Protein AF-A0A9P5BUN9-F1 (afdb_monomer_lite)

Foldseek 3Di:
DDDDDDDDDPPPDPQPVDDDPDPVVVVVVVVPDPPDDDDDDDDDDDDDDDDDDPDPDDDPVNVVVVVVVVVVCVVVDPVVVVVVVVVVVVLCPVVVVLVVLVVVLVNVVLLPDLDDPVPDPPVSSLVSLLSVLVSLLVQLLCCLQVVHDRDRDCVSRVSLVDDDADDQPDADDLSLLSVLSSLLSNLSNLLVVLLPDDLVVSVVSLVVSVVSLVVVLVRYHPNQEDPDQLVPDDDQQLSSQSNLVSVLSSLVSQLSSQLSNAFALLQGDQSNLLSLLVLLVSLLSCLVVVVSHDDNPDDSVCSCSRRNLSSLLSLLSCLVSVNCVPYDPNRDNVSSLVSLVSLLCCLVVCVRHDPPDSCNVLSNLLSVLSVLSSVLSVVVVVVVVVDDDDDPDPPPDDPDPDPVVVSPPRGSSGSHCRTSVNSVVSCPPPSSDDPVVVPPD

Secondary structure (DSSP, 8-state):
---------------TTS-PPPHHHHHHHTTS---------------------------HHHHHHHHHHHHHHHHHS-HHHHHHHHHHHHHTHHHHHHHHHHHHHHHTTTTT----TTTS-HHHHHHHHHHHHHHHHHHHHHHHHTT---SS-GGG-GGGG---PPPTTPPP-HHHHHHHHHHHHHHHHHHHHGGGS-HHHHHHHHHHHHHHHHHHHHHS-GGGS--S-GGG--S-HHHHHHHHHHHHHHHHHHHHHHHHH-S-TTS--HHHHHHHHHHHHHHHHHHHTGGG---SSS-HHHHIIIIIHHHHHHHHHHHHTTGGGGS-TTS-HHHHHHHHHHHHHHHHTSSS--TTSTTHHHHHHHHHHHHHHHHHHHHHHHHHHH--S--TT-TT--S----TTGGGG--TT-TTTTSHHHHHHHHTSTTTS-GGGSS--

Structure (mmCIF, N/CA/C/O backbone):
data_AF-A0A9P5BUN9-F1
#
_entry.id   AF-A0A9P5BUN9-F1
#
loop_
_atom_site.group_PDB
_atom_site.id
_atom_site.type_symbol
_atom_site.label_atom_id
_atom_site.label_alt_id
_atom_site.label_comp_id
_atom_site.label_asym_id
_atom_site.label_entity_id
_atom_site.label_seq_id
_atom_site.pdbx_PDB_ins_code
_atom_site.Cartn_x
_atom_site.Cartn_y
_atom_site.Cartn_z
_atom_site.occupancy
_atom_site.B_iso_or_equiv
_atom_site.auth_seq_id
_atom_site.auth_comp_id
_atom_site.auth_asym_id
_atom_site.auth_atom_id
_atom_site.pdbx_PDB_model_num
ATOM 1 N N . MET A 1 1 ? -12.105 -1.062 -44.603 1.00 37.56 1 MET A N 1
ATOM 2 C CA . MET A 1 1 ? -11.517 0.295 -44.667 1.00 37.56 1 MET A CA 1
ATOM 3 C C . MET A 1 1 ? -10.256 0.329 -43.821 1.00 37.56 1 MET A C 1
ATOM 5 O O . MET A 1 1 ? -10.328 0.276 -42.599 1.00 37.56 1 MET A O 1
ATOM 9 N N . SER A 1 2 ? -9.107 0.315 -44.488 1.00 27.12 2 SER A N 1
ATOM 10 C CA . SER A 1 2 ? -7.772 0.200 -43.899 1.00 27.12 2 SER A CA 1
ATOM 11 C C . SER A 1 2 ? -7.366 1.505 -43.207 1.00 27.12 2 SER A C 1
ATOM 13 O O . SER A 1 2 ? -7.287 2.546 -43.853 1.00 27.12 2 SER A O 1
ATOM 15 N N . ARG A 1 3 ? -7.115 1.469 -41.891 1.00 30.94 3 ARG A N 1
ATOM 16 C CA . ARG A 1 3 ? -6.562 2.614 -41.151 1.00 30.94 3 ARG A CA 1
ATOM 17 C C . ARG A 1 3 ? -5.047 2.659 -41.343 1.00 30.94 3 ARG A C 1
ATOM 19 O O . ARG A 1 3 ? -4.322 1.814 -40.825 1.00 30.94 3 ARG A O 1
ATOM 26 N N . VAL A 1 4 ? -4.591 3.662 -42.085 1.00 28.03 4 VAL A N 1
ATOM 27 C CA . VAL A 1 4 ? -3.182 4.046 -42.221 1.00 28.03 4 VAL A CA 1
ATOM 28 C C . VAL A 1 4 ? -2.637 4.416 -40.834 1.00 28.03 4 VAL A C 1
ATOM 30 O O . VAL A 1 4 ? -3.111 5.366 -40.214 1.00 28.03 4 VAL A O 1
ATOM 33 N N . ARG A 1 5 ? -1.659 3.656 -40.321 1.00 30.73 5 ARG A N 1
ATOM 34 C CA . ARG A 1 5 ? -0.874 4.048 -39.139 1.00 30.73 5 ARG A CA 1
ATOM 35 C C . ARG A 1 5 ? 0.148 5.094 -39.574 1.00 30.73 5 ARG A C 1
ATOM 37 O O . ARG A 1 5 ? 1.077 4.776 -40.309 1.00 30.73 5 ARG A O 1
ATOM 44 N N . LEU A 1 6 ? -0.016 6.327 -39.107 1.00 30.78 6 LEU A N 1
ATOM 45 C CA . LEU A 1 6 ? 1.049 7.327 -39.160 1.00 30.78 6 LEU A CA 1
ATOM 46 C C . LEU A 1 6 ? 2.154 6.937 -38.157 1.00 30.78 6 LEU A C 1
ATOM 48 O O . LEU A 1 6 ? 1.830 6.466 -37.063 1.00 30.78 6 LEU A O 1
ATOM 52 N N . PRO A 1 7 ? 3.444 7.110 -38.492 1.00 27.70 7 PRO A N 1
ATOM 53 C CA . PRO A 1 7 ? 4.537 6.774 -37.587 1.00 27.70 7 PRO A CA 1
ATOM 54 C C . PRO A 1 7 ? 4.535 7.715 -36.375 1.00 27.70 7 PRO A C 1
ATOM 56 O O . PRO A 1 7 ? 4.476 8.938 -36.514 1.00 27.70 7 PRO A O 1
ATOM 59 N N . ALA A 1 8 ? 4.613 7.137 -35.174 1.00 33.06 8 ALA A N 1
ATOM 60 C CA . ALA A 1 8 ? 4.760 7.881 -33.931 1.00 33.06 8 ALA A CA 1
ATOM 61 C C . ALA A 1 8 ? 6.097 8.641 -33.946 1.00 33.06 8 ALA A C 1
ATOM 63 O O . ALA A 1 8 ? 7.166 8.042 -33.839 1.00 33.06 8 ALA A O 1
ATOM 64 N N . LYS A 1 9 ? 6.051 9.972 -34.090 1.00 30.52 9 LYS A N 1
ATOM 65 C CA . LYS A 1 9 ? 7.207 10.831 -33.803 1.00 30.52 9 LYS A CA 1
ATOM 66 C C . LYS A 1 9 ? 7.569 10.641 -32.330 1.00 30.52 9 LYS A C 1
ATOM 68 O O . LYS A 1 9 ? 6.775 11.003 -31.463 1.00 30.52 9 LYS A O 1
ATOM 73 N N . SER A 1 10 ? 8.756 10.102 -32.050 1.00 28.81 10 SER A N 1
ATOM 74 C CA . SER A 1 10 ? 9.310 10.091 -30.699 1.00 28.81 10 SER A CA 1
ATOM 75 C C . SER A 1 10 ? 9.473 11.536 -30.232 1.00 28.81 10 SER A C 1
ATOM 77 O O . SER A 1 10 ? 10.312 12.292 -30.725 1.00 28.81 10 SER A O 1
ATOM 79 N N . ARG A 1 11 ? 8.626 11.965 -29.295 1.00 32.50 11 ARG A N 1
ATOM 80 C CA . ARG A 1 11 ? 8.898 13.170 -28.517 1.00 32.50 11 ARG A CA 1
ATOM 81 C C . ARG A 1 11 ? 10.014 12.793 -27.553 1.00 32.50 11 ARG A C 1
ATOM 83 O O . ARG A 1 11 ? 9.735 12.278 -26.480 1.00 32.50 11 ARG A O 1
ATOM 90 N N . ARG A 1 12 ? 11.267 12.974 -27.984 1.00 33.19 12 ARG A N 1
ATOM 91 C CA . ARG A 1 12 ? 12.428 12.874 -27.095 1.00 33.19 12 ARG A CA 1
ATOM 92 C C . ARG A 1 12 ? 12.200 13.857 -25.955 1.00 33.19 12 ARG A C 1
ATOM 94 O O . ARG A 1 12 ? 12.060 15.057 -26.205 1.00 33.19 12 ARG A O 1
ATOM 101 N N . TYR A 1 13 ? 12.125 13.341 -24.735 1.00 31.42 13 TYR A N 1
ATOM 102 C CA . TYR A 1 13 ? 12.223 14.158 -23.538 1.00 31.42 13 TYR A CA 1
ATOM 103 C C . TYR A 1 13 ? 13.529 14.967 -23.639 1.00 31.42 13 TYR A C 1
ATOM 105 O O . TYR A 1 13 ? 14.538 14.413 -24.097 1.00 31.42 13 TYR A O 1
ATOM 113 N N . PRO A 1 14 ? 13.556 16.273 -23.317 1.00 37.69 14 PRO A N 1
ATOM 114 C CA . PRO A 1 14 ? 14.799 17.022 -23.373 1.00 37.69 14 PRO A CA 1
ATOM 115 C C . PRO A 1 14 ? 15.748 16.425 -22.331 1.00 37.69 14 PRO A C 1
ATOM 117 O O . PRO A 1 14 ? 15.564 16.577 -21.126 1.00 37.69 14 PRO A O 1
ATOM 120 N N . ASN A 1 15 ? 16.739 15.682 -22.820 1.00 30.33 15 ASN A N 1
ATOM 121 C CA . ASN A 1 15 ? 17.866 15.209 -22.037 1.00 30.33 15 ASN A CA 1
ATOM 122 C C . ASN A 1 15 ? 18.506 16.434 -21.340 1.00 30.33 15 ASN A C 1
ATOM 124 O O . ASN A 1 15 ? 18.873 17.377 -22.048 1.00 30.33 15 ASN A O 1
ATOM 128 N N . PRO A 1 16 ? 18.669 16.449 -20.001 1.00 38.16 16 PRO A N 1
ATOM 129 C CA . PRO A 1 16 ? 19.233 17.578 -19.248 1.00 38.16 16 PRO A CA 1
ATOM 130 C C . PRO A 1 16 ? 20.692 17.920 -19.590 1.00 38.16 16 PRO A C 1
ATOM 132 O O . PRO A 1 16 ? 21.262 18.836 -19.007 1.00 38.16 16 PRO A O 1
ATOM 135 N N . GLY A 1 17 ? 21.315 17.203 -20.529 1.00 37.69 17 GLY A N 1
ATOM 136 C CA . GLY A 1 17 ? 22.673 17.465 -21.001 1.00 37.69 17 GLY A CA 1
ATOM 137 C C . GLY A 1 17 ? 22.867 18.767 -21.790 1.00 37.69 17 GLY A C 1
ATOM 138 O O . GLY A 1 17 ? 24.003 19.067 -22.142 1.00 37.69 17 GLY A O 1
ATOM 139 N N . TYR A 1 18 ? 21.815 19.549 -22.071 1.00 32.38 18 TYR A N 1
ATOM 140 C CA . TYR A 1 18 ? 21.959 20.898 -22.635 1.00 32.38 18 TYR A CA 1
ATOM 141 C C . TYR A 1 18 ? 21.694 21.956 -21.555 1.00 32.38 18 TYR A C 1
ATOM 143 O O . TYR A 1 18 ? 20.555 22.332 -21.281 1.00 32.38 18 TYR A O 1
ATOM 151 N N . LEU A 1 19 ? 22.781 22.405 -20.924 1.00 38.47 19 LEU A N 1
ATOM 152 C CA . LEU A 1 19 ? 22.822 23.480 -19.936 1.00 38.47 19 LEU A CA 1
ATOM 153 C C . LEU A 1 19 ? 22.425 24.819 -20.586 1.00 38.47 19 LEU A C 1
ATOM 155 O O . LEU A 1 19 ? 23.270 25.566 -21.072 1.00 38.47 19 LEU A O 1
ATOM 159 N N . GLY A 1 20 ? 21.131 25.138 -20.582 1.00 37.91 20 GLY A N 1
ATOM 160 C CA . GLY A 1 20 ? 20.696 26.533 -20.478 1.00 37.91 20 GLY A CA 1
ATOM 161 C C . GLY A 1 20 ? 20.989 27.049 -19.061 1.00 37.91 20 GLY A C 1
ATOM 162 O O . GLY A 1 20 ? 21.087 26.230 -18.141 1.00 37.91 20 GLY A O 1
ATOM 163 N N . PRO A 1 21 ? 21.164 28.367 -18.848 1.00 29.23 21 PRO A N 1
ATOM 164 C CA . PRO A 1 21 ? 21.516 28.893 -17.534 1.00 29.23 21 PRO A CA 1
ATOM 165 C C . PRO A 1 21 ? 20.458 28.467 -16.510 1.00 29.23 21 PRO A C 1
ATOM 167 O O . PRO A 1 21 ? 19.274 28.765 -16.642 1.00 29.23 21 PRO A O 1
ATOM 170 N N . SER A 1 22 ? 20.897 27.697 -15.518 1.00 37.94 22 SER A N 1
ATOM 171 C CA . SER A 1 22 ? 20.078 27.214 -14.407 1.00 37.94 22 SER A CA 1
ATOM 172 C C . SER A 1 22 ? 19.379 28.361 -13.666 1.00 37.94 22 SER A C 1
ATOM 174 O O . SER A 1 22 ? 19.910 29.465 -13.579 1.00 37.94 22 SER A O 1
ATOM 176 N N . SER A 1 23 ? 18.231 28.079 -13.050 1.00 43.06 23 SER A N 1
ATOM 177 C CA . SER A 1 23 ? 17.395 29.030 -12.298 1.00 43.06 23 SER A CA 1
ATOM 178 C C . SER A 1 23 ? 18.119 29.827 -11.199 1.00 43.06 23 SER A C 1
ATOM 180 O O . SER A 1 23 ? 17.678 30.927 -10.868 1.00 43.06 23 SER A O 1
ATOM 182 N N . HIS A 1 24 ? 19.250 29.341 -10.667 1.00 39.84 24 HIS A N 1
ATOM 183 C CA . HIS A 1 24 ? 20.068 30.118 -9.724 1.00 39.84 24 HIS A CA 1
ATOM 184 C C . HIS A 1 24 ? 20.659 31.376 -10.382 1.00 39.84 24 HIS A C 1
ATOM 186 O O . HIS A 1 24 ? 20.716 32.433 -9.763 1.00 39.84 24 HIS A O 1
ATOM 192 N N . THR A 1 25 ? 21.049 31.288 -11.655 1.00 42.47 25 THR A N 1
ATOM 193 C CA . THR A 1 25 ? 21.673 32.386 -12.400 1.00 42.47 25 THR A CA 1
ATOM 194 C C . THR A 1 25 ? 20.661 33.506 -12.654 1.00 42.47 25 THR A C 1
ATOM 196 O O . THR A 1 25 ? 20.991 34.677 -12.516 1.00 42.47 25 THR A O 1
ATOM 199 N N . THR A 1 26 ? 19.394 33.165 -12.919 1.00 42.62 26 THR A N 1
ATOM 200 C CA . THR A 1 26 ? 18.293 34.136 -13.053 1.00 42.62 26 THR A CA 1
ATOM 201 C C . THR A 1 26 ? 18.012 34.881 -11.746 1.00 42.62 26 THR A C 1
ATOM 203 O O . THR A 1 26 ? 17.793 36.087 -11.770 1.00 42.62 26 THR A O 1
ATOM 206 N N . PHE A 1 27 ? 18.062 34.193 -10.600 1.00 36.28 27 PHE A N 1
ATOM 207 C CA . PHE A 1 27 ? 17.792 34.803 -9.294 1.00 36.28 27 PHE A CA 1
ATOM 208 C C . PHE A 1 27 ? 18.874 35.819 -8.889 1.00 36.28 27 PHE A C 1
ATOM 210 O O . PHE A 1 27 ? 18.555 36.922 -8.452 1.00 36.28 27 PHE A O 1
ATOM 217 N N . PHE A 1 28 ? 20.156 35.492 -9.094 1.00 44.00 28 PHE A N 1
ATOM 218 C CA . PHE A 1 28 ? 21.259 36.406 -8.767 1.00 44.00 28 PHE A CA 1
ATOM 219 C C . PHE A 1 28 ? 21.462 37.521 -9.800 1.00 44.00 28 PHE A C 1
ATOM 221 O O . PHE A 1 28 ? 21.886 38.613 -9.426 1.00 44.00 28 PHE A O 1
ATOM 228 N N . ASN A 1 29 ? 21.074 37.311 -11.061 1.00 44.16 29 ASN A N 1
ATOM 229 C CA . ASN A 1 29 ? 21.065 38.381 -12.064 1.00 44.16 29 ASN A CA 1
ATOM 230 C C . ASN A 1 29 ? 20.041 39.485 -11.746 1.00 44.16 29 ASN A C 1
ATOM 232 O O . ASN A 1 29 ? 20.245 40.619 -12.156 1.00 44.16 29 ASN A O 1
ATOM 236 N N . HIS A 1 30 ? 18.980 39.192 -10.984 1.00 46.78 30 HIS A N 1
ATOM 237 C CA . HIS A 1 30 ? 18.043 40.212 -10.492 1.00 46.78 30 HIS A CA 1
ATOM 238 C C . HIS A 1 30 ? 18.526 40.952 -9.234 1.00 46.78 30 HIS A C 1
ATOM 240 O O . HIS A 1 30 ? 17.984 42.003 -8.904 1.00 46.78 30 HIS A O 1
ATOM 246 N N . LEU A 1 31 ? 19.540 40.428 -8.538 1.00 39.69 31 LEU A N 1
ATOM 247 C CA . LEU A 1 31 ? 20.182 41.089 -7.395 1.00 39.69 31 LEU A CA 1
ATOM 248 C C . LEU A 1 31 ? 21.317 42.027 -7.834 1.00 39.69 31 LEU A C 1
ATOM 250 O O . LEU A 1 31 ? 21.646 42.978 -7.127 1.00 39.69 31 LEU A O 1
ATOM 254 N N . ALA A 1 32 ? 21.899 41.785 -9.009 1.00 41.22 32 ALA A N 1
ATOM 255 C CA . ALA A 1 32 ? 22.906 42.646 -9.609 1.00 41.22 32 ALA A CA 1
ATOM 256 C C . ALA A 1 32 ? 22.251 43.790 -10.407 1.00 41.22 32 ALA A C 1
ATOM 258 O O . ALA A 1 32 ? 22.107 43.705 -11.618 1.00 41.22 32 ALA A O 1
ATOM 259 N N . GLY A 1 33 ? 21.889 44.863 -9.699 1.00 38.34 33 GLY A N 1
ATOM 260 C CA . GLY A 1 33 ? 21.819 46.227 -10.236 1.00 38.34 33 GLY A CA 1
ATOM 261 C C . GLY A 1 33 ? 20.682 46.541 -11.215 1.00 38.34 33 GLY A C 1
ATOM 262 O O . GLY A 1 33 ? 20.781 46.310 -12.416 1.00 38.34 33 GLY A O 1
ATOM 263 N N . ASN A 1 34 ? 19.654 47.225 -10.707 1.00 40.19 34 ASN A N 1
ATOM 264 C CA . ASN A 1 34 ? 18.853 48.153 -11.505 1.00 40.19 34 ASN A CA 1
ATOM 265 C C . ASN A 1 34 ? 19.733 49.346 -11.930 1.00 40.19 34 ASN A C 1
ATOM 267 O O . ASN A 1 34 ? 19.645 50.411 -11.328 1.00 40.19 34 ASN A O 1
ATOM 271 N N . ASP A 1 35 ? 20.544 49.192 -12.974 1.00 39.06 35 ASP A N 1
ATOM 272 C CA . ASP A 1 35 ? 21.062 50.340 -13.725 1.00 39.06 35 ASP A CA 1
ATOM 273 C C . ASP A 1 35 ? 20.141 50.580 -14.924 1.00 39.06 35 ASP A C 1
ATOM 275 O O . ASP A 1 35 ? 20.378 50.150 -16.053 1.00 39.06 35 ASP A O 1
ATOM 279 N N . GLN A 1 36 ? 19.024 51.260 -14.661 1.00 38.50 36 GLN A N 1
ATOM 280 C CA . GLN A 1 36 ? 18.272 51.923 -15.717 1.00 38.50 36 GLN A CA 1
ATOM 281 C C . GLN A 1 36 ? 18.995 53.219 -16.087 1.00 38.50 36 GLN A C 1
ATOM 283 O O . GLN A 1 36 ? 18.833 54.209 -15.388 1.00 38.50 36 GLN A O 1
ATOM 288 N N . HIS A 1 37 ? 19.696 53.257 -17.222 1.00 33.94 37 HIS A N 1
ATOM 289 C CA . HIS A 1 37 ? 19.832 54.494 -17.997 1.00 33.94 37 HIS A CA 1
ATOM 290 C C . HIS A 1 37 ? 19.925 54.221 -19.508 1.00 33.94 37 HIS A C 1
ATOM 292 O O . HIS A 1 37 ? 20.912 53.717 -20.025 1.00 33.94 37 HIS A O 1
ATOM 298 N N . GLN A 1 38 ? 18.824 54.578 -20.178 1.00 31.27 38 GLN A N 1
ATOM 299 C CA . GLN A 1 38 ? 18.697 55.172 -21.515 1.00 31.27 38 GLN A CA 1
ATOM 300 C C . GLN A 1 38 ? 19.586 54.648 -22.658 1.00 31.27 38 GLN A C 1
ATOM 302 O O . GLN A 1 38 ? 20.737 55.033 -22.833 1.00 31.27 38 GLN A O 1
ATOM 307 N N . VAL A 1 39 ? 18.942 53.906 -23.561 1.00 32.72 39 VAL A N 1
ATOM 308 C CA . VAL A 1 39 ? 19.381 53.734 -24.950 1.00 32.72 39 VAL A CA 1
ATOM 309 C C . VAL A 1 39 ? 19.107 55.031 -25.719 1.00 32.72 39 VAL A C 1
ATOM 311 O O . VAL A 1 39 ? 17.948 55.406 -25.884 1.00 32.72 39 VAL A O 1
ATOM 314 N N . SER A 1 40 ? 20.161 55.671 -26.228 1.00 29.72 40 SER A N 1
ATOM 315 C CA . SER A 1 40 ? 20.095 56.641 -27.329 1.00 29.72 40 SER A CA 1
ATOM 316 C C . SER A 1 40 ? 21.277 56.431 -28.284 1.00 29.72 40 SER A C 1
ATOM 318 O O . SER A 1 40 ? 22.410 56.235 -27.857 1.00 29.72 40 SER A O 1
ATOM 320 N N . ASN A 1 41 ? 20.962 56.449 -29.580 1.00 33.09 41 ASN A N 1
ATOM 321 C CA . ASN A 1 41 ? 21.811 56.195 -30.749 1.00 33.09 41 ASN A CA 1
ATOM 322 C C . ASN A 1 41 ? 23.080 57.065 -30.864 1.00 33.09 41 ASN A C 1
ATOM 324 O O . ASN A 1 41 ? 23.049 58.249 -30.545 1.00 33.09 41 ASN A O 1
ATOM 328 N N . GLY A 1 42 ? 24.123 56.532 -31.517 1.00 27.48 42 GLY A N 1
ATOM 329 C CA . GLY A 1 42 ? 25.222 57.327 -32.084 1.00 27.48 42 GLY A CA 1
ATOM 330 C C . GLY A 1 42 ? 26.330 56.481 -32.722 1.00 27.48 42 GLY A C 1
ATOM 331 O O . GLY A 1 42 ? 26.765 55.500 -32.139 1.00 27.48 42 GLY A O 1
ATOM 332 N N . LEU A 1 43 ? 26.752 56.838 -33.935 1.00 30.55 43 LEU A N 1
ATOM 333 C CA . LEU A 1 43 ? 27.686 56.112 -34.803 1.00 30.55 43 LEU A CA 1
ATOM 334 C C . LEU A 1 43 ? 29.183 56.334 -34.477 1.00 30.55 43 LEU A C 1
ATOM 336 O O . LEU A 1 43 ? 29.553 57.365 -33.934 1.00 30.55 43 LEU A O 1
ATOM 340 N N . GLN A 1 44 ? 30.003 55.424 -35.037 1.00 30.78 44 GLN A N 1
ATOM 341 C CA . GLN A 1 44 ? 31.400 55.567 -35.511 1.00 30.78 44 GLN A CA 1
ATOM 342 C C . GLN A 1 44 ? 32.590 55.501 -34.526 1.00 30.78 44 GLN A C 1
ATOM 344 O O . GLN A 1 44 ? 32.768 56.354 -33.670 1.00 30.78 44 GLN A O 1
ATOM 349 N N . GLY A 1 45 ? 33.527 54.588 -34.851 1.00 27.09 45 GLY A N 1
ATOM 350 C CA . GLY A 1 45 ? 34.959 54.918 -34.941 1.00 27.09 45 GLY A CA 1
ATOM 351 C C . GLY A 1 45 ? 35.941 54.163 -34.030 1.00 27.09 45 GLY A C 1
ATOM 352 O O . GLY A 1 45 ? 35.987 54.416 -32.840 1.00 27.09 45 GLY A O 1
ATOM 353 N N . GLY A 1 46 ? 36.816 53.344 -34.638 1.00 28.00 46 GLY A N 1
ATOM 354 C CA . GLY A 1 46 ? 38.259 53.319 -34.322 1.00 28.00 46 GLY A CA 1
ATOM 355 C C . GLY A 1 46 ? 38.792 52.487 -33.140 1.00 28.00 46 GLY A C 1
ATOM 356 O O . GLY A 1 46 ? 38.796 52.948 -32.013 1.00 28.00 46 GLY A O 1
ATOM 357 N N . THR A 1 47 ? 39.368 51.322 -33.473 1.00 29.38 47 THR A N 1
ATOM 358 C CA . THR A 1 47 ? 40.688 50.776 -33.043 1.00 29.38 47 THR A CA 1
ATOM 359 C C . THR A 1 47 ? 41.178 50.812 -31.575 1.00 29.38 47 THR A C 1
ATOM 361 O O . THR A 1 47 ? 41.352 51.885 -31.011 1.00 29.38 47 THR A O 1
ATOM 364 N N . THR A 1 48 ? 41.675 49.632 -31.129 1.00 33.38 48 THR A N 1
ATOM 365 C CA . THR A 1 48 ? 42.720 49.355 -30.088 1.00 33.38 48 THR A CA 1
ATOM 366 C C . THR A 1 48 ? 42.374 49.774 -28.648 1.00 33.38 48 THR A C 1
ATOM 368 O O . THR A 1 48 ? 41.870 50.854 -28.423 1.00 33.38 48 THR A O 1
ATOM 371 N N . GLU A 1 49 ? 42.542 48.995 -27.578 1.00 29.70 49 GLU A N 1
ATOM 372 C CA . GLU A 1 49 ? 43.590 48.053 -27.173 1.00 29.70 49 GLU A CA 1
ATOM 373 C C . GLU A 1 49 ? 43.051 47.163 -26.020 1.00 29.70 49 GLU A C 1
ATOM 375 O O . GLU A 1 49 ? 42.095 47.515 -25.329 1.00 29.70 49 GLU A O 1
ATOM 380 N N . ARG A 1 50 ? 43.666 45.995 -25.797 1.00 35.50 50 ARG A N 1
ATOM 381 C CA . ARG A 1 50 ? 43.432 45.118 -24.630 1.00 35.50 50 ARG A CA 1
ATOM 382 C C . ARG A 1 50 ? 44.391 45.477 -23.484 1.00 35.50 50 ARG A C 1
ATOM 384 O O . ARG A 1 50 ? 45.572 45.646 -23.760 1.00 35.50 50 ARG A O 1
ATOM 391 N N . SER A 1 51 ? 43.888 45.355 -22.240 1.00 34.62 51 SER A N 1
ATOM 392 C CA . SER A 1 51 ? 44.573 45.199 -20.922 1.00 34.62 51 SER A CA 1
ATOM 393 C C . SER A 1 51 ? 44.339 46.394 -19.972 1.00 34.62 51 SER A C 1
ATOM 395 O O . SER A 1 51 ? 44.649 47.511 -20.346 1.00 34.62 51 SER A O 1
ATOM 397 N N . GLY A 1 52 ? 43.822 46.281 -18.739 1.00 29.95 52 GLY A N 1
ATOM 398 C CA . GLY A 1 52 ? 43.557 45.122 -17.883 1.00 29.95 52 GLY A CA 1
ATOM 399 C C . GLY A 1 52 ? 42.907 45.504 -16.529 1.00 29.95 52 GLY A C 1
ATOM 400 O O . GLY A 1 52 ? 42.643 46.669 -16.261 1.00 29.95 52 GLY A O 1
ATOM 401 N N . ALA A 1 53 ? 42.677 44.479 -15.695 1.00 35.62 53 ALA A N 1
ATOM 402 C CA . ALA A 1 53 ? 42.294 44.503 -14.271 1.00 35.62 53 ALA A CA 1
ATOM 403 C C . ALA A 1 53 ? 40.900 45.057 -13.879 1.00 35.62 53 ALA A C 1
ATOM 405 O O . ALA A 1 53 ? 40.757 46.125 -13.291 1.00 35.62 53 ALA A O 1
ATOM 406 N N . SER A 1 54 ? 39.870 44.225 -14.072 1.00 44.03 54 SER A N 1
ATOM 407 C CA . SER A 1 54 ? 38.602 44.297 -13.330 1.00 44.03 54 SER A CA 1
ATOM 408 C C . SER A 1 54 ? 38.829 43.877 -11.870 1.00 44.03 54 SER A C 1
ATOM 410 O O . SER A 1 54 ? 38.757 42.693 -11.537 1.00 44.03 54 SER A O 1
ATOM 412 N N . GLY A 1 55 ? 39.136 44.842 -11.004 1.00 37.91 55 GLY A N 1
ATOM 413 C CA . GLY A 1 55 ? 39.197 44.656 -9.556 1.00 37.91 55 GLY A CA 1
ATOM 414 C C . GLY A 1 55 ? 37.802 44.732 -8.936 1.00 37.91 55 GLY A C 1
ATOM 415 O O . GLY A 1 55 ? 37.146 45.768 -8.992 1.00 37.91 55 GLY A O 1
ATOM 416 N N . CYS A 1 56 ? 37.352 43.631 -8.338 1.00 48.88 56 CYS A N 1
ATOM 417 C CA . CYS A 1 56 ? 36.166 43.563 -7.488 1.00 48.88 56 CYS A CA 1
ATOM 418 C C . CYS A 1 56 ? 36.376 44.447 -6.241 1.00 48.88 56 CYS A C 1
ATOM 420 O O . CYS A 1 56 ? 36.873 43.979 -5.220 1.00 48.88 56 CYS A O 1
ATOM 422 N N . ALA A 1 57 ? 36.066 45.741 -6.334 1.00 45.00 57 ALA A N 1
ATOM 423 C CA . ALA A 1 57 ? 36.134 46.651 -5.197 1.00 45.00 57 ALA A CA 1
ATOM 424 C C . ALA A 1 57 ? 34.801 46.614 -4.438 1.00 45.00 57 ALA A C 1
ATOM 426 O O . ALA A 1 57 ? 33.780 47.144 -4.888 1.00 45.00 57 ALA A O 1
ATOM 427 N N . VAL A 1 58 ? 34.804 45.948 -3.285 1.00 48.59 58 VAL A N 1
ATOM 428 C CA . VAL A 1 58 ? 33.728 46.046 -2.297 1.00 48.59 58 VAL A CA 1
ATOM 429 C C . VAL A 1 58 ? 33.845 47.426 -1.647 1.00 48.59 58 VAL A C 1
ATOM 431 O O . VAL A 1 58 ? 34.795 47.688 -0.918 1.00 48.59 58 VAL A O 1
ATOM 434 N N . THR A 1 59 ? 32.921 48.329 -1.969 1.00 70.94 59 THR A N 1
ATOM 435 C CA . THR A 1 59 ? 32.851 49.671 -1.378 1.00 70.94 59 THR A CA 1
ATOM 436 C C . THR A 1 59 ? 32.188 49.617 -0.001 1.00 70.94 59 THR A C 1
ATOM 438 O O . THR A 1 59 ? 31.346 48.756 0.247 1.00 70.94 59 THR A O 1
ATOM 441 N N . GLU A 1 60 ? 32.545 50.540 0.891 1.00 64.75 60 GLU A N 1
ATOM 442 C CA . GLU A 1 60 ? 32.028 50.618 2.270 1.00 64.75 60 GLU A CA 1
ATOM 443 C C . GLU A 1 60 ? 30.490 50.679 2.316 1.00 64.75 60 GLU A C 1
ATOM 445 O O . GLU A 1 60 ? 29.854 49.963 3.082 1.00 64.75 60 GLU A O 1
ATOM 450 N N . ASP A 1 61 ? 29.892 51.382 1.355 1.00 65.94 61 ASP A N 1
ATOM 451 C CA . ASP A 1 61 ? 28.441 51.480 1.160 1.00 65.94 61 ASP A CA 1
ATOM 452 C C . ASP A 1 61 ? 27.777 50.118 0.834 1.00 65.94 61 ASP A C 1
ATOM 454 O O . ASP A 1 61 ? 26.679 49.804 1.296 1.00 65.94 61 ASP A O 1
ATOM 458 N N . LYS A 1 62 ? 28.475 49.229 0.105 1.00 60.00 62 LYS A N 1
ATOM 459 C CA . LYS A 1 62 ? 28.012 47.849 -0.159 1.00 60.00 62 LYS A CA 1
ATOM 460 C C . LYS A 1 62 ? 28.133 46.959 1.076 1.00 60.00 62 LYS A C 1
ATOM 462 O O . LYS A 1 62 ? 27.336 46.034 1.240 1.00 60.00 62 LYS A O 1
ATOM 467 N N . ILE A 1 63 ? 29.119 47.221 1.935 1.00 68.00 63 ILE A N 1
ATOM 468 C CA . ILE A 1 63 ? 29.281 46.519 3.214 1.00 68.00 63 ILE A CA 1
ATOM 469 C C . ILE A 1 63 ? 28.143 46.915 4.155 1.00 68.00 63 ILE A C 1
ATOM 471 O O . ILE A 1 63 ? 27.532 46.044 4.773 1.00 68.00 63 ILE A O 1
ATOM 475 N N . GLU A 1 64 ? 27.807 48.202 4.213 1.00 71.69 64 GLU A N 1
ATOM 476 C CA . GLU A 1 64 ? 26.738 48.726 5.061 1.00 71.69 64 GLU A CA 1
ATOM 477 C C . GLU A 1 64 ? 25.352 48.246 4.601 1.00 71.69 64 GLU A C 1
ATOM 479 O O . GLU A 1 64 ? 24.565 47.749 5.412 1.00 71.69 64 GLU A O 1
ATOM 484 N N . GLN A 1 65 ? 25.089 48.242 3.288 1.00 67.50 65 GLN A N 1
ATOM 485 C CA . GLN A 1 65 ? 23.883 47.628 2.716 1.00 67.50 65 GLN A CA 1
ATOM 486 C C . GLN A 1 65 ? 23.811 46.117 2.985 1.00 67.50 65 GLN A C 1
ATOM 488 O O . GLN A 1 65 ? 22.754 45.603 3.362 1.00 67.50 65 GLN A O 1
ATOM 493 N N . GLY A 1 66 ? 24.932 45.398 2.859 1.00 64.62 66 GLY A N 1
ATOM 494 C CA . GLY A 1 66 ? 25.014 43.978 3.204 1.00 64.62 66 GLY A CA 1
ATOM 495 C C . GLY A 1 66 ? 24.714 43.717 4.684 1.00 64.62 66 GLY A C 1
ATOM 496 O O . GLY A 1 66 ? 23.957 42.803 5.015 1.00 64.62 66 GLY A O 1
ATOM 497 N N . ALA A 1 67 ? 25.238 44.550 5.584 1.00 71.69 67 ALA A N 1
ATOM 498 C CA . ALA A 1 67 ? 24.993 44.456 7.020 1.00 71.69 67 ALA A CA 1
ATOM 499 C C . ALA A 1 67 ? 23.537 44.785 7.393 1.00 71.69 67 ALA A C 1
ATOM 501 O O . ALA A 1 67 ? 22.949 44.118 8.251 1.00 71.69 67 ALA A O 1
ATOM 502 N N . ALA A 1 68 ? 22.925 45.775 6.738 1.00 72.31 68 ALA A N 1
ATOM 503 C CA . ALA A 1 68 ? 21.514 46.108 6.914 1.00 72.31 68 ALA A CA 1
ATOM 504 C C . ALA A 1 68 ? 20.605 44.956 6.452 1.00 72.31 68 ALA A C 1
ATOM 506 O O . ALA A 1 68 ? 19.695 44.556 7.182 1.00 72.31 68 ALA A O 1
ATOM 507 N N . PHE A 1 69 ? 20.910 44.352 5.300 1.00 68.25 69 PHE A N 1
ATOM 508 C CA . PHE A 1 69 ? 20.195 43.191 4.771 1.00 68.25 69 PHE A CA 1
ATOM 509 C C . PHE A 1 69 ? 20.331 41.957 5.675 1.00 68.25 69 PHE A C 1
ATOM 511 O O . PHE A 1 69 ? 19.333 41.314 5.997 1.00 68.25 69 PHE A O 1
ATOM 518 N N . LEU A 1 70 ? 21.535 41.659 6.175 1.00 62.72 70 LEU A N 1
ATOM 519 C CA . LEU A 1 70 ? 21.753 40.572 7.138 1.00 62.72 70 LEU A CA 1
ATOM 520 C C . LEU A 1 70 ? 20.987 40.802 8.447 1.00 62.72 70 LEU A C 1
ATOM 522 O O . LEU A 1 70 ? 20.417 39.863 9.002 1.00 62.72 70 LEU A O 1
ATOM 526 N N . ASN A 1 71 ? 20.909 42.046 8.924 1.00 68.44 71 ASN A N 1
ATOM 527 C CA . ASN A 1 71 ? 20.095 42.393 10.088 1.00 68.44 71 ASN A CA 1
ATOM 528 C C . ASN A 1 71 ? 18.591 42.260 9.813 1.00 68.44 71 ASN A C 1
ATOM 530 O O . ASN A 1 71 ? 17.845 41.849 10.705 1.00 68.44 71 ASN A O 1
ATOM 534 N N . GLN A 1 72 ? 18.140 42.562 8.597 1.00 67.75 72 GLN A N 1
ATOM 535 C CA . GLN A 1 72 ? 16.754 42.374 8.174 1.00 67.75 72 GLN A CA 1
ATOM 536 C C . GLN A 1 72 ? 16.398 40.888 8.051 1.00 67.75 72 GLN A C 1
ATOM 538 O O . GLN A 1 72 ? 15.347 40.479 8.543 1.00 67.75 72 GLN A O 1
ATOM 543 N N . ILE A 1 73 ? 17.288 40.059 7.496 1.00 57.50 73 ILE A N 1
ATOM 544 C CA . ILE A 1 73 ? 17.153 38.595 7.497 1.00 57.50 73 ILE A CA 1
ATOM 545 C C . ILE A 1 73 ? 17.132 38.082 8.932 1.00 57.50 73 ILE A C 1
ATOM 547 O O . ILE A 1 73 ? 16.237 37.333 9.282 1.00 57.50 73 ILE A O 1
ATOM 551 N N . ARG A 1 74 ? 18.037 38.528 9.809 1.00 60.69 74 ARG A N 1
ATOM 552 C CA . ARG A 1 74 ? 18.041 38.116 11.222 1.00 60.69 74 ARG A CA 1
ATOM 553 C C . ARG A 1 74 ? 16.737 38.466 11.949 1.00 60.69 74 ARG A C 1
ATOM 555 O O . ARG A 1 74 ? 16.327 37.736 12.843 1.00 60.69 74 ARG A O 1
ATOM 562 N N . ARG A 1 75 ? 16.103 39.591 11.599 1.00 63.62 75 ARG A N 1
ATOM 563 C CA . ARG A 1 75 ? 14.828 40.042 12.187 1.00 63.62 75 ARG A CA 1
ATOM 564 C C . ARG A 1 75 ? 13.598 39.352 11.582 1.00 63.62 75 ARG A C 1
ATOM 566 O O . ARG A 1 75 ? 12.588 39.258 12.267 1.00 63.62 75 ARG A O 1
ATOM 573 N N . SER A 1 76 ? 13.667 38.894 10.330 1.00 58.19 76 SER A N 1
ATOM 574 C CA . SER A 1 76 ? 12.544 38.273 9.597 1.00 58.19 76 SER A CA 1
ATOM 575 C C . SER A 1 76 ? 12.602 36.743 9.552 1.00 58.19 76 SER A C 1
ATOM 577 O O . SER A 1 76 ? 11.569 36.079 9.526 1.00 58.19 76 SER A O 1
ATOM 579 N N . ALA A 1 77 ? 13.797 36.161 9.587 1.00 57.41 77 ALA A N 1
ATOM 580 C CA . ALA A 1 77 ? 14.014 34.732 9.685 1.00 57.41 77 ALA A CA 1
ATOM 581 C C . ALA A 1 77 ? 13.923 34.326 11.156 1.00 57.41 77 ALA A C 1
ATOM 583 O O . ALA A 1 77 ? 14.878 34.461 11.921 1.00 57.41 77 ALA A O 1
ATOM 584 N N . GLN A 1 78 ? 12.766 33.802 11.561 1.00 63.09 78 GLN A N 1
ATOM 585 C CA . GLN A 1 78 ? 12.653 33.044 12.804 1.00 63.09 78 GLN A CA 1
ATOM 586 C C . GLN A 1 78 ? 13.590 31.834 12.704 1.00 63.09 78 GLN A C 1
ATOM 588 O O . GLN A 1 78 ? 13.219 30.800 12.160 1.00 63.09 78 GLN A O 1
ATOM 593 N N . LEU A 1 79 ? 14.82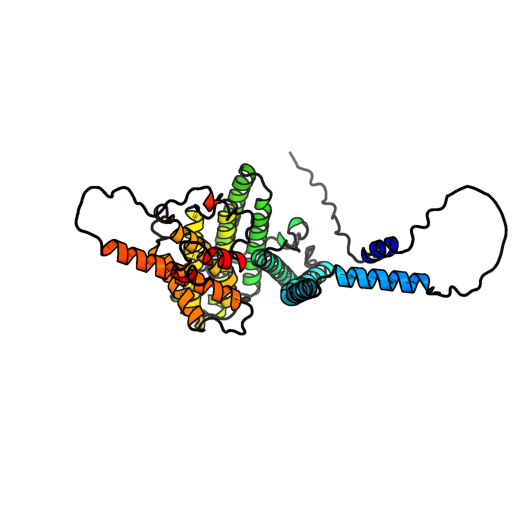9 31.965 13.180 1.00 54.59 79 LEU A N 1
ATOM 594 C CA . LEU A 1 79 ? 15.860 30.924 13.090 1.00 54.59 79 LEU A CA 1
ATOM 595 C C . LEU A 1 79 ? 15.380 29.574 13.639 1.00 54.59 79 LEU A C 1
ATOM 597 O O . LEU A 1 79 ? 15.792 28.538 13.138 1.00 54.59 79 LEU A O 1
ATOM 601 N N . THR A 1 80 ? 14.468 29.576 14.610 1.00 59.09 80 THR A N 1
ATOM 602 C CA . THR A 1 80 ? 13.757 28.392 15.112 1.00 59.09 80 THR A CA 1
ATOM 603 C C . THR A 1 80 ? 12.812 27.768 14.085 1.00 59.09 80 THR A C 1
ATOM 605 O O . THR A 1 80 ? 12.820 26.551 13.938 1.00 59.09 80 THR A O 1
ATOM 608 N N . ALA A 1 81 ? 12.055 28.564 13.327 1.00 56.53 81 ALA A N 1
ATOM 609 C CA . ALA A 1 81 ? 11.222 28.080 12.225 1.00 56.53 81 ALA A CA 1
ATOM 610 C C . ALA A 1 81 ? 12.075 27.561 11.058 1.00 56.53 81 ALA A C 1
ATOM 612 O O . ALA A 1 81 ? 11.758 26.533 10.475 1.00 56.53 81 ALA A O 1
ATOM 613 N N . TRP A 1 82 ? 13.202 28.214 10.757 1.00 50.84 82 TRP A N 1
ATOM 614 C CA . TRP A 1 82 ? 14.157 27.735 9.752 1.00 50.84 82 TRP A CA 1
ATOM 615 C C . TRP A 1 82 ? 14.890 26.480 10.209 1.00 50.84 82 TRP A C 1
ATOM 617 O O . TRP A 1 82 ? 15.095 25.584 9.400 1.00 50.84 82 TRP A O 1
ATOM 627 N N . LYS A 1 83 ? 15.256 26.380 11.490 1.00 50.78 83 LYS A N 1
ATOM 628 C CA . LYS A 1 83 ? 15.836 25.177 12.090 1.00 50.78 83 LYS A CA 1
ATOM 629 C C . LYS A 1 83 ? 14.840 24.027 12.037 1.00 50.78 83 LYS A C 1
ATOM 631 O O . LYS A 1 83 ? 15.205 22.990 11.514 1.00 50.78 83 LYS A O 1
ATOM 636 N N . SER A 1 84 ? 13.594 24.238 12.461 1.00 51.78 84 SER A N 1
ATOM 637 C CA . SER A 1 84 ? 12.520 23.248 12.335 1.00 51.78 84 SER A CA 1
ATOM 638 C C . SER A 1 84 ? 12.311 22.849 10.875 1.00 51.78 84 SER A C 1
ATOM 640 O O . SER A 1 84 ? 12.386 21.674 10.556 1.00 51.78 84 SER A O 1
ATOM 642 N N . LEU A 1 85 ? 12.195 23.807 9.953 1.00 48.66 85 LEU A N 1
ATOM 643 C CA . LEU A 1 85 ? 12.067 23.534 8.521 1.00 48.66 85 LEU A CA 1
ATOM 644 C C . LEU A 1 85 ? 13.281 22.785 7.961 1.00 48.66 85 LEU A C 1
ATOM 646 O O . LEU A 1 85 ? 13.117 21.914 7.115 1.00 48.66 85 LEU A O 1
ATOM 650 N N . THR A 1 86 ? 14.488 23.077 8.445 1.00 48.59 86 THR A N 1
ATOM 651 C CA . THR A 1 86 ? 15.728 22.405 8.043 1.00 48.59 86 THR A CA 1
ATOM 652 C C . THR A 1 86 ? 15.825 21.012 8.656 1.00 48.59 86 THR A C 1
ATOM 654 O O . THR A 1 86 ? 16.226 20.095 7.962 1.00 48.59 86 THR A O 1
ATOM 657 N N . GLU A 1 87 ? 15.416 20.808 9.905 1.00 52.41 87 GLU A N 1
ATOM 658 C CA . GLU A 1 87 ? 15.346 19.505 10.577 1.00 52.41 87 GLU A CA 1
ATOM 659 C C . GLU A 1 87 ? 14.280 18.618 9.928 1.00 52.41 87 GLU A C 1
ATOM 661 O O . GLU A 1 87 ? 14.549 17.460 9.621 1.00 52.41 87 GLU A O 1
ATOM 666 N N . THR A 1 88 ? 13.119 19.183 9.600 1.00 53.19 88 THR A N 1
ATOM 667 C CA . THR A 1 88 ? 12.063 18.556 8.804 1.00 53.19 88 THR A CA 1
ATOM 668 C C . THR A 1 88 ? 12.575 18.234 7.395 1.00 53.19 88 THR A C 1
ATOM 670 O O . THR A 1 88 ? 12.455 17.099 6.944 1.00 53.19 88 THR A O 1
ATOM 673 N N . TRP A 1 89 ? 13.249 19.167 6.715 1.00 43.12 89 TRP A N 1
ATOM 674 C CA . TRP A 1 89 ? 13.862 18.953 5.394 1.00 43.12 89 TRP A CA 1
ATOM 675 C C . TRP A 1 89 ? 14.969 17.884 5.410 1.00 43.12 89 TRP A C 1
ATOM 677 O O . TRP A 1 89 ? 15.062 17.052 4.498 1.00 43.12 89 TRP A O 1
ATOM 687 N N . ILE A 1 90 ? 15.782 17.865 6.467 1.00 44.53 90 ILE A N 1
ATOM 688 C CA . ILE A 1 90 ? 16.811 16.858 6.725 1.00 44.53 90 ILE A CA 1
ATOM 689 C C . ILE A 1 90 ? 16.139 15.500 6.956 1.00 44.53 90 ILE A C 1
ATOM 691 O O . ILE A 1 90 ? 16.496 14.550 6.259 1.00 44.53 90 ILE A O 1
ATOM 695 N N . GLY A 1 91 ? 15.094 15.433 7.788 1.00 55.12 91 GLY A N 1
ATOM 696 C CA . GLY A 1 91 ? 14.326 14.231 8.133 1.00 55.12 91 GLY A CA 1
ATOM 697 C C . GLY A 1 91 ? 13.770 13.440 6.941 1.00 55.12 91 GLY A C 1
ATOM 698 O O . GLY A 1 91 ? 13.598 12.227 7.030 1.00 55.12 91 GLY A O 1
ATOM 699 N N . TYR A 1 92 ? 13.606 14.061 5.769 1.00 63.59 92 TYR A N 1
ATOM 700 C CA . TYR A 1 92 ? 13.168 13.387 4.537 1.00 63.59 92 TYR A CA 1
ATOM 701 C C . TYR A 1 92 ? 14.301 12.752 3.712 1.00 63.59 92 TYR A C 1
ATOM 703 O O . TYR A 1 92 ? 14.229 12.692 2.479 1.00 63.59 92 TYR A O 1
ATOM 711 N N . HIS A 1 93 ? 15.364 12.266 4.359 1.00 70.25 93 HIS A N 1
ATOM 712 C CA . HIS A 1 93 ? 16.506 11.636 3.685 1.00 70.25 93 HIS A CA 1
ATOM 713 C C . HIS A 1 93 ? 16.096 10.541 2.685 1.00 70.25 93 HIS A C 1
ATOM 715 O O . HIS A 1 93 ? 16.622 10.515 1.573 1.00 70.25 93 HIS A O 1
ATOM 721 N N . SER A 1 94 ? 15.141 9.673 3.034 1.00 71.88 94 SER A N 1
ATOM 722 C CA . SER A 1 94 ? 14.687 8.580 2.158 1.00 71.88 94 SER A CA 1
ATOM 723 C C . SER A 1 94 ? 13.968 9.090 0.905 1.00 71.88 94 SER A C 1
ATOM 725 O O . SER A 1 94 ? 14.236 8.616 -0.197 1.00 71.88 94 SER A O 1
ATOM 727 N N . TRP A 1 95 ? 13.118 10.113 1.044 1.00 79.56 95 TRP A N 1
ATOM 728 C CA . TRP A 1 95 ? 12.426 10.737 -0.089 1.00 79.56 95 TRP A CA 1
ATOM 729 C C . TRP A 1 95 ? 13.390 11.479 -1.022 1.00 79.56 95 TRP A C 1
ATOM 731 O O . TRP A 1 95 ? 13.220 11.446 -2.242 1.00 79.56 95 TRP A O 1
ATOM 741 N N . ARG A 1 96 ? 14.424 12.136 -0.479 1.00 82.31 96 ARG A N 1
ATOM 742 C CA . ARG A 1 96 ? 15.475 12.780 -1.287 1.00 82.31 96 ARG A CA 1
ATOM 743 C C . ARG A 1 96 ? 16.307 11.752 -2.048 1.00 82.31 96 ARG A C 1
ATOM 745 O O . ARG A 1 96 ? 16.379 11.843 -3.268 1.00 82.31 96 ARG A O 1
ATOM 752 N N . LYS A 1 97 ? 16.800 10.716 -1.361 1.00 84.25 97 LYS A N 1
ATOM 753 C CA . LYS A 1 97 ? 17.546 9.611 -1.985 1.00 84.25 97 LYS A CA 1
ATOM 754 C C . LYS A 1 97 ? 16.751 8.933 -3.098 1.00 84.25 97 LYS A C 1
ATOM 756 O O . LYS A 1 97 ? 17.304 8.639 -4.151 1.00 84.25 97 LYS A O 1
ATOM 761 N N . LEU A 1 98 ? 15.446 8.729 -2.908 1.00 88.25 98 LEU A N 1
ATOM 762 C CA . LEU A 1 98 ? 14.581 8.210 -3.968 1.00 88.25 98 LEU A CA 1
ATOM 763 C C . LEU A 1 98 ? 14.570 9.129 -5.202 1.00 88.25 98 LEU A C 1
ATOM 765 O O . LEU A 1 98 ? 14.570 8.640 -6.325 1.00 88.25 98 LEU A O 1
ATOM 769 N N . GLY A 1 99 ? 14.619 10.448 -5.010 1.00 91.19 99 GLY A N 1
ATOM 770 C CA . GLY A 1 99 ? 14.712 11.427 -6.098 1.00 91.19 99 GLY A CA 1
ATOM 771 C C . GLY A 1 99 ? 16.021 11.335 -6.878 1.00 91.19 99 GLY A C 1
ATOM 772 O O . GLY A 1 99 ? 16.006 11.433 -8.106 1.00 91.19 99 GLY A O 1
ATOM 773 N N . ASP A 1 100 ? 17.129 11.068 -6.189 1.00 90.56 100 ASP A N 1
ATOM 774 C CA . ASP A 1 100 ? 18.432 10.849 -6.824 1.00 90.56 100 ASP A CA 1
ATOM 775 C C . ASP A 1 100 ? 18.425 9.565 -7.671 1.00 90.56 100 ASP A C 1
ATOM 777 O O . ASP A 1 100 ? 18.924 9.548 -8.801 1.00 90.56 100 ASP A O 1
ATOM 781 N N . VAL A 1 101 ? 17.783 8.498 -7.174 1.00 91.31 101 VAL A N 1
ATOM 782 C CA . VAL A 1 101 ? 17.595 7.245 -7.928 1.00 91.31 101 VAL A CA 1
ATOM 783 C C . VAL A 1 101 ? 16.724 7.475 -9.165 1.00 91.31 101 VAL A C 1
ATOM 785 O O . VAL A 1 101 ? 17.092 7.042 -10.257 1.00 91.31 101 VAL A O 1
ATOM 788 N N . VAL A 1 102 ? 15.604 8.196 -9.029 1.00 95.25 102 VAL A N 1
ATOM 789 C CA . VAL A 1 102 ? 14.729 8.559 -10.159 1.00 95.25 102 VAL A CA 1
ATOM 790 C C . VAL A 1 102 ? 15.508 9.338 -11.222 1.00 95.25 102 VAL A C 1
ATOM 792 O O . VAL A 1 102 ? 15.462 8.992 -12.402 1.00 95.25 102 VAL A O 1
ATOM 795 N N . SER A 1 103 ? 16.280 10.344 -10.805 1.00 95.00 103 SER A N 1
ATOM 796 C CA . SER A 1 103 ? 17.101 11.160 -11.709 1.00 95.00 103 SER A CA 1
ATOM 797 C C . SER A 1 103 ? 18.145 10.315 -12.444 1.00 95.00 103 SER A C 1
ATOM 799 O O . SER A 1 103 ? 18.333 10.466 -13.651 1.00 95.00 103 SER A O 1
ATOM 801 N N . SER A 1 104 ? 18.767 9.366 -11.741 1.00 92.06 104 SER A N 1
ATOM 802 C CA . SER A 1 104 ? 19.732 8.429 -12.325 1.00 92.06 104 SER A CA 1
ATOM 803 C C . SER A 1 104 ? 19.080 7.510 -13.364 1.00 92.06 104 SER A C 1
ATOM 805 O O . SER A 1 104 ? 19.626 7.317 -14.447 1.00 92.06 104 SER A O 1
ATOM 807 N N . LEU A 1 105 ? 17.882 6.983 -13.092 1.00 92.62 105 LEU A N 1
ATOM 808 C CA . LEU A 1 105 ? 17.132 6.160 -14.051 1.00 92.62 105 LEU A CA 1
ATOM 809 C C . LEU A 1 105 ? 16.718 6.933 -15.304 1.00 92.62 105 LEU A C 1
ATOM 811 O O . LEU A 1 105 ? 16.701 6.367 -16.402 1.00 92.62 105 LEU A O 1
ATOM 815 N N . PHE A 1 106 ? 16.389 8.216 -15.152 1.00 94.12 106 PHE A N 1
ATOM 816 C CA . PHE A 1 106 ? 16.112 9.091 -16.285 1.00 94.12 106 PHE A CA 1
ATOM 817 C C . PHE A 1 106 ? 17.362 9.353 -17.117 1.00 94.12 106 PHE A C 1
ATOM 819 O O . PHE A 1 106 ? 17.307 9.180 -18.333 1.00 94.12 106 PHE A O 1
ATOM 826 N N . ALA A 1 107 ? 18.498 9.649 -16.480 1.00 93.12 107 ALA A N 1
ATOM 827 C CA . ALA A 1 107 ? 19.779 9.810 -17.167 1.00 93.12 107 ALA A CA 1
ATOM 828 C C . ALA A 1 107 ? 20.204 8.538 -17.928 1.00 93.12 107 ALA A C 1
ATOM 830 O O . ALA A 1 107 ? 20.751 8.620 -19.024 1.00 93.12 107 ALA A O 1
ATOM 831 N N . LEU A 1 108 ? 19.900 7.359 -17.378 1.00 90.44 108 LEU A N 1
ATOM 832 C CA . LEU A 1 108 ? 20.156 6.062 -18.011 1.00 90.44 108 LEU A CA 1
ATOM 833 C C . LEU A 1 108 ? 19.131 5.681 -19.099 1.00 90.44 108 LEU A C 1
ATOM 835 O O . LEU A 1 108 ? 19.326 4.686 -19.798 1.00 90.44 108 LEU A O 1
ATOM 839 N N . GLY A 1 109 ? 18.036 6.434 -19.249 1.00 92.38 109 GLY A N 1
ATOM 840 C CA . GLY A 1 109 ? 17.008 6.193 -20.267 1.00 92.38 109 GLY A CA 1
ATOM 841 C C . GLY A 1 109 ? 16.066 5.013 -19.988 1.00 92.38 109 GLY A C 1
ATOM 842 O O . GLY A 1 109 ? 15.306 4.623 -20.873 1.00 92.38 109 GLY A O 1
ATOM 843 N N . TYR A 1 110 ? 16.061 4.445 -18.774 1.00 92.44 110 TYR A N 1
ATOM 844 C CA . TYR A 1 110 ? 15.282 3.225 -18.474 1.00 92.44 110 TYR A CA 1
ATOM 845 C C . TYR A 1 110 ? 13.763 3.455 -18.492 1.00 92.44 110 TYR A C 1
ATOM 847 O O . TYR A 1 110 ? 12.993 2.513 -18.664 1.00 92.44 110 TYR A O 1
ATOM 855 N N . HIS A 1 111 ? 13.331 4.708 -18.343 1.00 93.12 111 HIS A N 1
ATOM 856 C CA . HIS A 1 111 ? 11.936 5.124 -18.472 1.00 93.12 111 HIS A CA 1
ATOM 857 C C . HIS A 1 111 ? 11.401 5.062 -19.911 1.00 93.12 111 HIS A C 1
ATOM 859 O O . HIS A 1 111 ? 10.195 4.899 -20.081 1.00 93.12 111 HIS A O 1
ATOM 865 N N . GLU A 1 112 ? 12.275 5.171 -20.920 1.00 90.56 112 GLU A N 1
ATOM 866 C CA . GLU A 1 112 ? 11.905 5.136 -22.341 1.00 90.56 112 GLU A CA 1
ATOM 867 C C . GLU A 1 112 ? 12.093 3.747 -22.962 1.00 90.56 112 GLU A C 1
ATOM 869 O O . GLU A 1 112 ? 11.227 3.268 -23.692 1.00 90.56 112 GLU A O 1
ATOM 874 N N . GLN A 1 113 ? 13.244 3.110 -22.715 1.00 87.06 113 GLN A N 1
ATOM 875 C CA . GLN A 1 113 ? 13.590 1.822 -23.315 1.00 87.06 113 GLN A CA 1
ATOM 876 C C . GLN A 1 113 ? 14.504 0.982 -22.419 1.00 87.06 113 GLN A C 1
ATOM 878 O O . GLN A 1 113 ? 15.415 1.478 -21.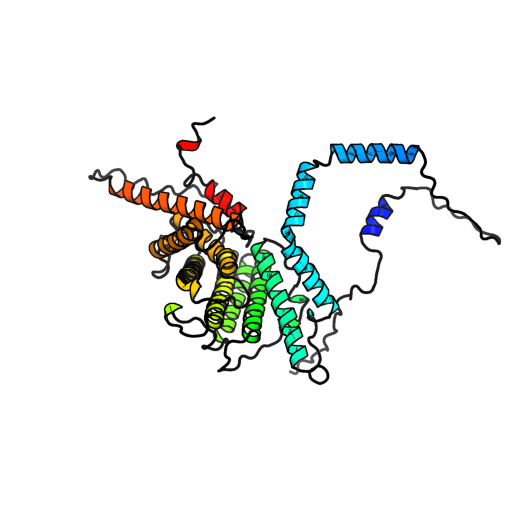759 1.00 87.06 113 GLN A O 1
ATOM 883 N N . LEU A 1 114 ? 14.325 -0.338 -22.474 1.00 88.31 114 LEU A N 1
ATOM 884 C CA . LEU A 1 114 ? 15.146 -1.298 -21.724 1.00 88.31 114 LEU A CA 1
ATOM 885 C C . LEU A 1 114 ? 16.330 -1.854 -22.535 1.00 88.31 114 LEU A C 1
ATOM 887 O O . LEU A 1 114 ? 17.170 -2.585 -22.009 1.00 88.31 114 LEU A O 1
ATOM 891 N N . GLY A 1 115 ? 16.429 -1.487 -23.814 1.00 86.06 115 GLY A N 1
ATOM 892 C CA . GLY A 1 115 ? 17.410 -2.004 -24.768 1.00 86.06 115 GLY A CA 1
ATOM 893 C C . GLY A 1 115 ? 16.802 -2.980 -25.779 1.00 86.06 115 GLY A C 1
ATOM 894 O O . GLY A 1 115 ? 15.825 -3.677 -25.493 1.00 86.06 115 GLY A O 1
ATOM 895 N N . HIS A 1 116 ? 17.386 -3.011 -26.980 1.00 87.81 116 HIS A N 1
ATOM 896 C CA . HIS A 1 116 ? 16.886 -3.807 -28.101 1.00 87.81 116 HIS A CA 1
ATOM 897 C C . HIS A 1 116 ? 17.245 -5.298 -27.937 1.00 87.81 116 HIS A C 1
ATOM 899 O O . HIS A 1 116 ? 18.414 -5.584 -27.663 1.00 87.81 116 HIS A O 1
ATOM 905 N N . PRO A 1 117 ? 16.315 -6.254 -28.148 1.00 87.19 117 PRO A N 1
ATOM 906 C CA . PRO A 1 117 ? 16.573 -7.686 -27.949 1.00 87.19 117 PRO A CA 1
ATOM 907 C C . PRO A 1 117 ? 17.743 -8.254 -28.763 1.00 87.19 117 PRO A C 1
ATOM 909 O O . PRO A 1 117 ? 18.396 -9.184 -28.311 1.00 87.19 117 PRO A O 1
ATOM 912 N N . SER A 1 118 ? 18.034 -7.689 -29.941 1.00 91.00 118 SER A N 1
ATOM 913 C CA . SER A 1 118 ? 19.145 -8.154 -30.789 1.00 91.00 118 SER A CA 1
ATOM 914 C C . SER A 1 118 ? 20.532 -7.681 -30.338 1.00 91.00 118 SER A C 1
ATOM 916 O O . SER A 1 118 ? 21.527 -8.174 -30.854 1.00 91.00 118 SER A O 1
ATOM 918 N N . VAL A 1 119 ? 20.611 -6.700 -29.431 1.00 93.50 119 VAL A N 1
ATOM 919 C CA . VAL A 1 119 ? 21.883 -6.065 -29.021 1.00 93.50 119 VAL A CA 1
ATOM 920 C C . VAL A 1 119 ? 22.093 -6.146 -27.513 1.00 93.50 119 VAL A C 1
ATOM 922 O O . VAL A 1 119 ? 23.217 -6.267 -27.041 1.00 93.50 119 VAL A O 1
ATOM 925 N N . THR A 1 120 ? 21.017 -6.056 -26.733 1.00 92.00 120 THR A N 1
ATOM 926 C CA . THR A 1 120 ? 21.079 -6.054 -25.272 1.00 92.00 120 THR A CA 1
ATOM 927 C C . THR A 1 120 ? 20.766 -7.454 -24.744 1.00 92.00 120 THR A C 1
ATOM 929 O O . THR A 1 120 ? 19.641 -7.920 -24.945 1.00 92.00 120 THR A O 1
ATOM 932 N N . PRO A 1 121 ? 21.704 -8.105 -24.028 1.00 92.81 121 PRO A N 1
ATOM 933 C CA . PRO A 1 121 ? 21.471 -9.415 -23.430 1.00 92.81 121 PRO A CA 1
ATOM 934 C C . PRO A 1 121 ? 20.240 -9.434 -22.520 1.00 92.81 121 PRO A C 1
ATOM 936 O O . PRO A 1 121 ? 19.953 -8.451 -21.829 1.00 92.81 121 PRO A O 1
ATOM 939 N N . THR A 1 122 ? 19.547 -10.575 -22.469 1.00 88.44 122 THR A N 1
ATOM 940 C CA . THR A 1 122 ? 18.309 -10.739 -21.692 1.00 88.44 122 THR A CA 1
ATOM 941 C C . THR A 1 122 ? 18.488 -10.339 -20.232 1.00 88.44 122 THR A C 1
ATOM 943 O O . THR A 1 122 ? 17.729 -9.508 -19.747 1.00 88.44 122 THR A O 1
ATOM 946 N N . PHE A 1 123 ? 19.537 -10.821 -19.556 1.00 86.00 123 PHE A N 1
ATOM 947 C CA . PHE A 1 123 ? 19.765 -10.508 -18.139 1.00 86.00 123 PHE A CA 1
ATOM 948 C C . PHE A 1 123 ? 19.877 -8.996 -17.869 1.00 86.00 123 PHE A C 1
ATOM 950 O O . PHE A 1 123 ? 19.423 -8.514 -16.834 1.00 86.00 123 PHE A O 1
ATOM 957 N N . LEU A 1 124 ? 20.453 -8.231 -18.804 1.00 87.12 124 LEU A N 1
ATOM 958 C CA . LEU A 1 124 ? 20.621 -6.788 -18.656 1.00 87.12 124 LEU A CA 1
ATOM 959 C C . LEU A 1 124 ? 19.295 -6.056 -18.877 1.00 87.12 124 LEU A C 1
ATOM 961 O O . LEU A 1 124 ? 18.991 -5.112 -18.152 1.00 87.12 124 LEU A O 1
ATOM 965 N N . ARG A 1 125 ? 18.481 -6.501 -19.842 1.00 87.75 125 ARG A N 1
ATOM 966 C CA . ARG A 1 125 ? 17.118 -5.978 -20.037 1.00 87.75 125 ARG A CA 1
ATOM 967 C C . ARG A 1 125 ? 16.251 -6.236 -18.803 1.00 87.75 125 ARG A C 1
ATOM 969 O O . ARG A 1 125 ? 15.548 -5.330 -18.365 1.00 87.75 125 ARG A O 1
ATOM 976 N N . GLU A 1 126 ? 16.367 -7.424 -18.214 1.00 84.38 126 GLU A N 1
ATOM 977 C CA . GLU A 1 126 ? 15.675 -7.792 -16.975 1.00 84.38 126 GLU A CA 1
ATOM 978 C C . GLU A 1 126 ? 16.130 -6.939 -15.785 1.00 84.38 126 GLU A C 1
ATOM 980 O O . GLU A 1 126 ? 15.298 -6.415 -15.050 1.00 84.38 126 GLU A O 1
ATOM 985 N N . LEU A 1 127 ? 17.435 -6.705 -15.624 1.00 86.50 127 LEU A N 1
ATOM 986 C CA . LEU A 1 127 ? 17.945 -5.832 -14.563 1.00 86.50 127 LEU A CA 1
ATOM 987 C C . LEU A 1 127 ? 17.412 -4.397 -14.693 1.00 86.50 127 LEU A C 1
ATOM 989 O O . LEU A 1 127 ? 17.020 -3.786 -13.700 1.00 86.50 127 LEU A O 1
ATOM 993 N N . ARG A 1 128 ? 17.370 -3.865 -15.920 1.00 91.44 128 ARG A N 1
ATOM 994 C CA . ARG A 1 128 ? 16.821 -2.530 -16.209 1.00 91.44 128 ARG A CA 1
ATOM 995 C C . ARG A 1 128 ? 15.332 -2.454 -15.902 1.00 91.44 128 ARG A C 1
ATOM 997 O O . ARG A 1 128 ? 14.899 -1.478 -15.294 1.00 91.44 128 ARG A O 1
ATOM 1004 N N . PHE A 1 129 ? 14.577 -3.487 -16.281 1.00 87.56 129 PHE A N 1
ATOM 1005 C CA . PHE A 1 129 ? 13.163 -3.617 -15.940 1.00 87.56 129 PHE A CA 1
ATOM 1006 C C . PHE A 1 129 ? 12.967 -3.596 -14.423 1.00 87.56 129 PHE A C 1
ATOM 1008 O O . PHE A 1 129 ? 12.176 -2.806 -13.919 1.00 87.56 129 PHE A O 1
ATOM 1015 N N . VAL A 1 130 ? 13.733 -4.405 -13.686 1.00 88.62 130 VAL A N 1
ATOM 1016 C CA . VAL A 1 130 ? 13.636 -4.472 -12.224 1.00 88.62 130 VAL A CA 1
ATOM 1017 C C . VAL A 1 130 ? 13.964 -3.134 -11.574 1.00 88.62 130 VAL A C 1
ATOM 1019 O O . VAL A 1 130 ? 13.197 -2.669 -10.732 1.00 88.62 130 VAL A O 1
ATOM 1022 N N . ALA A 1 131 ? 15.055 -2.489 -11.990 1.00 88.88 131 ALA A N 1
ATOM 1023 C CA . ALA A 1 131 ? 15.447 -1.185 -11.467 1.00 88.88 131 ALA A CA 1
ATOM 1024 C C . ALA A 1 131 ? 14.360 -0.128 -11.715 1.00 88.88 131 ALA A C 1
ATOM 1026 O O . ALA A 1 131 ? 13.938 0.551 -10.780 1.00 88.88 131 ALA A O 1
ATOM 1027 N N . TYR A 1 132 ? 13.858 -0.035 -12.951 1.00 93.88 132 TYR A N 1
ATOM 1028 C CA . TYR A 1 132 ? 12.783 0.890 -13.295 1.00 93.88 132 TYR A CA 1
ATOM 1029 C C . TYR A 1 132 ? 11.511 0.613 -12.485 1.00 93.88 132 TYR A C 1
ATOM 1031 O O . TYR A 1 132 ? 11.018 1.507 -11.802 1.00 93.88 132 TYR A O 1
ATOM 1039 N N . SER A 1 133 ? 10.998 -0.618 -12.518 1.00 92.38 133 SER A N 1
ATOM 1040 C CA . SER A 1 133 ? 9.703 -0.971 -11.928 1.00 92.38 133 SER A CA 1
ATOM 1041 C C . SER A 1 133 ? 9.702 -0.847 -10.404 1.00 92.38 133 SER A C 1
ATOM 1043 O O . SER A 1 133 ? 8.716 -0.386 -9.825 1.00 92.38 133 SER A O 1
ATOM 1045 N N . ARG A 1 134 ? 10.814 -1.180 -9.729 1.00 90.38 134 ARG A N 1
ATOM 1046 C CA . ARG A 1 134 ? 10.945 -0.973 -8.277 1.00 90.38 134 ARG A CA 1
ATOM 1047 C C . ARG A 1 134 ? 10.990 0.496 -7.909 1.00 90.38 134 ARG A C 1
ATOM 1049 O O . ARG A 1 134 ? 10.301 0.887 -6.972 1.00 90.38 134 ARG A O 1
ATOM 1056 N N . THR A 1 135 ? 11.745 1.315 -8.636 1.00 93.38 135 THR A N 1
ATOM 1057 C CA . THR A 1 135 ? 11.781 2.754 -8.360 1.00 93.38 135 THR A CA 1
ATOM 1058 C C . THR A 1 135 ? 10.457 3.425 -8.700 1.00 93.38 135 THR A C 1
ATOM 1060 O O . THR A 1 135 ? 9.981 4.243 -7.918 1.00 93.38 135 THR A O 1
ATOM 1063 N N . TYR A 1 136 ? 9.815 3.032 -9.800 1.00 95.62 136 TYR A N 1
ATOM 1064 C CA . TYR A 1 136 ? 8.486 3.505 -10.166 1.00 95.62 136 TYR A CA 1
ATOM 1065 C C . TYR A 1 136 ? 7.460 3.146 -9.085 1.00 95.62 136 TYR A C 1
ATOM 1067 O O . TYR A 1 136 ? 6.675 4.003 -8.695 1.00 95.62 136 TYR A O 1
ATOM 1075 N N . SER A 1 137 ? 7.504 1.930 -8.532 1.00 94.12 137 SER A N 1
ATOM 1076 C CA . SER A 1 137 ? 6.640 1.541 -7.413 1.00 94.12 137 SER A CA 1
ATOM 1077 C C . SER A 1 137 ? 6.957 2.281 -6.113 1.00 94.12 137 SER A C 1
ATOM 1079 O O . SER A 1 137 ? 6.034 2.751 -5.444 1.00 94.12 137 SER A O 1
ATOM 1081 N N . ALA A 1 138 ? 8.238 2.436 -5.771 1.00 90.88 138 ALA A N 1
ATOM 1082 C CA . ALA A 1 138 ? 8.664 3.185 -4.594 1.00 90.88 138 ALA A CA 1
ATOM 1083 C C . ALA A 1 138 ? 8.214 4.651 -4.663 1.00 90.88 138 ALA A C 1
ATOM 1085 O O . ALA A 1 138 ? 7.694 5.160 -3.677 1.00 90.88 138 ALA A O 1
ATOM 1086 N N . ASP A 1 139 ? 8.333 5.301 -5.826 1.00 93.69 139 ASP A N 1
ATOM 1087 C CA . ASP A 1 139 ? 7.856 6.670 -6.060 1.00 93.69 139 ASP A CA 1
ATOM 1088 C C . ASP A 1 139 ? 6.374 6.810 -5.691 1.00 93.69 139 ASP A C 1
ATOM 1090 O O . ASP A 1 139 ? 6.030 7.680 -4.903 1.00 93.69 139 ASP A O 1
ATOM 1094 N N . LYS A 1 140 ? 5.511 5.891 -6.142 1.00 92.81 140 LYS A N 1
ATOM 1095 C CA . LYS A 1 140 ? 4.053 5.954 -5.896 1.00 92.81 140 LYS A CA 1
ATOM 1096 C C . LYS A 1 140 ? 3.742 5.681 -4.445 1.00 92.81 140 LYS A C 1
ATOM 1098 O O . LYS A 1 140 ? 2.988 6.424 -3.827 1.00 92.81 140 LYS A O 1
ATOM 1103 N N . ASN A 1 141 ? 4.336 4.629 -3.893 1.00 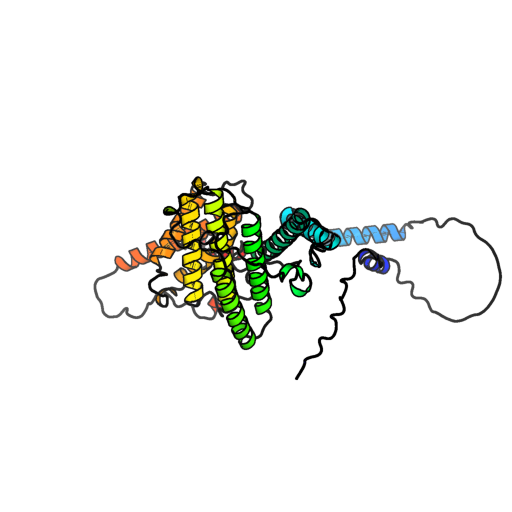89.62 141 ASN A N 1
ATOM 1104 C CA . ASN A 1 141 ? 4.075 4.242 -2.518 1.00 89.62 141 ASN A CA 1
ATOM 1105 C C . ASN A 1 141 ? 4.549 5.322 -1.534 1.00 89.62 141 ASN A C 1
ATOM 1107 O O . ASN A 1 141 ? 3.800 5.681 -0.631 1.00 89.62 141 ASN A O 1
ATOM 1111 N N . CYS A 1 142 ? 5.742 5.891 -1.737 1.00 86.06 142 CYS A N 1
ATOM 1112 C CA . CYS A 1 142 ? 6.241 6.995 -0.920 1.00 86.06 142 CYS A CA 1
ATOM 1113 C C . CYS A 1 142 ? 5.435 8.281 -1.129 1.00 86.06 142 CYS A C 1
ATOM 1115 O O . CYS A 1 142 ? 5.154 8.964 -0.152 1.00 86.06 142 CYS A O 1
ATOM 1117 N N . SER A 1 143 ? 5.034 8.602 -2.360 1.00 85.81 143 SER A N 1
ATOM 1118 C CA . SER A 1 143 ? 4.157 9.741 -2.650 1.00 85.81 143 SER A CA 1
ATOM 1119 C C . SER A 1 143 ? 2.823 9.652 -1.928 1.00 85.81 143 SER A C 1
ATOM 1121 O O . SER A 1 143 ? 2.416 10.616 -1.291 1.00 85.81 143 SER A O 1
ATOM 1123 N N . ILE A 1 144 ? 2.174 8.489 -1.980 1.00 85.38 144 ILE A N 1
ATOM 1124 C CA . ILE A 1 144 ? 0.908 8.244 -1.284 1.00 85.38 144 ILE A CA 1
ATOM 1125 C C . ILE A 1 144 ? 1.115 8.357 0.226 1.00 85.38 144 ILE A C 1
ATOM 1127 O O . ILE A 1 144 ? 0.403 9.104 0.882 1.00 85.38 144 ILE A O 1
ATOM 1131 N N . PHE A 1 145 ? 2.125 7.669 0.766 1.00 82.25 145 PHE A N 1
ATOM 1132 C CA . PHE A 1 145 ? 2.367 7.627 2.210 1.00 82.25 145 PHE A CA 1
ATOM 1133 C C . PHE A 1 145 ? 2.744 8.987 2.810 1.00 82.25 145 PHE A C 1
ATOM 1135 O O . PHE A 1 145 ? 2.357 9.293 3.928 1.00 82.25 145 PHE A O 1
ATOM 1142 N N . LEU A 1 146 ? 3.525 9.793 2.087 1.00 77.75 146 LEU A N 1
ATOM 1143 C CA . LEU A 1 146 ? 4.018 11.092 2.561 1.00 77.75 146 LEU A CA 1
ATOM 1144 C C . LEU A 1 146 ? 3.159 12.271 2.096 1.00 77.75 146 LEU A C 1
ATOM 1146 O O . LEU A 1 146 ? 3.544 13.422 2.310 1.00 77.75 146 LEU A O 1
ATOM 1150 N N . GLY A 1 147 ? 2.084 12.001 1.361 1.00 75.44 147 GLY A N 1
ATOM 1151 C CA . GLY A 1 147 ? 1.244 13.038 0.789 1.00 75.44 147 GLY A CA 1
ATOM 1152 C C . GLY A 1 147 ? 1.943 13.954 -0.222 1.00 75.44 147 GLY A C 1
ATOM 1153 O O . GLY A 1 147 ? 1.718 15.165 -0.273 1.00 75.44 147 GLY A O 1
ATOM 1154 N N . ARG A 1 148 ? 2.843 13.402 -1.040 1.00 77.94 148 ARG A N 1
ATOM 1155 C CA . ARG A 1 148 ? 3.641 14.161 -2.014 1.00 77.94 148 ARG A CA 1
ATOM 1156 C C . ARG A 1 148 ? 3.282 13.799 -3.454 1.00 77.94 148 ARG A C 1
ATOM 1158 O O . ARG A 1 148 ? 2.969 12.645 -3.729 1.00 77.94 148 ARG A O 1
ATOM 1165 N N . PRO A 1 149 ? 3.416 14.731 -4.411 1.00 84.69 149 PRO A N 1
ATOM 1166 C CA . PRO A 1 149 ? 3.278 14.398 -5.825 1.00 84.69 149 PRO A CA 1
ATOM 1167 C C . PRO A 1 149 ? 4.300 13.333 -6.275 1.00 84.69 149 PRO A C 1
ATOM 1169 O O . PRO A 1 149 ? 5.464 13.412 -5.862 1.00 84.69 149 PRO A O 1
ATOM 1172 N N . PRO A 1 150 ? 3.908 12.362 -7.121 1.00 90.31 150 PRO A N 1
ATOM 1173 C CA . PRO A 1 150 ? 4.838 11.412 -7.731 1.00 90.31 150 PRO A CA 1
ATOM 1174 C C . PRO A 1 150 ? 5.775 12.099 -8.725 1.00 90.31 150 PRO A C 1
ATOM 1176 O O . PRO A 1 150 ? 5.383 13.031 -9.431 1.00 90.31 150 PRO A O 1
ATOM 1179 N N . ARG A 1 151 ? 7.028 11.631 -8.797 1.00 92.44 151 ARG A N 1
ATOM 1180 C CA . ARG A 1 151 ? 8.053 12.173 -9.705 1.00 92.44 151 ARG A CA 1
ATOM 1181 C C . ARG A 1 151 ? 8.076 11.467 -11.056 1.00 92.44 151 ARG A C 1
ATOM 1183 O O . ARG A 1 151 ? 8.383 12.095 -12.067 1.00 92.44 151 ARG A O 1
ATOM 1190 N N . MET A 1 152 ? 7.776 10.168 -11.095 1.00 95.12 152 MET A N 1
ATOM 1191 C CA . MET A 1 152 ? 7.825 9.370 -12.322 1.00 95.12 152 MET A CA 1
ATOM 1192 C C . MET A 1 152 ? 6.436 9.201 -12.925 1.00 95.12 152 MET A C 1
ATOM 1194 O O . MET A 1 152 ? 5.770 8.214 -12.658 1.00 95.12 152 MET A O 1
ATOM 1198 N N . LEU A 1 153 ? 5.977 10.121 -13.761 1.00 93.88 153 LEU A N 1
ATOM 1199 C CA . LEU A 1 153 ? 4.629 9.999 -14.320 1.00 93.88 153 LEU A CA 1
ATOM 1200 C C . LEU A 1 153 ? 4.581 8.987 -15.470 1.00 93.88 153 LEU A C 1
ATOM 1202 O O . LEU A 1 153 ? 5.388 9.068 -16.402 1.00 93.88 153 LEU A O 1
ATOM 1206 N N . LYS A 1 154 ? 3.597 8.085 -15.436 1.00 92.88 154 LYS A N 1
ATOM 1207 C CA . LYS A 1 154 ? 3.330 7.044 -16.437 1.00 92.88 154 LYS A CA 1
ATOM 1208 C C . LYS A 1 154 ? 3.329 7.594 -17.860 1.00 92.88 154 LYS A C 1
ATOM 1210 O O . LYS A 1 154 ? 4.021 7.072 -18.726 1.00 92.88 154 LYS A O 1
ATOM 1215 N N . ARG A 1 155 ? 2.662 8.735 -18.081 1.00 92.50 155 ARG A N 1
ATOM 1216 C CA . ARG A 1 155 ? 2.600 9.427 -19.388 1.00 92.50 155 ARG A CA 1
ATOM 1217 C C . ARG A 1 155 ? 3.960 9.783 -20.007 1.00 92.50 155 ARG A C 1
ATOM 1219 O O . ARG A 1 155 ? 4.024 10.024 -21.209 1.00 92.50 155 ARG A O 1
ATOM 1226 N N . TYR A 1 156 ? 5.022 9.854 -19.204 1.00 93.31 156 TYR A N 1
ATOM 1227 C CA . TYR A 1 156 ? 6.388 10.140 -19.655 1.00 93.31 156 TYR A CA 1
ATOM 1228 C C . TYR A 1 156 ? 7.319 8.931 -19.538 1.00 93.31 156 TYR A C 1
ATOM 1230 O O . TYR A 1 156 ? 8.498 9.041 -19.852 1.00 93.31 156 TYR A O 1
ATOM 1238 N N . CYS A 1 157 ? 6.808 7.782 -19.100 1.00 94.19 157 CYS A N 1
ATOM 1239 C CA . CYS A 1 157 ? 7.588 6.573 -18.905 1.00 94.19 157 CYS A CA 1
ATOM 1240 C C . CYS A 1 157 ? 6.911 5.389 -19.617 1.00 94.19 157 CYS A C 1
ATOM 1242 O O . CYS A 1 157 ? 6.249 4.593 -18.952 1.00 94.19 157 CYS A O 1
ATOM 1244 N N . PRO A 1 158 ? 7.066 5.224 -20.943 1.00 90.75 158 PRO A N 1
ATOM 1245 C CA . PRO A 1 158 ? 6.454 4.111 -21.677 1.00 90.75 158 PRO A CA 1
ATOM 1246 C C . PRO A 1 158 ? 6.845 2.722 -21.144 1.00 90.75 158 PRO A C 1
ATOM 1248 O O . PRO A 1 158 ? 6.106 1.764 -21.355 1.00 90.75 158 PRO A O 1
ATOM 1251 N N . THR A 1 159 ? 7.961 2.595 -20.414 1.00 87.31 159 THR A N 1
ATOM 1252 C CA . THR A 1 159 ? 8.326 1.352 -19.716 1.00 87.31 159 THR A CA 1
ATOM 1253 C C . THR A 1 159 ? 7.253 0.890 -18.711 1.00 87.31 159 THR A C 1
ATOM 1255 O O . THR A 1 159 ? 7.132 -0.312 -18.485 1.00 87.31 159 THR A O 1
ATOM 1258 N N . ALA A 1 160 ? 6.440 1.798 -18.150 1.00 84.62 160 ALA A N 1
ATOM 1259 C CA . ALA A 1 160 ? 5.318 1.454 -17.266 1.00 84.62 160 ALA A CA 1
ATOM 1260 C C . ALA A 1 160 ? 4.205 0.653 -17.966 1.00 84.62 160 ALA A C 1
ATOM 1262 O O . ALA A 1 160 ? 3.469 -0.063 -17.296 1.00 84.62 160 ALA A O 1
ATOM 1263 N N . ASP A 1 161 ? 4.088 0.770 -19.292 1.00 82.69 161 ASP A N 1
ATOM 1264 C CA . ASP A 1 161 ? 3.038 0.140 -20.104 1.00 82.69 161 ASP A CA 1
ATOM 1265 C C . ASP A 1 161 ? 3.529 -1.103 -20.864 1.00 82.69 161 ASP A C 1
ATOM 1267 O O . ASP A 1 161 ? 2.860 -1.587 -21.781 1.00 82.69 161 ASP A O 1
ATOM 1271 N N . LEU A 1 162 ? 4.714 -1.629 -20.531 1.00 77.12 162 LEU A N 1
ATOM 1272 C CA . LEU A 1 162 ? 5.210 -2.833 -21.190 1.00 77.12 162 LEU A CA 1
ATOM 1273 C C . LEU A 1 162 ? 4.276 -4.019 -20.900 1.00 77.12 162 LEU A C 1
ATOM 1275 O O . LEU A 1 162 ? 4.004 -4.306 -19.734 1.00 77.12 162 LEU A O 1
ATOM 1279 N N . PRO A 1 163 ? 3.794 -4.732 -21.938 1.00 67.19 163 PRO A N 1
ATOM 1280 C CA . PRO A 1 163 ? 2.929 -5.882 -21.742 1.00 67.19 163 PRO A CA 1
ATOM 1281 C C . PRO A 1 163 ? 3.716 -6.987 -21.043 1.00 67.19 163 PRO A C 1
ATOM 1283 O O . PRO A 1 163 ? 4.767 -7.417 -21.524 1.00 67.19 163 PRO A O 1
ATOM 1286 N N . GLU A 1 164 ? 3.194 -7.460 -19.917 1.00 70.38 164 GLU A N 1
ATOM 1287 C CA . GLU A 1 164 ? 3.782 -8.571 -19.186 1.00 70.38 164 GLU A CA 1
ATOM 1288 C C . GLU A 1 164 ? 2.895 -9.807 -19.298 1.00 70.38 164 GLU A C 1
ATOM 1290 O O . GLU A 1 164 ? 1.717 -9.786 -18.946 1.00 70.38 164 GLU A O 1
ATOM 1295 N N . VAL A 1 165 ? 3.480 -10.887 -19.810 1.00 82.38 165 VAL A N 1
ATOM 1296 C CA . VAL A 1 165 ? 2.836 -12.197 -19.890 1.00 82.38 165 VAL A CA 1
ATOM 1297 C C . VAL A 1 165 ? 3.231 -12.987 -18.649 1.00 82.38 165 VAL A C 1
ATOM 1299 O O . VAL A 1 165 ? 4.411 -13.045 -18.294 1.00 82.38 165 VAL A O 1
ATOM 1302 N N . TRP A 1 166 ? 2.229 -13.545 -17.979 1.00 90.88 166 TRP A N 1
ATOM 1303 C CA . TRP A 1 166 ? 2.412 -14.479 -16.877 1.00 90.88 166 TRP A CA 1
ATOM 1304 C C . TRP A 1 166 ? 2.516 -15.897 -17.422 1.00 90.88 166 TRP A C 1
ATOM 1306 O O . TRP A 1 166 ? 1.691 -16.297 -18.247 1.00 90.88 166 TRP A O 1
ATOM 1316 N N . GLU A 1 167 ? 3.478 -16.666 -16.922 1.00 90.69 167 GLU A N 1
ATOM 1317 C CA . GLU A 1 167 ? 3.518 -18.100 -17.207 1.00 90.69 167 GLU A CA 1
ATOM 1318 C C . GLU A 1 167 ? 2.508 -18.831 -16.300 1.00 90.69 167 GLU A C 1
ATOM 1320 O O . GLU A 1 167 ? 2.433 -18.511 -15.109 1.00 90.69 167 GLU A O 1
ATOM 1325 N N . PRO A 1 168 ? 1.723 -19.807 -16.801 1.00 87.06 168 PRO A N 1
ATOM 1326 C CA . PRO A 1 168 ? 0.685 -20.475 -16.006 1.00 87.06 168 PRO A CA 1
ATOM 1327 C C . PRO A 1 168 ? 1.193 -21.096 -14.696 1.00 87.06 168 PRO A C 1
ATOM 1329 O O . PRO A 1 168 ? 0.496 -21.041 -13.681 1.00 87.06 168 PRO A O 1
ATOM 1332 N N . ASP A 1 169 ? 2.423 -21.613 -14.721 1.00 88.94 169 ASP A N 1
ATOM 1333 C CA . ASP A 1 169 ? 3.095 -22.273 -13.598 1.00 88.94 169 ASP A CA 1
ATOM 1334 C C . ASP A 1 169 ? 4.202 -21.393 -12.983 1.00 88.94 169 ASP A C 1
ATOM 1336 O O . ASP A 1 169 ? 5.161 -21.893 -12.393 1.00 88.94 169 ASP A O 1
ATOM 1340 N N . GLU A 1 170 ? 4.119 -20.063 -13.135 1.00 93.38 170 GLU A N 1
ATOM 1341 C CA . GLU A 1 170 ? 5.121 -19.160 -12.564 1.00 93.38 170 GLU A CA 1
ATOM 1342 C C . GLU A 1 170 ? 5.143 -19.274 -11.031 1.00 93.38 170 GLU A C 1
ATOM 1344 O O . GLU A 1 170 ? 4.122 -19.162 -10.346 1.00 93.38 170 GLU A O 1
ATOM 1349 N N . HIS A 1 171 ? 6.334 -19.487 -10.480 1.00 92.75 171 HIS A N 1
ATOM 1350 C CA . HIS A 1 171 ? 6.582 -19.508 -9.042 1.00 92.75 171 HIS A CA 1
ATOM 1351 C C . HIS A 1 171 ? 7.237 -18.209 -8.578 1.00 92.75 171 HIS A C 1
ATOM 1353 O O . HIS A 1 171 ? 7.641 -17.361 -9.378 1.00 92.75 171 HIS A O 1
ATOM 1359 N N . PHE A 1 172 ? 7.327 -18.039 -7.257 1.00 92.88 172 PHE A N 1
ATOM 1360 C CA . PHE A 1 172 ? 7.907 -16.840 -6.676 1.00 92.88 172 PHE A CA 1
ATOM 1361 C C . PHE A 1 172 ? 9.309 -16.575 -7.234 1.00 92.88 172 PHE A C 1
ATOM 1363 O O . PHE A 1 172 ? 10.216 -17.407 -7.162 1.00 92.88 172 PHE A O 1
ATOM 1370 N N . SER A 1 173 ? 9.485 -15.357 -7.727 1.00 90.19 173 SER A N 1
ATOM 1371 C CA . SER A 1 173 ? 10.775 -14.772 -8.045 1.00 90.19 173 SER A CA 1
ATOM 1372 C C . SER A 1 173 ? 10.726 -13.283 -7.723 1.00 90.19 173 SER A C 1
ATOM 1374 O O . SER A 1 173 ? 9.665 -12.656 -7.773 1.00 90.19 173 SER A O 1
ATOM 1376 N N . TYR A 1 174 ? 11.881 -12.668 -7.465 1.00 84.88 174 TYR A N 1
ATOM 1377 C CA . TYR A 1 174 ? 11.946 -11.210 -7.305 1.00 84.88 174 TYR A CA 1
ATOM 1378 C C . TYR A 1 174 ? 11.475 -10.457 -8.554 1.00 84.88 174 TYR A C 1
ATOM 1380 O O . TYR A 1 174 ? 11.089 -9.289 -8.461 1.00 84.88 174 TYR A O 1
ATOM 1388 N N . ARG A 1 175 ? 11.481 -11.118 -9.717 1.00 86.62 175 ARG A N 1
ATOM 1389 C CA . ARG A 1 175 ? 10.946 -10.587 -10.967 1.00 86.62 175 ARG A CA 1
ATOM 1390 C C . ARG A 1 175 ? 9.416 -10.594 -10.974 1.00 86.62 175 ARG A C 1
ATOM 1392 O O . ARG A 1 175 ? 8.826 -9.561 -11.279 1.00 86.62 175 ARG A O 1
ATOM 1399 N N . ALA A 1 176 ? 8.793 -11.709 -10.594 1.00 90.75 176 ALA A N 1
ATOM 1400 C CA . ALA A 1 176 ? 7.345 -11.798 -10.410 1.00 90.75 176 ALA A CA 1
ATOM 1401 C C . ALA A 1 176 ? 6.870 -10.760 -9.381 1.00 90.75 176 ALA A C 1
ATOM 1403 O O . ALA A 1 176 ? 5.929 -10.010 -9.634 1.00 90.75 176 ALA A O 1
ATOM 1404 N N . ASP A 1 177 ? 7.601 -10.628 -8.271 1.00 89.12 177 ASP A N 1
ATOM 1405 C CA . ASP A 1 177 ? 7.318 -9.618 -7.253 1.00 89.12 177 ASP A CA 1
ATOM 1406 C C . ASP A 1 177 ? 7.443 -8.182 -7.775 1.00 89.12 177 ASP A C 1
ATOM 1408 O O . ASP A 1 177 ? 6.575 -7.341 -7.545 1.00 89.12 177 ASP A O 1
ATOM 1412 N N . THR A 1 178 ? 8.485 -7.903 -8.556 1.00 89.81 178 THR A N 1
ATOM 1413 C CA . THR A 1 178 ? 8.656 -6.606 -9.224 1.00 89.81 178 THR A CA 1
ATOM 1414 C C . THR A 1 178 ? 7.482 -6.291 -10.150 1.00 89.81 178 THR A C 1
ATOM 1416 O O . THR A 1 178 ? 6.993 -5.163 -10.142 1.00 89.81 178 THR A O 1
ATOM 1419 N N . ARG A 1 179 ? 7.027 -7.276 -10.930 1.00 91.75 179 ARG A N 1
ATOM 1420 C CA . ARG A 1 179 ? 5.897 -7.144 -11.854 1.00 91.75 179 ARG A CA 1
ATOM 1421 C C . ARG A 1 179 ? 4.612 -6.779 -11.110 1.00 91.75 179 ARG A C 1
ATOM 1423 O O . ARG A 1 179 ? 3.969 -5.790 -11.454 1.00 91.75 179 ARG A O 1
ATOM 1430 N N . VAL A 1 180 ? 4.291 -7.489 -10.025 1.00 93.50 180 VAL A N 1
ATOM 1431 C CA . VAL A 1 180 ? 3.141 -7.155 -9.162 1.00 93.50 180 VAL A CA 1
ATOM 1432 C C . VAL A 1 180 ? 3.221 -5.710 -8.660 1.00 93.50 180 VAL A C 1
ATOM 1434 O O . VAL A 1 180 ? 2.243 -4.964 -8.754 1.00 93.50 180 VAL A O 1
ATOM 1437 N N . HIS A 1 181 ? 4.388 -5.295 -8.165 1.00 91.88 181 HIS A N 1
ATOM 1438 C CA . HIS A 1 181 ? 4.603 -3.941 -7.659 1.00 91.88 181 HIS A CA 1
ATOM 1439 C C . HIS A 1 181 ? 4.461 -2.869 -8.749 1.00 91.88 181 HIS A C 1
ATOM 1441 O O . HIS A 1 181 ? 3.847 -1.833 -8.494 1.00 91.88 181 HIS A O 1
ATOM 1447 N N . GLY A 1 182 ? 4.983 -3.114 -9.955 1.00 93.19 182 GLY A N 1
ATOM 1448 C CA . GLY A 1 182 ? 4.853 -2.215 -11.105 1.00 93.19 182 GLY A CA 1
ATOM 1449 C C . GLY A 1 182 ? 3.399 -2.038 -11.548 1.00 93.19 182 GLY A C 1
ATOM 1450 O O . GLY A 1 182 ? 2.931 -0.906 -11.667 1.00 93.19 182 GLY A O 1
ATOM 1451 N N . ILE A 1 183 ? 2.660 -3.145 -11.686 1.00 95.50 183 ILE A N 1
ATOM 1452 C CA . ILE A 1 183 ? 1.228 -3.140 -12.025 1.00 95.50 183 ILE A CA 1
ATOM 1453 C C . ILE A 1 183 ? 0.432 -2.336 -10.991 1.00 95.50 183 ILE A C 1
ATOM 1455 O O . ILE A 1 183 ? -0.312 -1.422 -11.344 1.00 95.50 183 ILE A O 1
ATOM 1459 N N . CYS A 1 184 ? 0.615 -2.632 -9.701 1.00 96.56 184 CYS A N 1
ATOM 1460 C CA . CYS A 1 184 ? -0.112 -1.934 -8.642 1.00 96.56 184 CYS A CA 1
ATOM 1461 C C . CYS A 1 184 ? 0.268 -0.453 -8.563 1.00 96.56 184 CYS A C 1
ATOM 1463 O O . CYS A 1 184 ? -0.586 0.373 -8.263 1.00 96.56 184 CYS A O 1
ATOM 1465 N N . ALA A 1 185 ? 1.526 -0.101 -8.836 1.00 95.69 185 ALA A N 1
ATOM 1466 C CA . ALA A 1 185 ? 1.964 1.289 -8.886 1.00 95.69 185 ALA A CA 1
ATOM 1467 C C . ALA A 1 185 ? 1.302 2.060 -10.032 1.00 95.69 185 ALA A C 1
ATOM 1469 O O . ALA A 1 185 ? 0.854 3.181 -9.812 1.00 95.69 185 ALA A O 1
ATOM 1470 N N . SER A 1 186 ? 1.177 1.450 -11.214 1.00 95.88 186 SER A N 1
ATOM 1471 C CA . SER A 1 186 ? 0.448 2.065 -12.326 1.00 95.88 186 SER A CA 1
ATOM 1472 C C . SER A 1 186 ? -1.017 2.285 -11.964 1.00 95.88 186 SER A C 1
ATOM 1474 O O . SER A 1 186 ? -1.529 3.376 -12.176 1.00 95.88 186 SER A O 1
ATOM 1476 N N . LEU A 1 187 ? -1.687 1.277 -11.398 1.00 96.31 187 LEU A N 1
ATOM 1477 C CA . LEU A 1 187 ? -3.094 1.405 -11.008 1.00 96.31 187 LEU A CA 1
ATOM 1478 C C . LEU A 1 187 ? -3.284 2.465 -9.911 1.00 96.31 187 LEU A C 1
ATOM 1480 O O . LEU A 1 187 ? -4.252 3.215 -9.938 1.00 96.31 187 LEU A O 1
ATOM 1484 N N . LYS A 1 188 ? -2.345 2.563 -8.961 1.00 95.56 188 LYS A N 1
ATOM 1485 C CA . LYS A 1 188 ? -2.321 3.627 -7.945 1.00 95.56 188 LYS A CA 1
ATOM 1486 C C . LYS A 1 188 ? -2.161 5.015 -8.568 1.00 95.56 188 LYS A C 1
ATOM 1488 O O . LYS A 1 188 ? -2.807 5.947 -8.106 1.00 95.56 188 LYS A O 1
ATOM 1493 N N . GLU A 1 189 ? -1.327 5.166 -9.598 1.00 94.81 189 GLU A N 1
ATOM 1494 C CA . GLU A 1 189 ? -1.213 6.429 -10.340 1.00 94.81 189 GLU A CA 1
ATOM 1495 C C . GLU A 1 189 ? -2.530 6.787 -11.042 1.00 94.81 189 GLU A C 1
ATOM 1497 O O . GLU A 1 189 ? -2.985 7.922 -10.921 1.00 94.81 189 GLU A O 1
ATOM 1502 N N . ASP A 1 190 ? -3.194 5.812 -11.672 1.00 94.56 190 ASP A N 1
ATOM 1503 C CA . ASP A 1 190 ? -4.501 6.033 -12.303 1.00 94.56 190 ASP A CA 1
ATOM 1504 C C . ASP A 1 190 ? -5.558 6.489 -11.273 1.00 94.56 190 ASP A C 1
ATOM 1506 O O . ASP A 1 190 ? -6.382 7.353 -11.573 1.00 94.56 190 ASP A O 1
ATOM 1510 N N . VAL A 1 191 ? -5.519 5.955 -10.041 1.00 94.44 191 VAL A N 1
ATOM 1511 C CA . VAL A 1 191 ? -6.368 6.416 -8.925 1.00 94.44 191 VAL A CA 1
ATOM 1512 C C . VAL A 1 191 ? -6.019 7.844 -8.500 1.00 94.44 191 VAL A C 1
ATOM 1514 O O . VAL A 1 191 ? -6.923 8.649 -8.296 1.00 94.44 191 VAL A O 1
ATOM 1517 N N . LEU A 1 192 ? -4.732 8.184 -8.380 1.00 90.31 192 LEU A N 1
ATOM 1518 C CA . LEU A 1 192 ? -4.293 9.534 -7.997 1.00 90.31 192 LEU A CA 1
ATOM 1519 C C . LEU A 1 192 ? -4.779 10.600 -8.993 1.00 90.31 192 LEU A C 1
ATOM 1521 O O . LEU A 1 192 ? -5.167 11.696 -8.588 1.00 90.31 192 LEU A O 1
ATOM 1525 N N . ASP A 1 193 ? -4.823 10.272 -10.285 1.00 90.38 193 ASP A N 1
ATOM 1526 C CA . ASP A 1 193 ? -5.294 11.188 -11.327 1.00 90.38 193 ASP A CA 1
ATOM 1527 C C . ASP A 1 193 ? -6.805 11.502 -11.230 1.00 90.38 193 ASP A C 1
ATOM 1529 O O . ASP A 1 193 ? -7.241 12.551 -11.713 1.00 90.38 193 ASP A O 1
ATOM 1533 N N . LEU A 1 194 ? -7.600 10.663 -10.548 1.00 90.44 194 LEU A N 1
ATOM 1534 C CA . LEU A 1 194 ? -9.045 10.863 -10.363 1.00 90.44 194 LEU A CA 1
ATOM 1535 C C . LEU A 1 194 ? -9.400 12.088 -9.512 1.00 90.44 194 LEU A C 1
ATOM 1537 O O . LEU A 1 194 ? -10.492 12.645 -9.662 1.00 90.44 194 LEU A O 1
ATOM 1541 N N . GLN A 1 195 ? -8.511 12.506 -8.605 1.00 78.38 195 GLN A N 1
ATOM 1542 C CA . GLN A 1 195 ? -8.790 13.598 -7.663 1.00 78.38 195 GLN A CA 1
ATOM 1543 C C . GLN A 1 195 ? -9.084 14.927 -8.374 1.00 78.38 195 GLN A C 1
ATOM 1545 O O . GLN A 1 195 ? -9.778 15.787 -7.835 1.00 78.38 195 GLN A O 1
ATOM 1550 N N . ARG A 1 196 ? -8.578 15.091 -9.601 1.00 78.81 196 ARG A N 1
ATOM 1551 C CA . ARG A 1 196 ? -8.716 16.318 -10.398 1.00 78.81 196 ARG A CA 1
ATOM 1552 C C . ARG A 1 196 ? -9.965 16.327 -11.278 1.00 78.81 196 ARG A C 1
ATOM 1554 O O . ARG A 1 196 ? -10.277 17.359 -11.865 1.00 78.81 196 ARG A O 1
ATOM 1561 N N . ASP A 1 197 ? -10.648 15.192 -11.400 1.00 86.25 197 ASP A N 1
ATOM 1562 C CA . ASP A 1 197 ? -11.814 15.050 -12.261 1.00 86.25 197 ASP A CA 1
ATOM 1563 C C . ASP A 1 197 ? -13.111 15.440 -11.539 1.00 86.25 197 ASP A C 1
ATOM 1565 O O . ASP A 1 197 ? -13.280 15.219 -10.334 1.00 86.25 197 ASP A O 1
ATOM 1569 N N . ASN A 1 198 ? -14.068 15.950 -12.318 1.00 88.00 198 ASN A N 1
ATOM 1570 C CA . ASN A 1 198 ? -15.452 16.142 -11.884 1.00 88.00 198 ASN A CA 1
ATOM 1571 C C . ASN A 1 198 ? -16.097 14.802 -11.504 1.00 88.00 198 ASN A C 1
ATOM 1573 O O . ASN A 1 198 ? -15.722 13.760 -12.041 1.00 88.00 198 ASN A O 1
ATOM 1577 N N . GLN A 1 199 ? -17.110 14.831 -10.635 1.00 85.81 199 GLN A N 1
ATOM 1578 C CA . GLN A 1 199 ? -17.715 13.631 -10.046 1.00 85.81 199 GLN A CA 1
ATOM 1579 C C . GLN A 1 199 ? -18.161 12.578 -11.079 1.00 85.81 199 GLN A C 1
ATOM 1581 O O . GLN A 1 199 ? -17.840 11.402 -10.910 1.00 85.81 199 GLN A O 1
ATOM 1586 N N . ASP A 1 200 ? -18.824 12.973 -12.169 1.00 88.69 200 ASP A N 1
ATOM 1587 C CA . ASP A 1 200 ? -19.293 12.026 -13.195 1.00 88.69 200 ASP A CA 1
ATOM 1588 C C . ASP A 1 200 ? -18.130 11.339 -13.928 1.00 88.69 200 ASP A C 1
ATOM 1590 O O . ASP A 1 200 ? -18.089 10.113 -14.061 1.00 88.69 200 ASP A O 1
ATOM 1594 N N . ILE A 1 201 ? -17.132 12.128 -14.342 1.00 91.62 201 ILE A N 1
ATOM 1595 C CA . ILE A 1 201 ? -15.918 11.636 -15.013 1.00 91.62 201 ILE A CA 1
ATOM 1596 C C . ILE A 1 201 ? -15.127 10.734 -14.062 1.00 91.62 201 ILE A C 1
ATOM 1598 O O . ILE A 1 201 ? -14.653 9.668 -14.462 1.00 91.62 201 ILE A O 1
ATOM 1602 N N . ARG A 1 202 ? -15.025 11.138 -12.792 1.00 91.44 202 ARG A N 1
ATOM 1603 C CA . ARG A 1 202 ? -14.366 10.383 -11.729 1.00 91.44 202 ARG A CA 1
ATOM 1604 C C . ARG A 1 202 ? -15.002 9.009 -11.564 1.00 91.44 202 ARG A C 1
ATOM 1606 O O . ARG A 1 202 ? -14.288 8.013 -11.565 1.00 91.44 202 ARG A O 1
ATOM 1613 N N . MET A 1 203 ? -16.330 8.941 -11.482 1.00 91.19 203 MET A N 1
ATOM 1614 C CA . MET A 1 203 ? -17.065 7.679 -11.351 1.00 91.19 203 MET A CA 1
ATOM 1615 C C . MET A 1 203 ? -16.898 6.781 -12.585 1.00 91.19 203 MET A C 1
ATOM 1617 O O . MET A 1 203 ? -16.710 5.572 -12.442 1.00 91.19 203 MET A O 1
ATOM 1621 N N . GLN A 1 204 ? -16.895 7.353 -13.793 1.00 92.94 204 GLN A N 1
ATOM 1622 C CA . GLN A 1 204 ? -16.665 6.592 -15.023 1.00 92.94 204 GLN A CA 1
ATOM 1623 C C . GLN A 1 204 ? -15.243 6.011 -15.085 1.00 92.94 204 GLN A C 1
ATOM 1625 O O . GLN A 1 204 ? -15.065 4.820 -15.341 1.00 92.94 204 GLN A O 1
ATOM 1630 N N . LYS A 1 205 ? -14.214 6.829 -14.833 1.00 95.25 205 LYS A N 1
ATOM 1631 C CA . LYS A 1 205 ? -12.818 6.365 -14.798 1.00 95.25 205 LYS A CA 1
ATOM 1632 C C . LYS A 1 205 ? -12.582 5.366 -13.665 1.00 95.25 205 LYS A C 1
ATOM 1634 O O . LYS A 1 205 ? -11.876 4.382 -13.869 1.00 95.25 205 LYS A O 1
ATOM 1639 N N . ALA A 1 206 ? -13.234 5.552 -12.518 1.00 95.31 206 ALA A N 1
ATOM 1640 C CA . ALA A 1 206 ? -13.177 4.610 -11.410 1.00 95.31 206 ALA A CA 1
ATOM 1641 C C . ALA A 1 206 ? -13.686 3.213 -11.793 1.00 95.31 206 ALA A C 1
ATOM 1643 O O . ALA A 1 206 ? -13.079 2.216 -11.403 1.00 95.31 206 ALA A O 1
ATOM 1644 N N . ALA A 1 207 ? -14.751 3.117 -12.597 1.00 95.75 207 ALA A N 1
ATOM 1645 C CA . ALA A 1 207 ? -15.233 1.833 -13.107 1.00 95.75 207 ALA A CA 1
ATOM 1646 C C . ALA A 1 207 ? -14.184 1.135 -13.992 1.00 95.75 207 ALA A C 1
ATOM 1648 O O . ALA A 1 207 ? -13.960 -0.069 -13.850 1.00 95.75 207 ALA A O 1
ATOM 1649 N N . HIS A 1 208 ? -13.482 1.888 -14.847 1.00 96.50 208 HIS A N 1
ATOM 1650 C CA . HIS A 1 208 ? -12.391 1.343 -15.660 1.00 96.50 208 HIS A CA 1
ATOM 1651 C C . HIS A 1 208 ? -11.217 0.852 -14.804 1.00 96.50 208 HIS A C 1
ATOM 1653 O O . HIS A 1 208 ? -10.711 -0.242 -15.041 1.00 96.50 208 HIS A O 1
ATOM 1659 N N . ILE A 1 209 ? -10.810 1.618 -13.788 1.00 97.00 209 ILE A N 1
ATOM 1660 C CA . ILE A 1 209 ? -9.713 1.234 -12.886 1.00 97.00 209 ILE A CA 1
ATOM 1661 C C . ILE A 1 209 ? -10.093 -0.008 -12.072 1.00 97.00 209 ILE A C 1
ATOM 1663 O O . ILE A 1 209 ? -9.269 -0.911 -11.908 1.00 97.00 209 ILE A O 1
ATOM 1667 N N . ARG A 1 210 ? -11.348 -0.107 -11.613 1.00 96.88 210 ARG A N 1
ATOM 1668 C CA . ARG A 1 210 ? -11.868 -1.301 -10.929 1.00 96.88 210 ARG A CA 1
ATOM 1669 C C . ARG A 1 210 ? -11.740 -2.538 -11.817 1.00 96.88 210 ARG A C 1
ATOM 1671 O O . ARG A 1 210 ? -11.133 -3.523 -11.402 1.00 96.88 210 ARG A O 1
ATOM 1678 N N . PHE A 1 211 ? -12.226 -2.449 -13.056 1.00 97.50 211 PHE A N 1
ATOM 1679 C CA . PHE A 1 211 ? -12.129 -3.532 -14.034 1.00 97.50 211 PHE A CA 1
ATOM 1680 C C . PHE A 1 211 ? -10.673 -3.907 -14.353 1.00 97.50 211 PHE A C 1
ATOM 1682 O O . PHE A 1 211 ? -10.326 -5.089 -14.385 1.00 97.50 211 PHE A O 1
ATOM 1689 N N . ALA A 1 212 ? -9.795 -2.917 -14.543 1.00 96.56 212 ALA A N 1
ATOM 1690 C CA . ALA A 1 212 ? -8.372 -3.145 -14.791 1.00 96.56 212 ALA A CA 1
ATOM 1691 C C . ALA A 1 212 ? -7.688 -3.846 -13.605 1.00 96.56 212 ALA A C 1
ATOM 1693 O O . ALA A 1 212 ? -6.904 -4.772 -13.804 1.00 96.56 212 ALA A O 1
ATOM 1694 N N . THR A 1 213 ? -8.036 -3.463 -12.375 1.00 97.50 213 THR A N 1
ATOM 1695 C CA . THR A 1 213 ? -7.523 -4.080 -11.143 1.00 97.50 213 THR A CA 1
ATOM 1696 C C . THR A 1 213 ? -7.955 -5.542 -11.026 1.00 97.50 213 THR A C 1
ATOM 1698 O O . THR A 1 213 ? -7.138 -6.406 -10.710 1.00 97.50 213 THR A O 1
ATOM 1701 N N . GLU A 1 214 ? -9.227 -5.842 -11.300 1.00 96.62 214 GLU A N 1
ATOM 1702 C CA . GLU A 1 214 ? -9.759 -7.211 -11.286 1.00 96.62 214 GLU A CA 1
ATOM 1703 C C . GLU A 1 214 ? -9.129 -8.080 -12.376 1.00 96.62 214 GLU A C 1
ATOM 1705 O O . GLU A 1 214 ? -8.714 -9.206 -12.104 1.00 96.62 214 GLU A O 1
ATOM 1710 N N . THR A 1 215 ? -8.983 -7.529 -13.581 1.00 96.12 215 THR A N 1
ATOM 1711 C CA . THR A 1 215 ? -8.331 -8.200 -14.711 1.00 96.12 215 THR A CA 1
ATOM 1712 C C . THR A 1 215 ? -6.872 -8.517 -14.391 1.00 96.12 215 THR A C 1
ATOM 1714 O O . THR A 1 215 ? -6.427 -9.650 -14.575 1.00 96.12 215 THR A O 1
ATOM 1717 N N . ALA A 1 216 ? -6.133 -7.543 -13.855 1.00 95.31 216 ALA A N 1
ATOM 1718 C CA . ALA A 1 216 ? -4.741 -7.721 -13.469 1.00 95.31 216 ALA A CA 1
ATOM 1719 C C . ALA A 1 216 ? -4.579 -8.768 -12.357 1.00 95.31 216 ALA A C 1
ATOM 1721 O O . ALA A 1 216 ? -3.689 -9.607 -12.450 1.00 95.31 216 ALA A O 1
ATOM 1722 N N . TRP A 1 217 ? -5.458 -8.779 -11.347 1.00 96.00 217 TRP A N 1
ATOM 1723 C CA . TRP A 1 217 ? -5.447 -9.808 -10.301 1.00 96.00 217 TRP A CA 1
ATOM 1724 C C . TRP A 1 217 ? -5.750 -11.205 -10.856 1.00 96.00 217 TRP A C 1
ATOM 1726 O O . TRP A 1 217 ? -5.078 -12.174 -10.506 1.00 96.00 217 TRP A O 1
ATOM 1736 N N . ALA A 1 218 ? -6.750 -11.321 -11.735 1.00 95.00 218 ALA A N 1
ATOM 1737 C CA . ALA A 1 218 ? -7.150 -12.593 -12.331 1.00 95.00 218 ALA A CA 1
ATOM 1738 C C . ALA A 1 218 ? -6.057 -13.197 -13.228 1.00 95.00 218 ALA A C 1
ATOM 1740 O O . ALA A 1 218 ? -5.935 -14.423 -13.284 1.00 95.00 218 ALA A O 1
ATOM 1741 N N . ALA A 1 219 ? -5.261 -12.347 -13.886 1.00 94.12 219 ALA A N 1
ATOM 1742 C CA . ALA A 1 219 ? -4.145 -12.753 -14.734 1.00 94.12 219 ALA A CA 1
ATOM 1743 C C . ALA A 1 219 ? -2.953 -13.332 -13.950 1.00 94.12 219 ALA A C 1
ATOM 1745 O O . ALA A 1 219 ? -2.163 -14.076 -14.525 1.00 94.12 219 ALA A O 1
ATOM 1746 N N . ILE A 1 220 ? -2.819 -13.025 -12.652 1.00 94.50 220 ILE A N 1
ATOM 1747 C CA . ILE A 1 220 ? -1.729 -13.555 -11.824 1.00 94.50 220 ILE A CA 1
ATOM 1748 C C . ILE A 1 220 ? -1.917 -15.074 -11.626 1.00 94.50 220 ILE A C 1
ATOM 1750 O O . ILE A 1 220 ? -3.018 -15.525 -11.275 1.00 94.50 220 ILE A O 1
ATOM 1754 N N . PRO A 1 221 ? -0.862 -15.891 -11.785 1.00 95.31 221 PRO A N 1
ATOM 1755 C CA . PRO A 1 221 ? -0.896 -17.325 -11.500 1.00 95.31 221 PRO A CA 1
ATOM 1756 C C . PRO A 1 221 ? -1.405 -17.635 -10.089 1.00 95.31 221 PRO A C 1
ATOM 1758 O O . PRO A 1 221 ? -1.124 -16.911 -9.135 1.00 95.31 221 PRO A O 1
ATOM 1761 N N . LYS A 1 222 ? -2.175 -18.719 -9.926 1.00 93.38 222 LYS A N 1
ATOM 1762 C CA . LYS A 1 222 ? -2.765 -19.085 -8.618 1.00 93.38 222 LYS A CA 1
ATOM 1763 C C . LYS A 1 222 ? -1.702 -19.367 -7.550 1.00 93.38 222 LYS A C 1
ATOM 1765 O O . LYS A 1 222 ? -1.922 -19.099 -6.377 1.00 93.38 222 LYS A O 1
ATOM 1770 N N . THR A 1 223 ? -0.541 -19.863 -7.965 1.00 93.69 223 THR A N 1
ATOM 1771 C CA . THR A 1 223 ? 0.660 -20.070 -7.136 1.00 93.69 223 THR A CA 1
ATOM 1772 C C . THR A 1 223 ? 1.193 -18.781 -6.507 1.00 93.69 223 THR A C 1
ATOM 1774 O O . THR A 1 223 ? 1.866 -18.844 -5.482 1.00 93.69 223 THR A O 1
ATOM 1777 N N . LEU A 1 224 ? 0.886 -17.623 -7.099 1.00 95.12 224 LEU A N 1
ATOM 1778 C CA . LEU A 1 224 ? 1.323 -16.294 -6.671 1.00 95.12 224 LEU A CA 1
ATOM 1779 C C . LEU A 1 224 ? 0.196 -15.484 -6.007 1.00 95.12 224 LEU A C 1
ATOM 1781 O O . LEU A 1 224 ? 0.363 -14.291 -5.751 1.00 95.12 224 LEU A O 1
ATOM 1785 N N . ARG A 1 225 ? -0.952 -16.114 -5.720 1.00 94.94 225 ARG A N 1
ATOM 1786 C CA . ARG A 1 225 ? -2.113 -15.480 -5.083 1.00 94.94 225 ARG A CA 1
ATOM 1787 C C . ARG A 1 225 ? -2.392 -16.035 -3.692 1.00 94.94 225 ARG A C 1
ATOM 1789 O O . ARG A 1 225 ? -2.258 -17.227 -3.414 1.00 94.94 225 ARG A O 1
ATOM 1796 N N . LEU A 1 226 ? -2.824 -15.136 -2.812 1.00 95.38 226 LEU A N 1
ATOM 1797 C CA . LEU A 1 226 ? -3.230 -15.469 -1.452 1.00 95.38 226 LEU A CA 1
ATOM 1798 C C . LEU A 1 226 ? -4.750 -15.686 -1.377 1.00 95.38 226 LEU A C 1
ATOM 1800 O O . LEU A 1 226 ? -5.520 -14.766 -1.082 1.00 95.38 226 LEU A O 1
ATOM 1804 N N . ASP A 1 227 ? -5.176 -16.918 -1.636 1.00 91.81 227 ASP A N 1
ATOM 1805 C CA . ASP A 1 227 ? -6.592 -17.305 -1.697 1.00 91.81 227 ASP A CA 1
ATOM 1806 C C . ASP A 1 227 ? -7.100 -17.964 -0.401 1.00 91.81 227 ASP A C 1
ATOM 1808 O O . ASP A 1 227 ? -8.306 -18.049 -0.178 1.00 91.81 227 ASP A O 1
ATOM 1812 N N . LYS A 1 228 ? -6.192 -18.424 0.465 1.00 93.81 228 LYS A N 1
ATOM 1813 C CA . LYS A 1 228 ? -6.497 -19.091 1.744 1.00 93.81 228 LYS A CA 1
ATOM 1814 C C . LYS A 1 228 ? -5.898 -18.305 2.923 1.00 93.8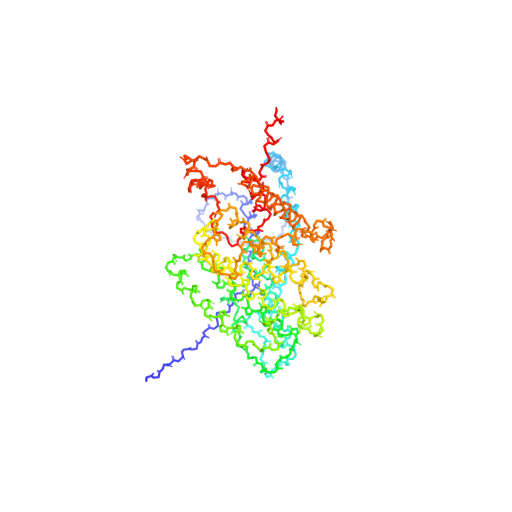1 228 LYS A C 1
ATOM 1816 O O . LYS A 1 228 ? -5.067 -17.426 2.684 1.00 93.81 228 LYS A O 1
ATOM 1821 N N . PRO A 1 229 ? -6.273 -18.610 4.180 1.00 94.06 229 PRO A N 1
ATOM 1822 C CA . PRO A 1 229 ? -5.583 -18.073 5.354 1.00 94.06 229 PRO A CA 1
ATOM 1823 C C . PRO A 1 229 ? -4.086 -18.400 5.324 1.00 94.06 229 PRO A C 1
ATOM 1825 O O . PRO A 1 229 ? -3.698 -19.488 4.886 1.00 94.06 229 PRO A O 1
ATOM 1828 N N . LEU A 1 230 ? -3.245 -17.493 5.822 1.00 94.25 230 LEU A N 1
ATOM 1829 C CA . LEU A 1 230 ? -1.785 -17.644 5.867 1.00 94.25 230 LEU A CA 1
ATOM 1830 C C . LEU A 1 230 ? -1.351 -18.893 6.633 1.00 94.25 230 LEU A C 1
ATOM 1832 O O . LEU A 1 230 ? -0.365 -19.538 6.272 1.00 94.25 230 LEU A O 1
ATOM 1836 N N . SER A 1 231 ? -2.121 -19.281 7.649 1.00 92.38 231 SER A N 1
ATOM 1837 C CA . SER A 1 231 ? -1.890 -20.510 8.410 1.00 92.38 231 SER A CA 1
ATOM 1838 C C . SER A 1 231 ? -1.855 -21.773 7.538 1.00 92.38 231 SER A C 1
ATOM 1840 O O . SER A 1 231 ? -1.144 -22.714 7.883 1.00 92.38 231 SER A O 1
ATOM 1842 N N . SER A 1 232 ? -2.557 -21.773 6.397 1.00 94.69 232 SER A N 1
ATOM 1843 C CA . SER A 1 232 ? -2.696 -22.918 5.483 1.00 94.69 232 SER A CA 1
ATOM 1844 C C . SER A 1 232 ? -1.532 -23.092 4.501 1.00 94.69 232 SER A C 1
ATOM 1846 O O . SER A 1 232 ? -1.476 -24.097 3.794 1.00 94.69 232 SER A O 1
ATOM 1848 N N . TYR A 1 233 ? -0.629 -22.116 4.414 1.00 93.44 233 TYR A N 1
ATOM 1849 C CA . TYR A 1 233 ? 0.544 -22.160 3.538 1.00 93.44 233 TYR A CA 1
ATOM 1850 C C . TYR A 1 233 ? 1.721 -22.797 4.280 1.00 93.44 233 TYR A C 1
ATOM 1852 O O . TYR A 1 233 ? 1.824 -22.655 5.492 1.00 93.44 233 TYR A O 1
ATOM 1860 N N . ASN A 1 234 ? 2.613 -23.501 3.586 1.00 91.12 234 ASN A N 1
ATOM 1861 C CA . ASN A 1 234 ? 3.798 -24.158 4.165 1.00 91.12 234 ASN A CA 1
ATOM 1862 C C . ASN A 1 234 ? 5.091 -23.882 3.371 1.00 91.12 234 ASN A C 1
ATOM 1864 O O . ASN A 1 234 ? 6.111 -24.533 3.585 1.00 91.12 234 ASN A O 1
ATOM 1868 N N . GLN A 1 235 ? 5.037 -22.917 2.453 1.00 92.94 235 GLN A N 1
ATOM 1869 C CA . GLN A 1 235 ? 6.150 -22.470 1.627 1.00 92.94 235 GLN A CA 1
ATOM 1870 C C . GLN A 1 235 ? 7.224 -21.736 2.448 1.00 92.94 235 GLN A C 1
ATOM 1872 O O . GLN A 1 235 ? 7.063 -21.452 3.637 1.00 92.94 235 GLN A O 1
ATOM 1877 N N . ARG A 1 236 ? 8.338 -21.389 1.789 1.00 95.19 236 ARG A N 1
ATOM 1878 C CA . ARG A 1 236 ? 9.409 -20.577 2.385 1.00 95.19 236 ARG A CA 1
ATOM 1879 C C . ARG A 1 236 ? 8.854 -19.242 2.889 1.00 95.19 236 ARG A C 1
ATOM 1881 O O . ARG A 1 236 ? 8.015 -18.631 2.233 1.00 95.19 236 ARG A O 1
ATOM 1888 N N . HIS A 1 237 ? 9.394 -18.734 3.996 1.00 95.06 237 HIS A N 1
ATOM 1889 C CA . HIS A 1 237 ? 8.909 -17.501 4.635 1.00 95.06 237 HIS A CA 1
ATOM 1890 C C . HIS A 1 237 ? 8.872 -16.283 3.695 1.00 95.06 237 HIS A C 1
ATOM 1892 O O . HIS A 1 237 ? 7.959 -15.466 3.777 1.00 95.06 237 HIS A O 1
ATOM 1898 N N . VAL A 1 238 ? 9.832 -16.181 2.768 1.00 91.25 238 VAL A N 1
ATOM 1899 C CA . VAL A 1 238 ? 9.874 -15.113 1.752 1.00 91.25 238 VAL A CA 1
ATOM 1900 C C . VAL A 1 238 ? 8.745 -15.226 0.723 1.00 91.25 238 VAL A C 1
ATOM 1902 O O . VAL A 1 238 ? 8.244 -14.216 0.242 1.00 91.25 238 VAL A O 1
ATOM 1905 N N . GLU A 1 239 ? 8.309 -16.446 0.403 1.00 95.88 239 GLU A N 1
ATOM 1906 C CA . GLU A 1 239 ? 7.188 -16.676 -0.512 1.00 95.88 239 GLU A CA 1
ATOM 1907 C C . GLU A 1 239 ? 5.866 -16.330 0.165 1.00 95.88 239 GLU A C 1
ATOM 1909 O O . GLU A 1 239 ? 5.022 -15.680 -0.441 1.00 95.88 239 GLU A O 1
ATOM 1914 N N . ILE A 1 240 ? 5.703 -16.700 1.439 1.00 96.00 240 ILE A N 1
ATOM 1915 C CA . ILE A 1 240 ? 4.520 -16.327 2.222 1.00 96.00 240 ILE A CA 1
ATOM 1916 C C . ILE A 1 240 ? 4.432 -14.795 2.342 1.00 96.00 240 ILE A C 1
ATOM 1918 O O . ILE A 1 240 ? 3.375 -14.223 2.077 1.00 96.00 240 ILE A O 1
ATOM 1922 N N . ASP A 1 241 ? 5.539 -14.113 2.653 1.00 94.75 241 ASP A N 1
ATOM 1923 C CA . ASP A 1 241 ? 5.584 -12.643 2.711 1.00 94.75 241 ASP A CA 1
ATOM 1924 C C . ASP A 1 241 ? 5.281 -11.986 1.354 1.00 94.75 241 ASP A C 1
ATOM 1926 O O . ASP A 1 241 ? 4.592 -10.963 1.293 1.00 94.75 241 ASP A O 1
ATOM 1930 N N . PHE A 1 242 ? 5.718 -12.600 0.253 1.00 95.38 242 PHE A N 1
ATOM 1931 C CA . PHE A 1 242 ? 5.356 -12.170 -1.095 1.00 95.38 242 PHE A CA 1
ATOM 1932 C C . PHE A 1 242 ? 3.848 -12.293 -1.361 1.00 95.38 242 PHE A C 1
ATOM 1934 O O . PHE A 1 242 ? 3.244 -11.360 -1.895 1.00 95.38 242 PHE A O 1
ATOM 1941 N N . LEU A 1 243 ? 3.217 -13.404 -0.970 1.00 97.12 243 LEU A N 1
ATOM 1942 C CA . LEU A 1 243 ? 1.774 -13.609 -1.130 1.00 97.12 243 LEU A CA 1
ATOM 1943 C C . LEU A 1 243 ? 0.969 -12.561 -0.341 1.00 97.12 243 LEU A C 1
ATOM 1945 O O . LEU A 1 243 ? 0.018 -11.979 -0.874 1.00 97.12 243 LEU A O 1
ATOM 1949 N N . VAL A 1 244 ? 1.397 -12.262 0.893 1.00 97.31 244 VAL A N 1
ATOM 1950 C CA . VAL A 1 244 ? 0.857 -11.164 1.716 1.00 97.31 244 VAL A CA 1
ATOM 1951 C C . VAL A 1 244 ? 1.012 -9.826 0.995 1.00 97.31 244 VAL A C 1
ATOM 1953 O O . VAL A 1 244 ? 0.031 -9.105 0.810 1.00 97.31 244 VAL A O 1
ATOM 1956 N N . SER A 1 245 ? 2.228 -9.504 0.543 1.00 95.31 245 SER A N 1
ATOM 1957 C CA . SER A 1 245 ? 2.542 -8.251 -0.156 1.00 95.31 245 SER A CA 1
ATOM 1958 C C . SER A 1 245 ? 1.706 -8.076 -1.420 1.00 95.31 245 SER A C 1
ATOM 1960 O O . SER A 1 245 ? 1.210 -6.983 -1.695 1.00 95.31 245 SER A O 1
ATOM 1962 N N . THR A 1 246 ? 1.520 -9.154 -2.177 1.00 96.75 246 THR A N 1
ATOM 1963 C CA . THR A 1 246 ? 0.747 -9.175 -3.419 1.00 96.75 246 THR A CA 1
ATOM 1964 C C . THR A 1 246 ? -0.718 -8.867 -3.148 1.00 96.75 246 THR A C 1
ATOM 1966 O O . THR A 1 246 ? -1.271 -7.942 -3.744 1.00 96.75 246 THR A O 1
ATOM 1969 N N . LYS A 1 247 ? -1.342 -9.557 -2.185 1.00 97.94 247 LYS A N 1
ATOM 1970 C CA . LYS A 1 247 ? -2.743 -9.300 -1.828 1.00 97.94 247 LYS A CA 1
ATOM 1971 C C . LYS A 1 247 ? -2.949 -7.908 -1.232 1.00 97.94 247 LYS A C 1
ATOM 1973 O O . LYS A 1 247 ? -3.895 -7.232 -1.630 1.00 97.94 247 LYS A O 1
ATOM 1978 N N . LEU A 1 248 ? -2.055 -7.446 -0.352 1.00 97.81 248 LEU A N 1
ATOM 1979 C CA . LEU A 1 248 ? -2.132 -6.099 0.225 1.00 97.81 248 LEU A CA 1
ATOM 1980 C C . LEU A 1 248 ? -1.986 -5.001 -0.831 1.00 97.81 248 LEU A C 1
ATOM 1982 O O . LEU A 1 248 ? -2.741 -4.037 -0.796 1.00 97.81 248 LEU A O 1
ATOM 1986 N N . ASN A 1 249 ? -1.076 -5.139 -1.799 1.00 96.31 249 ASN A N 1
ATOM 1987 C CA . ASN A 1 249 ? -0.910 -4.134 -2.852 1.00 96.31 249 ASN A CA 1
ATOM 1988 C C . ASN A 1 249 ? -2.185 -3.962 -3.695 1.00 96.31 249 ASN A C 1
ATOM 1990 O O . ASN A 1 249 ? -2.608 -2.829 -3.926 1.00 96.31 249 ASN A O 1
ATOM 1994 N N . PHE A 1 250 ? -2.815 -5.065 -4.113 1.00 97.94 250 PHE A N 1
ATOM 1995 C CA . PHE A 1 250 ? -4.073 -5.025 -4.867 1.00 97.94 250 PHE A CA 1
ATOM 1996 C C . PHE A 1 250 ? -5.253 -4.551 -4.017 1.00 97.94 250 PHE A C 1
ATOM 1998 O O . PHE A 1 250 ? -6.079 -3.773 -4.495 1.00 97.94 250 PHE A O 1
ATOM 2005 N N . ALA A 1 251 ? -5.335 -4.985 -2.757 1.00 97.56 251 ALA A N 1
ATOM 2006 C CA . ALA A 1 251 ? -6.342 -4.484 -1.830 1.00 97.56 251 ALA A CA 1
ATOM 2007 C C . ALA A 1 251 ? -6.183 -2.972 -1.611 1.00 97.56 251 ALA A C 1
ATOM 2009 O O . ALA A 1 251 ? -7.176 -2.253 -1.607 1.00 97.56 251 ALA A O 1
ATOM 2010 N N . HIS A 1 252 ? -4.947 -2.469 -1.559 1.00 97.12 252 HIS A N 1
ATOM 2011 C CA . HIS A 1 252 ? -4.682 -1.046 -1.398 1.00 97.12 252 HIS A CA 1
ATOM 2012 C C . HIS A 1 252 ? -5.073 -0.218 -2.625 1.00 97.12 252 HIS A C 1
ATOM 2014 O O . HIS A 1 252 ? -5.615 0.868 -2.465 1.00 97.12 252 HIS A O 1
ATOM 2020 N N . VAL A 1 253 ? -4.874 -0.727 -3.848 1.00 97.50 253 VAL A N 1
ATOM 2021 C CA . VAL A 1 253 ? -5.419 -0.085 -5.062 1.00 97.50 253 VAL A CA 1
ATOM 2022 C C . VAL A 1 253 ? -6.935 0.093 -4.929 1.00 97.50 253 VAL A C 1
ATOM 2024 O O . VAL A 1 253 ? -7.450 1.185 -5.163 1.00 97.50 253 VAL A O 1
ATOM 2027 N N . LYS A 1 254 ? -7.648 -0.964 -4.512 1.00 96.81 254 LYS A N 1
ATOM 2028 C CA . LYS A 1 254 ? -9.103 -0.918 -4.303 1.00 96.81 254 LYS A CA 1
ATOM 2029 C C . LYS A 1 254 ? -9.480 0.061 -3.195 1.00 96.81 254 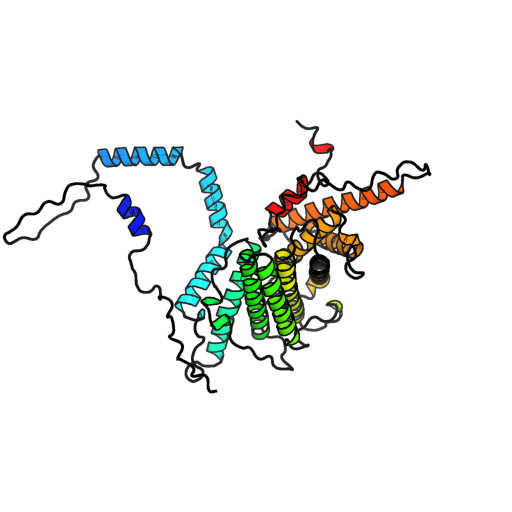LYS A C 1
ATOM 2031 O O . LYS A 1 254 ? -10.377 0.865 -3.395 1.00 96.81 254 LYS A O 1
ATOM 2036 N N . PHE A 1 255 ? -8.774 0.033 -2.069 1.00 95.31 255 PHE A N 1
ATOM 2037 C CA . PHE A 1 255 ? -8.992 0.950 -0.953 1.00 95.31 255 PHE A CA 1
ATOM 2038 C C . PHE A 1 255 ? -8.860 2.411 -1.386 1.00 95.31 255 PHE A C 1
ATOM 2040 O O . PHE A 1 255 ? -9.784 3.186 -1.173 1.00 95.31 255 PHE A O 1
ATOM 2047 N N . LEU A 1 256 ? -7.760 2.773 -2.055 1.00 93.88 256 LEU A N 1
ATOM 2048 C CA . LEU A 1 256 ? -7.529 4.138 -2.534 1.00 93.88 256 LEU A CA 1
ATOM 2049 C C . LEU A 1 256 ? -8.605 4.562 -3.539 1.00 93.88 256 LEU A C 1
ATOM 2051 O O . LEU A 1 256 ? -9.078 5.697 -3.503 1.00 93.88 256 LEU A O 1
ATOM 2055 N N . LEU A 1 257 ? -9.020 3.648 -4.421 1.00 94.69 257 LEU A N 1
ATOM 2056 C CA . LEU A 1 257 ? -10.092 3.901 -5.376 1.00 94.69 257 LEU A CA 1
ATOM 2057 C C . LEU A 1 257 ? -11.414 4.201 -4.660 1.00 94.69 257 LEU A C 1
ATOM 2059 O O . LEU A 1 257 ? -12.040 5.217 -4.955 1.00 94.69 257 LEU A O 1
ATOM 2063 N N . GLU A 1 258 ? -11.821 3.340 -3.722 1.00 92.38 258 GLU A N 1
ATOM 2064 C CA . GLU A 1 258 ? -13.049 3.516 -2.940 1.00 92.38 258 GLU A CA 1
ATOM 2065 C C . GLU A 1 258 ? -13.011 4.782 -2.090 1.00 92.38 258 GLU A C 1
ATOM 2067 O O . GLU A 1 258 ? -14.008 5.498 -2.018 1.00 92.38 258 GLU A O 1
ATOM 2072 N N . LEU A 1 259 ? -11.860 5.090 -1.492 1.00 88.06 259 LEU A N 1
ATOM 2073 C CA . LEU A 1 259 ? -11.646 6.313 -0.730 1.00 88.06 259 LEU A CA 1
ATOM 2074 C C . LEU A 1 259 ? -11.856 7.544 -1.624 1.00 88.06 259 LEU A C 1
ATOM 2076 O O . LEU A 1 259 ? -12.637 8.422 -1.283 1.00 88.06 259 LEU A O 1
ATOM 2080 N N . THR A 1 260 ? -11.267 7.551 -2.823 1.00 88.00 260 THR A N 1
ATOM 2081 C CA . THR A 1 260 ? -11.341 8.681 -3.771 1.00 88.00 260 THR A CA 1
ATOM 2082 C C . THR A 1 260 ? -12.754 8.945 -4.305 1.00 88.00 260 THR A C 1
ATOM 2084 O O . THR A 1 260 ? -13.108 10.081 -4.635 1.00 88.00 260 THR A O 1
ATOM 2087 N N . ILE A 1 261 ? -13.574 7.899 -4.442 1.00 88.38 261 ILE A N 1
ATOM 2088 C CA . ILE A 1 261 ? -14.959 8.027 -4.922 1.00 88.38 261 ILE A CA 1
ATOM 2089 C C . ILE A 1 261 ? -15.983 8.148 -3.791 1.00 88.38 261 ILE A C 1
ATOM 2091 O O . ILE A 1 261 ? -17.161 8.399 -4.064 1.00 88.38 261 ILE A O 1
ATOM 2095 N N . THR A 1 262 ? -15.564 7.954 -2.541 1.00 83.69 262 THR A N 1
ATOM 2096 C CA . THR A 1 262 ? -16.404 8.152 -1.363 1.00 83.69 262 THR A CA 1
ATOM 2097 C C . THR A 1 262 ? -16.487 9.651 -1.066 1.00 83.69 262 THR A C 1
ATOM 2099 O O . THR A 1 262 ? -15.456 10.285 -0.881 1.00 83.69 262 THR A O 1
ATOM 2102 N N . PRO A 1 263 ? -17.692 10.250 -1.022 1.00 70.94 263 PRO A N 1
ATOM 2103 C CA . PRO A 1 263 ? -17.820 11.693 -0.815 1.00 70.94 263 PRO A CA 1
ATOM 2104 C C . PRO A 1 263 ? -17.354 12.170 0.565 1.00 70.94 263 PRO A C 1
ATOM 2106 O O . PRO A 1 263 ? -16.841 13.277 0.673 1.00 70.94 263 PRO A O 1
ATOM 2109 N N . ARG A 1 264 ? -17.582 11.358 1.608 1.00 69.44 264 ARG A N 1
ATOM 2110 C CA . ARG A 1 264 ? -17.226 11.649 3.003 1.00 69.44 264 ARG A CA 1
ATOM 2111 C C . ARG A 1 264 ? -16.830 10.364 3.717 1.00 69.44 264 ARG A C 1
ATOM 2113 O O . ARG A 1 264 ? -17.615 9.414 3.731 1.00 69.44 264 ARG A O 1
ATOM 2120 N N . VAL A 1 265 ? -15.661 10.340 4.352 1.00 67.62 265 VAL A N 1
ATOM 2121 C CA . VAL A 1 265 ? -15.171 9.149 5.073 1.00 67.62 265 VAL A CA 1
ATOM 2122 C C . VAL A 1 265 ? -15.986 8.869 6.342 1.00 67.62 265 VAL A C 1
ATOM 2124 O O . VAL A 1 265 ? -16.085 7.721 6.763 1.00 67.62 265 VAL A O 1
ATOM 2127 N N . SER A 1 266 ? -16.655 9.883 6.902 1.00 67.44 266 SER A N 1
ATOM 2128 C CA . SER A 1 266 ? -17.604 9.735 8.016 1.00 67.44 266 SER A CA 1
ATOM 2129 C C . SER A 1 266 ? -18.860 8.935 7.655 1.00 67.44 266 SER A C 1
ATOM 2131 O O . SER A 1 266 ? -19.493 8.360 8.535 1.00 67.44 266 SER A O 1
ATOM 2133 N N . ASN A 1 267 ? -19.203 8.836 6.366 1.00 73.06 267 ASN A N 1
ATOM 2134 C CA . ASN A 1 267 ? -20.267 7.973 5.852 1.00 73.06 267 ASN A CA 1
ATOM 2135 C C . ASN A 1 267 ? -19.724 7.118 4.692 1.00 73.06 267 ASN A C 1
ATOM 2137 O O . ASN A 1 267 ? -20.053 7.359 3.522 1.00 73.06 267 ASN A O 1
ATOM 2141 N N . PRO A 1 268 ? -18.857 6.141 5.007 1.00 79.00 268 PRO A N 1
ATOM 2142 C CA . PRO A 1 268 ? -18.133 5.380 4.007 1.00 79.00 268 PRO A CA 1
ATOM 2143 C C . PRO A 1 268 ? -19.070 4.435 3.251 1.00 79.00 268 PRO A C 1
ATOM 2145 O O . PRO A 1 268 ? -20.044 3.908 3.795 1.00 79.00 268 PRO A O 1
ATOM 2148 N N . ARG A 1 269 ? -18.755 4.184 1.976 1.00 84.00 269 ARG A N 1
ATOM 2149 C CA . ARG A 1 269 ? -19.441 3.146 1.194 1.00 84.00 269 ARG A CA 1
ATOM 2150 C C . ARG A 1 269 ? -19.131 1.760 1.762 1.00 84.00 269 ARG A C 1
ATOM 2152 O O . ARG A 1 269 ? -18.071 1.536 2.348 1.00 84.00 269 ARG A O 1
ATOM 2159 N N . VAL A 1 270 ? -20.038 0.810 1.540 1.00 87.00 270 VAL A N 1
ATOM 2160 C CA . VAL A 1 270 ? -19.901 -0.572 2.033 1.00 87.00 270 VAL A CA 1
ATOM 2161 C C . VAL A 1 270 ? -18.624 -1.225 1.501 1.00 87.00 270 VAL A C 1
ATOM 2163 O O . VAL A 1 270 ? -17.936 -1.948 2.219 1.00 87.00 270 VAL A O 1
ATOM 2166 N N . GLU A 1 271 ? -18.259 -0.925 0.258 1.00 89.25 271 GLU A N 1
ATOM 2167 C CA . GLU A 1 271 ? -17.053 -1.424 -0.391 1.00 89.25 271 GLU A CA 1
ATOM 2168 C C . GLU A 1 271 ? -15.772 -0.918 0.276 1.00 89.25 271 GLU A C 1
ATOM 2170 O O . GLU A 1 271 ? -14.821 -1.695 0.407 1.00 89.25 271 GLU A O 1
ATOM 2175 N N . LEU A 1 272 ? -15.754 0.341 0.731 1.00 90.56 272 LEU A N 1
ATOM 2176 C CA . LEU A 1 272 ? -14.630 0.913 1.471 1.00 90.56 272 LEU A CA 1
ATOM 2177 C C . LEU A 1 272 ? -14.474 0.201 2.819 1.00 90.56 272 LEU A C 1
ATOM 2179 O O . LEU A 1 272 ? -13.391 -0.289 3.120 1.00 90.56 272 LEU A O 1
ATOM 2183 N N . LEU A 1 273 ? -15.566 0.044 3.578 1.00 90.62 273 LEU A N 1
ATOM 2184 C CA . LEU A 1 273 ? -15.557 -0.667 4.864 1.00 90.62 273 LEU A CA 1
ATOM 2185 C C . LEU A 1 273 ? -15.074 -2.110 4.733 1.00 90.62 273 LEU A C 1
ATOM 2187 O O . LEU A 1 273 ? -14.209 -2.547 5.490 1.00 90.62 273 LEU A O 1
ATOM 2191 N N . ARG A 1 274 ? -15.608 -2.846 3.753 1.00 91.62 274 ARG A N 1
ATOM 2192 C CA . ARG A 1 274 ? -15.215 -4.235 3.496 1.00 91.62 274 ARG A CA 1
ATOM 2193 C C . ARG A 1 274 ? -13.736 -4.334 3.132 1.00 91.62 274 ARG A C 1
ATOM 2195 O O . ARG A 1 274 ? -13.030 -5.169 3.687 1.00 91.62 274 ARG A O 1
ATOM 2202 N N . THR A 1 275 ? -13.260 -3.468 2.236 1.00 93.69 275 THR A N 1
ATOM 2203 C CA . THR A 1 275 ? -11.852 -3.471 1.817 1.00 93.69 275 THR A CA 1
ATOM 2204 C C . THR A 1 275 ? -10.928 -3.134 2.987 1.00 93.69 275 THR A C 1
ATOM 2206 O O . THR A 1 275 ? -9.920 -3.814 3.167 1.00 93.69 275 THR A O 1
ATOM 2209 N N . SER A 1 276 ? -11.292 -2.159 3.825 1.00 94.19 276 SER A N 1
ATOM 2210 C CA . SER A 1 276 ? -10.552 -1.825 5.047 1.00 94.19 276 SER A CA 1
ATOM 2211 C C . SER A 1 276 ? -10.518 -2.992 6.035 1.00 94.19 276 SER A C 1
ATOM 2213 O O . SER A 1 276 ? -9.450 -3.337 6.532 1.00 94.19 276 SER A O 1
ATOM 2215 N N . ALA A 1 277 ? -11.652 -3.653 6.286 1.00 94.88 277 ALA A N 1
ATOM 2216 C CA . ALA A 1 277 ? -11.711 -4.813 7.176 1.00 94.88 277 ALA A CA 1
ATOM 2217 C C . ALA A 1 277 ? -10.823 -5.963 6.678 1.00 94.88 277 ALA A C 1
ATOM 2219 O O . ALA A 1 277 ? -10.035 -6.511 7.445 1.00 94.88 277 ALA A O 1
ATOM 2220 N N . ASP A 1 278 ? -10.882 -6.293 5.386 1.00 94.94 278 ASP A N 1
ATOM 2221 C CA . ASP A 1 278 ? -10.058 -7.359 4.812 1.00 94.94 278 ASP A CA 1
ATOM 2222 C C . ASP A 1 278 ? -8.563 -7.015 4.800 1.00 94.94 278 ASP A C 1
ATOM 2224 O O . ASP A 1 278 ? -7.729 -7.883 5.075 1.00 94.94 278 ASP A O 1
ATOM 2228 N N . MET A 1 279 ? -8.210 -5.754 4.525 1.00 97.12 279 MET A N 1
ATOM 2229 C CA . MET A 1 279 ? -6.830 -5.274 4.620 1.00 97.12 279 MET A CA 1
ATOM 2230 C C . MET A 1 279 ? -6.300 -5.366 6.050 1.00 97.12 279 MET A C 1
ATOM 2232 O O . MET A 1 279 ? -5.214 -5.912 6.251 1.00 97.12 279 MET A O 1
ATOM 2236 N N . LEU A 1 280 ? -7.059 -4.876 7.037 1.00 97.44 280 LEU A N 1
ATOM 2237 C CA . LEU A 1 280 ? -6.642 -4.911 8.435 1.00 97.44 280 LEU A CA 1
ATOM 2238 C C . LEU A 1 280 ? -6.520 -6.352 8.939 1.00 97.44 280 LEU A C 1
ATOM 2240 O O . LEU A 1 280 ? -5.503 -6.687 9.540 1.00 97.44 280 LEU A O 1
ATOM 2244 N N . SER A 1 281 ? -7.484 -7.227 8.637 1.00 96.88 281 SER A N 1
ATOM 2245 C CA . SER A 1 281 ? -7.401 -8.639 9.027 1.00 96.88 281 SER A CA 1
ATOM 2246 C C . SER A 1 281 ? -6.168 -9.331 8.455 1.00 96.88 281 SER A C 1
ATOM 2248 O O . SER A 1 281 ? -5.518 -10.092 9.165 1.00 96.88 281 SER A O 1
ATOM 2250 N N . LEU A 1 282 ? -5.820 -9.070 7.190 1.00 98.00 282 LEU A N 1
ATOM 2251 C CA . LEU A 1 282 ? -4.624 -9.654 6.585 1.00 98.00 282 LEU A CA 1
ATOM 2252 C C . LEU A 1 282 ? -3.339 -9.123 7.235 1.00 98.00 282 LEU A C 1
ATOM 2254 O O . LEU A 1 282 ? -2.400 -9.886 7.455 1.00 98.00 282 LEU A O 1
ATOM 2258 N N . VAL A 1 283 ? -3.293 -7.829 7.564 1.00 98.00 283 VAL A N 1
ATOM 2259 C CA . VAL A 1 283 ? -2.172 -7.244 8.312 1.00 98.00 283 VAL A CA 1
ATOM 2260 C C . VAL A 1 283 ? -2.055 -7.883 9.696 1.00 98.00 283 VAL A C 1
ATOM 2262 O O . VAL A 1 283 ? -0.961 -8.275 10.089 1.00 98.00 283 VAL A O 1
ATOM 2265 N N . VAL A 1 284 ? -3.164 -8.050 10.415 1.00 97.81 284 VAL A N 1
ATOM 2266 C CA . VAL A 1 284 ? -3.189 -8.682 11.740 1.00 97.81 284 VAL A CA 1
ATOM 2267 C C . VAL A 1 284 ? -2.773 -10.149 11.673 1.00 97.81 284 VAL A C 1
ATOM 2269 O O . VAL A 1 284 ? -1.953 -10.582 12.479 1.00 97.81 284 VAL A O 1
ATOM 2272 N N . GLU A 1 285 ? -3.251 -10.909 10.687 1.00 97.69 285 GLU A N 1
ATOM 2273 C CA . GLU A 1 285 ? -2.813 -12.293 10.481 1.00 97.69 285 GLU A CA 1
ATOM 2274 C C . GLU A 1 285 ? -1.299 -12.362 10.211 1.00 97.69 285 GLU A C 1
ATOM 2276 O O . GLU A 1 285 ? -0.605 -13.217 10.765 1.00 97.69 285 GLU A O 1
ATOM 2281 N N . ALA A 1 286 ? -0.765 -11.424 9.422 1.00 97.31 286 ALA A N 1
ATOM 2282 C CA . ALA A 1 286 ? 0.668 -11.308 9.169 1.00 97.31 286 ALA A CA 1
ATOM 2283 C C . ALA A 1 286 ? 1.469 -10.944 10.435 1.00 97.31 286 ALA A C 1
ATOM 2285 O O . ALA A 1 286 ? 2.570 -11.460 10.617 1.00 97.31 286 ALA A O 1
ATOM 2286 N N . ILE A 1 287 ? 0.924 -10.107 11.325 1.00 96.62 287 ILE A N 1
ATOM 2287 C CA . ILE A 1 287 ? 1.541 -9.783 12.622 1.00 96.62 287 ILE A CA 1
ATOM 2288 C C . ILE A 1 287 ? 1.579 -11.020 13.525 1.00 96.62 287 ILE A C 1
ATOM 2290 O O . ILE A 1 287 ? 2.644 -11.382 14.024 1.00 96.62 287 ILE A O 1
ATOM 2294 N N . VAL A 1 288 ? 0.451 -11.715 13.680 1.00 96.31 288 VAL A N 1
ATOM 2295 C CA . VAL A 1 288 ? 0.358 -12.930 14.508 1.00 96.31 288 VAL A CA 1
ATOM 2296 C C . VAL A 1 288 ? 1.317 -14.013 14.004 1.00 96.31 288 VAL A C 1
ATOM 2298 O O . VAL A 1 288 ? 1.947 -14.717 14.791 1.00 96.31 288 VAL A O 1
ATOM 2301 N N . LEU A 1 289 ? 1.480 -14.126 12.685 1.00 95.62 289 LEU A N 1
ATOM 2302 C CA . LEU A 1 289 ? 2.370 -15.097 12.049 1.00 95.62 289 LEU A CA 1
ATOM 2303 C C . LEU A 1 289 ? 3.744 -14.520 11.680 1.00 95.62 289 LEU A C 1
ATOM 2305 O O . LEU A 1 289 ? 4.445 -15.127 10.871 1.00 95.62 289 LEU A O 1
ATOM 2309 N N . LYS A 1 290 ? 4.176 -13.400 12.279 1.00 93.44 290 LYS A N 1
ATOM 2310 C CA . LYS A 1 290 ? 5.413 -12.683 11.901 1.00 93.44 290 LYS A CA 1
ATOM 2311 C C . LYS A 1 290 ? 6.673 -13.549 11.856 1.00 93.44 290 LYS A C 1
ATOM 2313 O O . LYS A 1 290 ? 7.527 -13.331 11.006 1.00 93.44 290 LYS A O 1
ATOM 2318 N N . GLN A 1 291 ? 6.763 -14.580 12.700 1.00 93.56 291 GLN A N 1
ATOM 2319 C CA . GLN A 1 291 ? 7.894 -15.525 12.724 1.00 93.56 291 GLN A CA 1
ATOM 2320 C C . GLN A 1 291 ? 7.986 -16.416 11.472 1.00 93.56 291 GLN A C 1
ATOM 2322 O O . GLN A 1 291 ? 9.014 -17.039 11.215 1.00 93.56 291 GLN A O 1
ATOM 2327 N N . ARG A 1 292 ? 6.909 -16.482 10.685 1.00 93.25 292 ARG A N 1
ATOM 2328 C CA . ARG A 1 292 ? 6.808 -17.238 9.432 1.00 93.25 292 ARG A CA 1
ATOM 2329 C C . ARG A 1 292 ? 6.982 -16.357 8.196 1.00 93.25 292 ARG A C 1
ATOM 2331 O O . ARG A 1 292 ? 6.809 -16.840 7.079 1.00 93.25 292 ARG A O 1
ATOM 2338 N N . LEU A 1 293 ? 7.294 -15.077 8.387 1.00 92.31 293 LEU A N 1
ATOM 2339 C CA . LEU A 1 293 ? 7.493 -14.109 7.318 1.00 92.31 293 LEU A CA 1
ATOM 2340 C C . LEU A 1 293 ? 8.967 -13.724 7.236 1.00 92.31 293 LEU A C 1
ATOM 2342 O O . LEU A 1 293 ? 9.654 -13.571 8.243 1.00 92.31 293 LEU A O 1
ATOM 2346 N N . ALA A 1 294 ? 9.455 -13.559 6.013 1.00 87.31 294 ALA A N 1
ATOM 2347 C CA . ALA A 1 294 ? 10.769 -12.997 5.745 1.00 87.31 294 ALA A CA 1
ATOM 2348 C C . ALA A 1 294 ? 10.618 -11.934 4.664 1.00 87.31 294 ALA A C 1
ATOM 2350 O O . ALA A 1 294 ? 9.940 -12.168 3.672 1.00 87.31 294 ALA A O 1
ATOM 2351 N N . ASN A 1 295 ? 11.253 -10.781 4.863 1.00 82.44 295 ASN A N 1
ATOM 2352 C CA . ASN A 1 295 ? 11.115 -9.611 3.999 1.00 82.44 295 ASN A CA 1
ATOM 2353 C C . ASN A 1 295 ? 11.303 -9.965 2.505 1.00 82.44 295 ASN A C 1
ATOM 2355 O O . ASN A 1 295 ? 12.406 -10.307 2.075 1.00 82.44 295 ASN A O 1
ATOM 2359 N N . SER A 1 296 ? 10.233 -9.841 1.713 1.00 77.25 296 SER A N 1
ATOM 2360 C CA . SER A 1 296 ? 10.226 -10.061 0.262 1.00 77.25 296 SER A CA 1
ATOM 2361 C C . SER A 1 296 ? 10.432 -8.770 -0.547 1.00 77.25 296 SER A C 1
ATOM 2363 O O . SER A 1 296 ? 10.056 -8.704 -1.711 1.00 77.25 296 SER A O 1
ATOM 2365 N N . GLY A 1 297 ? 10.998 -7.724 0.057 1.00 71.94 297 GLY A N 1
ATOM 2366 C CA . GLY A 1 297 ? 11.236 -6.404 -0.539 1.00 71.94 297 GLY A CA 1
ATOM 2367 C C . GLY A 1 297 ? 10.764 -5.242 0.343 1.00 71.94 297 GLY A C 1
ATOM 2368 O O . GLY A 1 297 ? 11.346 -4.161 0.288 1.00 71.94 297 GLY A O 1
ATOM 2369 N N . THR A 1 298 ? 9.753 -5.461 1.192 1.00 80.75 298 THR A N 1
ATOM 2370 C CA . THR A 1 298 ? 9.324 -4.509 2.230 1.00 80.75 298 THR A CA 1
ATOM 2371 C C . THR A 1 298 ? 9.149 -5.197 3.584 1.00 80.75 298 THR A C 1
ATOM 2373 O O . THR A 1 298 ? 8.721 -6.350 3.662 1.00 80.75 298 THR A O 1
ATOM 2376 N N . SER A 1 299 ? 9.466 -4.491 4.673 1.00 87.94 299 SER A N 1
ATOM 2377 C CA . SER A 1 299 ? 9.343 -5.032 6.032 1.00 87.94 299 SER A CA 1
ATOM 2378 C C . SER A 1 299 ? 7.881 -5.223 6.450 1.00 87.94 299 SER A C 1
ATOM 2380 O O . SER A 1 299 ? 6.973 -4.599 5.900 1.00 87.94 299 SER A O 1
ATOM 2382 N N . LEU A 1 300 ? 7.640 -6.063 7.461 1.00 90.88 300 LEU A N 1
ATOM 2383 C CA . LEU A 1 300 ? 6.311 -6.192 8.064 1.00 90.88 300 LEU A CA 1
ATOM 2384 C C . LEU A 1 300 ? 5.831 -4.851 8.639 1.00 90.88 300 LEU A C 1
ATOM 2386 O O . LEU A 1 300 ? 4.704 -4.452 8.375 1.00 90.88 300 LEU A O 1
ATOM 2390 N N . VAL A 1 301 ? 6.707 -4.110 9.325 1.00 89.50 301 VAL A N 1
ATOM 2391 C CA . VAL A 1 301 ? 6.406 -2.767 9.855 1.00 89.50 301 VAL A CA 1
ATOM 2392 C C . VAL A 1 301 ? 5.946 -1.813 8.749 1.00 89.50 301 VAL A C 1
ATOM 2394 O O . VAL A 1 301 ? 4.985 -1.072 8.943 1.00 89.50 301 VAL A O 1
ATOM 2397 N N . TRP A 1 302 ? 6.568 -1.861 7.564 1.00 88.19 302 TRP A N 1
ATOM 2398 C CA . TRP A 1 302 ? 6.101 -1.092 6.409 1.00 88.19 302 TRP A CA 1
ATOM 2399 C C . TRP A 1 302 ? 4.681 -1.490 5.999 1.00 88.19 302 TRP A C 1
ATOM 2401 O O . TRP A 1 302 ? 3.856 -0.619 5.745 1.00 88.19 302 TRP A O 1
ATOM 2411 N N . LYS A 1 303 ? 4.364 -2.791 5.973 1.00 92.94 303 LYS A N 1
ATOM 2412 C CA . LYS A 1 303 ? 3.010 -3.270 5.653 1.00 92.94 303 LYS A CA 1
ATOM 2413 C C . LYS A 1 303 ? 1.978 -2.767 6.670 1.00 92.94 303 LYS A C 1
ATOM 2415 O O . LYS A 1 303 ? 0.896 -2.347 6.268 1.00 92.94 303 LYS A O 1
ATOM 2420 N N . VAL A 1 304 ? 2.321 -2.754 7.960 1.00 92.88 304 VAL A N 1
ATOM 2421 C CA . VAL A 1 304 ? 1.452 -2.213 9.018 1.00 92.88 304 VAL A CA 1
ATOM 2422 C C . VAL A 1 304 ? 1.242 -0.709 8.848 1.00 92.88 304 VAL A C 1
ATOM 2424 O O . VAL A 1 304 ? 0.101 -0.261 8.801 1.00 92.88 304 VAL A O 1
ATOM 2427 N N . ALA A 1 305 ? 2.320 0.063 8.698 1.00 88.62 305 ALA A N 1
ATOM 2428 C CA . ALA A 1 305 ? 2.237 1.516 8.558 1.00 88.62 305 ALA A CA 1
ATOM 2429 C C . ALA A 1 305 ? 1.497 1.939 7.281 1.00 88.62 305 ALA A C 1
ATOM 2431 O O . ALA A 1 305 ? 0.663 2.835 7.321 1.00 88.62 305 ALA A O 1
ATOM 2432 N N . TYR A 1 306 ? 1.789 1.291 6.153 1.00 89.00 306 TYR A N 1
ATOM 2433 C CA . TYR A 1 306 ? 1.284 1.711 4.849 1.00 89.00 306 TYR A CA 1
ATOM 2434 C C . TYR A 1 306 ? -0.128 1.193 4.547 1.00 89.00 306 TYR A C 1
ATOM 2436 O O . TYR A 1 306 ? -0.921 1.914 3.952 1.00 89.00 306 TYR A O 1
ATOM 2444 N N . TYR A 1 307 ? -0.457 -0.042 4.943 1.00 94.06 307 TYR A N 1
ATOM 2445 C CA . TYR A 1 307 ? -1.768 -0.648 4.666 1.00 94.06 307 TYR A CA 1
ATOM 2446 C C . TYR A 1 307 ? -2.658 -0.716 5.906 1.00 94.06 307 TYR A C 1
ATOM 2448 O O . TYR A 1 307 ? -3.849 -0.419 5.832 1.00 94.06 307 TYR A O 1
ATOM 2456 N N . GLY A 1 308 ? -2.084 -1.132 7.037 1.00 94.25 308 GLY A N 1
ATOM 2457 C CA . GLY A 1 308 ? -2.816 -1.380 8.277 1.00 94.25 308 GLY A CA 1
ATOM 2458 C C . GLY A 1 308 ? -3.396 -0.110 8.885 1.00 94.25 308 GLY A C 1
ATOM 2459 O O . GLY A 1 308 ? -4.577 -0.096 9.210 1.00 94.25 308 GLY A O 1
ATOM 2460 N N . LEU A 1 309 ? -2.606 0.964 8.988 1.00 91.25 309 LEU A N 1
ATOM 2461 C CA . LEU A 1 309 ? -3.077 2.228 9.567 1.00 91.25 309 LEU A CA 1
ATOM 2462 C C . LEU A 1 309 ? -4.199 2.867 8.751 1.00 91.25 309 LEU A C 1
ATOM 2464 O O . LEU A 1 309 ? -5.206 3.261 9.328 1.00 91.25 309 LEU A O 1
ATOM 2468 N N . ALA A 1 310 ? -4.069 2.923 7.425 1.00 89.50 310 ALA A N 1
ATOM 2469 C CA . ALA A 1 310 ? -5.111 3.496 6.574 1.00 89.50 310 ALA A CA 1
ATOM 2470 C C . ALA A 1 310 ? -6.442 2.733 6.709 1.00 89.50 310 ALA A C 1
ATOM 2472 O O . ALA A 1 310 ? -7.508 3.324 6.881 1.00 89.50 310 ALA A O 1
ATOM 2473 N N . ALA A 1 311 ? -6.372 1.400 6.718 1.00 93.31 311 ALA A N 1
ATOM 2474 C CA . ALA A 1 311 ? -7.530 0.552 6.962 1.00 93.31 311 ALA A CA 1
ATOM 2475 C C . ALA A 1 311 ? -8.111 0.747 8.375 1.00 93.31 311 ALA A C 1
ATOM 2477 O O . ALA A 1 311 ? -9.324 0.893 8.529 1.00 93.31 311 ALA A O 1
ATOM 2478 N N . ALA A 1 312 ? -7.255 0.780 9.399 1.00 94.12 312 ALA A N 1
ATOM 2479 C CA . ALA A 1 312 ? -7.652 0.978 10.787 1.00 94.12 312 ALA A CA 1
ATOM 2480 C C . ALA A 1 312 ? -8.343 2.329 10.998 1.00 94.12 312 ALA A C 1
ATOM 2482 O O . ALA A 1 312 ? -9.394 2.365 11.628 1.00 94.12 312 ALA A O 1
ATOM 2483 N N . GLY A 1 313 ? -7.817 3.407 10.410 1.00 89.56 313 GLY A N 1
ATOM 2484 C CA . GLY A 1 313 ? -8.406 4.740 10.475 1.00 89.56 313 GLY A CA 1
ATOM 2485 C C . GLY A 1 313 ? -9.853 4.746 9.985 1.00 89.56 313 GLY A C 1
ATOM 2486 O O . GLY A 1 313 ? -10.743 5.125 10.742 1.00 89.56 313 GLY A O 1
ATOM 2487 N N . VAL A 1 314 ? -10.125 4.220 8.782 1.00 88.62 314 VAL A N 1
ATOM 2488 C CA . VAL A 1 314 ? -11.503 4.104 8.254 1.00 88.62 314 VAL A CA 1
ATOM 2489 C C . VAL A 1 314 ? -12.416 3.323 9.202 1.00 88.62 314 VAL A C 1
ATOM 2491 O O . VAL A 1 314 ? -13.555 3.727 9.435 1.00 88.62 314 VAL A O 1
ATOM 2494 N N . LEU A 1 315 ? -11.942 2.200 9.750 1.00 91.06 315 LEU A N 1
ATOM 2495 C CA . LEU A 1 315 ? -12.746 1.379 10.658 1.00 91.06 315 LEU A CA 1
ATOM 2496 C C . LEU A 1 315 ? -12.994 2.084 11.996 1.00 91.06 315 LEU A C 1
ATOM 2498 O O . LEU A 1 315 ? -14.096 1.983 12.528 1.00 91.06 315 LEU A O 1
ATOM 2502 N N . CYS A 1 316 ? -12.022 2.837 12.512 1.00 90.25 316 CYS A N 1
ATOM 2503 C CA . CYS A 1 316 ? -12.190 3.689 13.685 1.00 90.25 316 CYS A CA 1
ATOM 2504 C C . CYS A 1 316 ? -13.269 4.749 13.450 1.00 90.25 316 CYS A C 1
ATOM 2506 O O . CYS A 1 316 ? -14.159 4.888 14.287 1.00 90.25 316 CYS A O 1
ATOM 2508 N N . LEU A 1 317 ? -13.256 5.429 12.298 1.00 85.81 317 LEU A N 1
ATOM 2509 C CA . LEU A 1 317 ? -14.297 6.405 11.957 1.00 85.81 317 LEU A CA 1
ATOM 2510 C C . LEU A 1 317 ? -15.670 5.745 11.842 1.00 85.81 317 LEU A C 1
ATOM 2512 O O . LEU A 1 317 ? -16.668 6.264 12.337 1.00 85.81 317 LEU A O 1
ATOM 2516 N N . ALA A 1 318 ? -15.724 4.564 11.235 1.00 86.62 318 ALA A N 1
ATOM 2517 C CA . ALA A 1 318 ? -16.961 3.818 11.098 1.00 86.62 318 ALA A CA 1
ATOM 2518 C C . ALA A 1 318 ? -17.531 3.340 12.443 1.00 86.62 318 ALA A C 1
ATOM 2520 O O . ALA A 1 318 ? -18.750 3.302 12.618 1.00 86.62 318 ALA A O 1
ATOM 2521 N N . LEU A 1 319 ? -16.661 2.997 13.400 1.00 86.62 319 LEU A N 1
ATOM 2522 C CA . LEU A 1 319 ? -17.052 2.649 14.766 1.00 86.62 319 LEU A CA 1
ATOM 2523 C C . LEU A 1 319 ? -17.538 3.893 15.518 1.00 86.62 319 LEU A C 1
ATOM 2525 O O . LEU A 1 319 ? -18.569 3.830 16.183 1.00 86.62 319 LEU A O 1
ATOM 2529 N N . LEU A 1 320 ? -16.824 5.012 15.374 1.00 84.38 320 LEU A N 1
ATOM 2530 C CA . LEU A 1 320 ? -17.140 6.290 16.008 1.00 84.38 320 LEU A CA 1
ATOM 2531 C C . LEU A 1 320 ? -18.506 6.832 15.559 1.00 84.38 320 LEU A C 1
ATOM 2533 O O . LEU A 1 320 ? -19.309 7.241 16.392 1.00 84.38 320 LEU A O 1
ATOM 2537 N N . TYR A 1 321 ? -18.801 6.770 14.258 1.00 81.19 321 TYR A N 1
ATOM 2538 C CA . TYR A 1 321 ? -20.060 7.259 13.678 1.00 81.19 321 TYR A CA 1
ATOM 2539 C C . TYR A 1 321 ? -21.143 6.183 13.518 1.00 81.19 321 TYR A C 1
ATOM 2541 O O . TYR A 1 321 ? -22.184 6.435 12.911 1.00 81.19 321 TYR A O 1
ATOM 2549 N N . ASN A 1 322 ? -20.912 4.981 14.052 1.00 78.69 322 ASN A N 1
ATOM 2550 C CA . ASN A 1 322 ? -21.830 3.843 13.990 1.00 78.69 322 ASN A CA 1
ATOM 2551 C C . ASN A 1 322 ? -22.355 3.535 12.568 1.00 78.69 322 ASN A C 1
ATOM 2553 O O . ASN A 1 322 ? -23.545 3.300 12.353 1.00 78.69 322 ASN A O 1
ATOM 2557 N N . THR A 1 323 ? -21.472 3.546 11.567 1.00 77.44 323 THR A N 1
ATOM 2558 C CA . THR A 1 323 ? -21.854 3.351 10.153 1.00 77.44 323 THR A CA 1
ATOM 2559 C C . THR A 1 323 ? -21.849 1.891 9.703 1.00 77.44 323 THR A C 1
ATOM 2561 O O . THR A 1 323 ? -22.273 1.584 8.587 1.00 77.44 323 THR A O 1
ATOM 2564 N N . PHE A 1 324 ? -21.452 0.968 10.582 1.00 73.38 324 PHE A N 1
ATOM 2565 C CA . PHE A 1 324 ? -21.450 -0.470 10.308 1.00 73.38 324 PHE A CA 1
ATOM 2566 C C . PHE A 1 324 ? -22.842 -1.095 10.153 1.00 73.38 324 PHE A C 1
ATOM 2568 O O . PHE A 1 324 ? -22.938 -2.144 9.524 1.00 73.38 324 PHE A O 1
ATOM 2575 N N . ASP A 1 325 ? -23.918 -0.464 10.640 1.00 62.69 325 ASP A N 1
ATOM 2576 C CA . ASP A 1 325 ? -25.300 -0.965 10.465 1.00 62.69 325 ASP A CA 1
ATOM 2577 C C . ASP A 1 325 ? -25.721 -1.083 8.984 1.00 62.69 325 ASP A C 1
ATOM 2579 O O . ASP A 1 325 ? -26.741 -1.688 8.660 1.00 62.69 325 ASP A O 1
ATOM 2583 N N . ARG A 1 326 ? -24.931 -0.514 8.063 1.00 56.16 326 ARG A N 1
ATOM 2584 C CA . ARG A 1 326 ? -25.122 -0.601 6.606 1.00 56.16 326 ARG A CA 1
ATOM 2585 C C . ARG A 1 326 ? -24.234 -1.652 5.928 1.00 56.16 326 ARG A C 1
ATOM 2587 O O . ARG A 1 326 ? -24.335 -1.823 4.715 1.00 56.16 326 ARG A O 1
ATOM 2594 N N . ALA A 1 327 ? -23.342 -2.314 6.664 1.00 54.19 327 ALA A N 1
ATOM 2595 C CA . ALA A 1 327 ? -22.328 -3.205 6.110 1.00 54.19 327 ALA A CA 1
ATOM 2596 C C . ALA A 1 327 ? -22.816 -4.661 5.976 1.00 54.19 327 ALA A C 1
ATOM 2598 O O . ALA A 1 327 ? -23.649 -5.147 6.737 1.00 54.19 327 ALA A O 1
ATOM 2599 N N . THR A 1 328 ? -22.277 -5.365 4.979 1.00 54.53 328 THR A N 1
ATOM 2600 C CA . THR A 1 328 ? -22.507 -6.796 4.711 1.00 54.53 328 THR A CA 1
ATOM 2601 C C . THR A 1 328 ? -22.072 -7.695 5.882 1.00 54.53 328 THR A C 1
ATOM 2603 O O . THR A 1 328 ? -21.168 -7.305 6.622 1.00 54.53 328 THR A O 1
ATOM 2606 N N . PRO A 1 329 ? -22.594 -8.935 5.999 1.00 57.12 329 PRO A N 1
ATOM 2607 C CA . PRO A 1 329 ? -22.270 -9.870 7.091 1.00 57.12 329 PRO A CA 1
ATOM 2608 C C . PRO A 1 329 ? -20.770 -10.159 7.311 1.00 57.12 329 PRO A C 1
ATOM 2610 O O . PRO A 1 329 ? -20.393 -10.529 8.418 1.00 57.12 329 PRO A O 1
ATOM 2613 N N . ASP A 1 330 ? -19.906 -9.962 6.309 1.00 57.28 330 ASP A N 1
ATOM 2614 C CA . ASP A 1 330 ? -18.469 -10.282 6.392 1.00 57.28 330 ASP A CA 1
ATOM 2615 C C . ASP A 1 330 ? -17.605 -9.203 7.086 1.00 57.28 330 ASP A C 1
ATOM 2617 O O . ASP A 1 330 ? -16.486 -9.487 7.534 1.00 57.28 330 ASP A O 1
ATOM 2621 N N . ALA A 1 331 ? -18.115 -7.969 7.196 1.00 63.06 331 ALA A N 1
ATOM 2622 C CA . ALA A 1 331 ? -17.434 -6.821 7.800 1.00 63.06 331 ALA A CA 1
ATOM 2623 C C . ALA A 1 331 ? -18.149 -6.404 9.092 1.00 63.06 331 ALA A C 1
ATOM 2625 O O . ALA A 1 331 ? -18.790 -5.356 9.170 1.00 63.06 331 ALA A O 1
ATOM 2626 N N . THR A 1 332 ? -18.075 -7.261 10.112 1.00 75.56 332 THR A N 1
ATOM 2627 C CA . THR A 1 332 ? -18.751 -7.003 11.385 1.00 75.56 332 THR A CA 1
ATOM 2628 C C . THR A 1 332 ? -17.964 -6.017 12.257 1.00 75.56 332 THR A C 1
ATOM 2630 O O . THR A 1 332 ? -16.730 -6.084 12.308 1.00 75.56 332 THR A O 1
ATOM 2633 N N . PRO A 1 333 ? -18.650 -5.166 13.047 1.00 82.38 333 PRO A N 1
ATOM 2634 C CA . PRO A 1 333 ? -18.004 -4.350 14.077 1.00 82.38 333 PRO A CA 1
ATOM 2635 C C . PRO A 1 333 ? -17.113 -5.175 15.011 1.00 82.38 333 PRO A C 1
ATOM 2637 O O . PRO A 1 333 ? -16.047 -4.725 15.412 1.00 82.38 333 PRO A O 1
ATOM 2640 N N . SER A 1 334 ? -17.535 -6.400 15.346 1.00 86.12 334 SER A N 1
ATOM 2641 C CA . SER A 1 334 ? -16.804 -7.292 16.250 1.00 86.12 334 SER A CA 1
ATOM 2642 C C . SER A 1 334 ? -15.458 -7.744 15.686 1.00 86.12 334 SER A C 1
ATOM 2644 O O . SER A 1 334 ? -14.474 -7.771 16.424 1.00 86.12 334 SER A O 1
ATOM 2646 N N . ARG A 1 335 ? -15.394 -8.067 14.387 1.00 89.25 335 ARG A N 1
ATOM 2647 C CA . ARG A 1 335 ? -14.145 -8.433 13.709 1.00 89.25 335 ARG A CA 1
ATOM 2648 C C . ARG A 1 335 ? -13.189 -7.245 13.681 1.00 89.25 335 ARG A C 1
ATOM 2650 O O . ARG A 1 335 ? -12.040 -7.404 14.075 1.00 89.25 335 ARG A O 1
ATOM 2657 N N . SER A 1 336 ? -13.682 -6.062 13.310 1.00 91.06 336 SER A N 1
ATOM 2658 C CA . SER A 1 336 ? -12.889 -4.827 13.305 1.00 91.06 336 SER A CA 1
ATOM 2659 C C . SER A 1 336 ? -12.343 -4.493 14.693 1.00 91.06 336 SER A C 1
ATOM 2661 O O . SER A 1 336 ? -11.152 -4.247 14.825 1.00 91.06 336 SER A O 1
ATOM 2663 N N . ILE A 1 337 ? -13.179 -4.551 15.738 1.00 93.19 337 ILE A N 1
ATOM 2664 C CA . ILE A 1 337 ? -12.759 -4.325 17.130 1.00 93.19 337 ILE A CA 1
ATOM 2665 C C . ILE A 1 337 ? -11.641 -5.291 17.521 1.00 93.19 337 ILE A C 1
ATOM 2667 O O . ILE A 1 337 ? -10.609 -4.853 18.014 1.00 93.19 337 ILE A O 1
ATOM 2671 N N . ARG A 1 338 ? -11.812 -6.593 17.258 1.00 94.88 338 ARG A N 1
ATOM 2672 C CA . ARG A 1 338 ? -10.804 -7.606 17.592 1.00 94.88 338 ARG A CA 1
ATOM 2673 C C . ARG A 1 338 ? -9.479 -7.345 16.880 1.00 94.88 338 ARG A C 1
ATOM 2675 O O . ARG A 1 338 ? -8.431 -7.397 17.514 1.00 94.88 338 ARG A O 1
ATOM 2682 N N . ASP A 1 339 ? -9.521 -7.089 15.578 1.00 96.75 339 ASP A N 1
ATOM 2683 C CA . ASP A 1 339 ? -8.314 -6.899 14.777 1.00 96.75 339 ASP A CA 1
ATOM 2684 C C . ASP A 1 339 ? -7.587 -5.596 15.181 1.00 96.75 339 ASP A C 1
ATOM 2686 O O . ASP A 1 339 ? -6.364 -5.597 15.329 1.00 96.75 339 ASP A O 1
ATOM 2690 N N . LEU A 1 340 ? -8.329 -4.520 15.482 1.00 97.12 340 LEU A N 1
ATOM 2691 C CA . LEU A 1 340 ? -7.779 -3.293 16.075 1.00 97.12 340 LEU A CA 1
ATOM 2692 C C . LEU A 1 340 ? -7.132 -3.567 17.443 1.00 97.12 340 LEU A C 1
ATOM 2694 O O . LEU A 1 340 ? -6.013 -3.122 17.680 1.00 97.12 340 LEU A O 1
ATOM 2698 N N . SER A 1 341 ? -7.783 -4.337 18.324 1.00 97.00 341 SER A N 1
ATOM 2699 C CA . SER A 1 341 ? -7.217 -4.710 19.629 1.00 97.00 341 SER A CA 1
ATOM 2700 C C . SER A 1 341 ? -5.905 -5.485 19.500 1.00 97.00 341 SER A C 1
ATOM 2702 O O . SER A 1 341 ? -4.969 -5.215 20.249 1.00 97.00 341 SER A O 1
ATOM 2704 N N . VAL A 1 342 ? -5.810 -6.426 18.551 1.00 97.44 342 VAL A N 1
ATOM 2705 C CA . VAL A 1 342 ? -4.565 -7.176 18.310 1.00 97.44 342 VAL A CA 1
ATOM 2706 C C . VAL A 1 342 ? -3.457 -6.240 17.828 1.00 97.44 342 VAL A C 1
ATOM 2708 O O . VAL A 1 342 ? -2.337 -6.318 18.329 1.00 97.44 342 VAL A O 1
ATOM 2711 N N . LEU A 1 343 ? -3.763 -5.326 16.902 1.00 96.44 343 LEU A N 1
ATOM 2712 C CA . LEU A 1 343 ? -2.795 -4.340 16.419 1.00 96.44 343 LEU A CA 1
ATOM 2713 C C . LEU A 1 343 ? -2.282 -3.436 17.552 1.00 96.44 343 LEU A C 1
ATOM 2715 O O . LEU A 1 343 ? -1.074 -3.233 17.666 1.00 96.44 343 LEU A O 1
ATOM 2719 N N . VAL A 1 344 ? -3.183 -2.927 18.400 1.00 96.69 344 VAL A N 1
ATOM 2720 C CA . VAL A 1 344 ? -2.828 -2.116 19.576 1.00 96.69 344 VAL A CA 1
ATOM 2721 C C . VAL A 1 344 ? -1.907 -2.897 20.508 1.00 96.69 344 VAL A C 1
ATOM 2723 O O . VAL A 1 344 ? -0.836 -2.404 20.853 1.00 96.69 344 VAL A O 1
ATOM 2726 N N . ALA A 1 345 ? -2.278 -4.128 20.869 1.00 96.44 345 ALA A N 1
ATOM 2727 C CA . ALA A 1 345 ? -1.497 -4.948 21.790 1.00 96.44 345 ALA A CA 1
ATOM 2728 C C . ALA A 1 345 ? -0.077 -5.217 21.266 1.00 96.44 345 ALA A C 1
ATOM 2730 O O . ALA A 1 345 ? 0.893 -5.109 22.012 1.00 96.44 345 ALA A O 1
ATOM 2731 N N . GLU A 1 346 ? 0.072 -5.521 19.977 1.00 95.19 346 GLU A N 1
ATOM 2732 C CA . GLU A 1 346 ? 1.373 -5.802 19.356 1.00 95.19 346 GLU A CA 1
ATOM 2733 C C . GLU A 1 346 ? 2.296 -4.574 19.299 1.00 95.19 346 GLU A C 1
ATOM 2735 O O . GLU A 1 346 ? 3.519 -4.721 19.373 1.00 95.19 346 GLU A O 1
ATOM 2740 N N . ILE A 1 347 ? 1.728 -3.367 19.204 1.00 93.38 347 ILE A N 1
ATOM 2741 C CA . ILE A 1 347 ? 2.484 -2.108 19.250 1.00 93.38 347 ILE A CA 1
ATOM 2742 C C . ILE A 1 347 ? 2.835 -1.737 20.700 1.00 93.38 347 ILE A C 1
ATOM 2744 O O . ILE A 1 347 ? 3.995 -1.447 20.979 1.00 93.38 347 ILE A O 1
ATOM 2748 N N . GLU A 1 348 ? 1.878 -1.783 21.635 1.00 92.38 348 GLU A N 1
ATOM 2749 C CA . GLU A 1 348 ? 2.099 -1.387 23.039 1.00 92.38 348 GLU A CA 1
ATOM 2750 C C . GLU A 1 348 ? 3.073 -2.312 23.778 1.00 92.38 348 GLU A C 1
ATOM 2752 O O . GLU A 1 348 ? 3.846 -1.862 24.619 1.00 92.38 348 GLU A O 1
ATOM 2757 N N . THR A 1 349 ? 3.059 -3.607 23.458 1.00 91.50 349 THR A N 1
ATOM 2758 C CA . THR A 1 349 ? 3.973 -4.596 24.058 1.00 91.50 349 THR A CA 1
ATOM 2759 C C . THR A 1 349 ? 5.402 -4.506 23.514 1.00 91.50 349 THR A C 1
ATOM 2761 O O . THR A 1 349 ? 6.278 -5.232 23.982 1.00 91.50 349 THR A O 1
ATOM 2764 N N . GLY A 1 350 ? 5.650 -3.664 22.503 1.00 88.62 350 GLY A N 1
ATOM 2765 C CA . GLY A 1 350 ? 6.928 -3.594 21.790 1.00 88.62 350 GLY A CA 1
ATOM 2766 C C . GLY A 1 350 ? 7.226 -4.835 20.938 1.00 88.62 350 GLY A C 1
ATOM 2767 O O . GLY A 1 350 ? 8.330 -4.990 20.418 1.00 88.62 350 GLY A O 1
ATOM 2768 N N . ALA A 1 351 ? 6.260 -5.745 20.777 1.00 89.38 351 ALA A N 1
ATOM 2769 C CA . ALA A 1 351 ? 6.463 -7.001 20.064 1.00 89.38 351 ALA A CA 1
ATOM 2770 C C . ALA A 1 351 ? 6.602 -6.800 18.546 1.00 89.38 351 ALA A C 1
ATOM 2772 O O . ALA A 1 351 ? 7.222 -7.627 17.870 1.00 89.38 351 ALA A O 1
ATOM 2773 N N . LEU A 1 352 ? 5.993 -5.748 17.996 1.00 88.19 352 LEU A N 1
ATOM 2774 C CA . LEU A 1 352 ? 6.071 -5.392 16.577 1.00 88.19 352 LEU A CA 1
ATOM 2775 C C . LEU A 1 352 ? 7.099 -4.288 16.285 1.00 88.19 352 LEU A C 1
ATOM 2777 O O . LEU A 1 352 ? 7.631 -4.249 15.176 1.00 88.19 352 LEU A O 1
ATOM 2781 N N . LEU A 1 353 ? 7.333 -3.386 17.240 1.00 86.94 353 LEU A N 1
ATOM 2782 C CA . LEU A 1 353 ? 7.987 -2.099 17.008 1.00 86.94 353 LEU A CA 1
ATOM 2783 C C . LEU A 1 353 ? 8.828 -1.685 18.219 1.00 86.94 353 LEU A C 1
ATOM 2785 O O . LEU A 1 353 ? 8.383 -1.840 19.355 1.00 86.94 353 LEU A O 1
ATOM 2789 N N . GLN A 1 354 ? 10.013 -1.139 17.974 1.00 84.94 354 GLN A N 1
ATOM 2790 C CA . GLN A 1 354 ? 10.924 -0.620 18.995 1.00 84.94 354 GLN A CA 1
ATOM 2791 C C . GLN A 1 354 ? 11.015 0.916 18.913 1.00 84.94 354 GLN A C 1
ATOM 2793 O O . GLN A 1 354 ? 10.803 1.469 17.830 1.00 84.94 354 GLN A O 1
ATOM 2798 N N . PRO A 1 355 ? 11.324 1.632 20.014 1.00 83.62 355 PRO A N 1
ATOM 2799 C CA . PRO A 1 355 ? 11.410 3.100 20.031 1.00 83.62 355 PRO A CA 1
ATOM 2800 C C . PRO A 1 355 ? 12.351 3.711 18.984 1.00 83.62 355 PRO A C 1
ATOM 2802 O O . PRO A 1 355 ? 12.148 4.843 18.549 1.00 83.62 355 PRO A O 1
ATOM 2805 N N . GLU A 1 356 ? 13.371 2.965 18.565 1.00 82.69 356 GLU A N 1
ATOM 2806 C CA . GLU A 1 356 ? 14.368 3.385 17.581 1.00 82.69 356 GLU A CA 1
ATOM 2807 C C . GLU A 1 356 ? 13.882 3.235 16.128 1.00 82.69 356 GLU A C 1
ATOM 2809 O O . GLU A 1 356 ? 14.550 3.702 15.200 1.00 82.69 356 GLU A O 1
ATOM 2814 N N . ASP A 1 357 ? 12.734 2.586 15.902 1.00 79.69 357 ASP A N 1
ATOM 2815 C CA . ASP A 1 357 ? 12.219 2.341 14.560 1.00 79.69 357 ASP A CA 1
ATOM 2816 C C . ASP A 1 357 ? 11.718 3.637 13.890 1.00 79.69 357 ASP A C 1
ATOM 2818 O O . ASP A 1 357 ? 11.019 4.440 14.514 1.00 79.69 357 ASP A O 1
ATOM 2822 N N . PRO A 1 358 ? 11.954 3.834 12.574 1.00 73.88 358 PRO A N 1
ATOM 2823 C CA . PRO A 1 358 ? 11.617 5.085 11.881 1.00 73.88 358 PRO A CA 1
ATOM 2824 C C . PRO A 1 358 ? 10.140 5.497 11.953 1.00 73.88 358 PRO A C 1
ATOM 2826 O O . PRO A 1 358 ? 9.829 6.684 11.908 1.00 73.88 358 PRO A O 1
ATOM 2829 N N . ASN A 1 359 ? 9.232 4.520 12.045 1.00 78.44 359 ASN A N 1
ATOM 2830 C CA . ASN A 1 359 ? 7.786 4.742 12.093 1.00 78.44 359 ASN A CA 1
ATOM 2831 C C . ASN A 1 359 ? 7.212 4.613 13.517 1.00 78.44 359 ASN A C 1
ATOM 2833 O O . ASN A 1 359 ? 5.989 4.550 13.656 1.00 78.44 359 ASN A O 1
ATOM 2837 N N . TYR A 1 360 ? 8.061 4.570 14.558 1.00 84.12 360 TYR A N 1
ATOM 2838 C CA . TYR A 1 360 ? 7.629 4.386 15.946 1.00 84.12 360 TYR A CA 1
ATOM 2839 C C . TYR A 1 360 ? 6.581 5.408 16.372 1.00 84.12 360 TYR A C 1
ATOM 2841 O O . TYR A 1 360 ? 5.473 5.034 16.748 1.00 84.12 360 TYR A O 1
ATOM 2849 N N . ALA A 1 361 ? 6.900 6.697 16.239 1.00 83.62 361 ALA A N 1
ATOM 2850 C CA . ALA A 1 361 ? 6.029 7.778 16.695 1.00 83.62 361 ALA A CA 1
ATOM 2851 C C . AL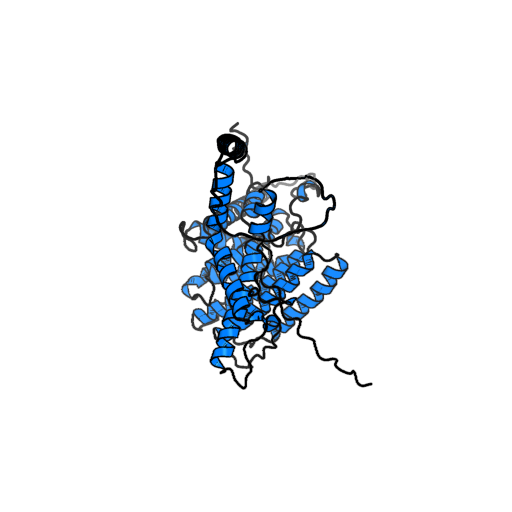A A 1 361 ? 4.630 7.725 16.054 1.00 83.62 361 ALA A C 1
ATOM 2853 O O . ALA A 1 361 ? 3.632 7.848 16.760 1.00 83.62 361 ALA A O 1
ATOM 2854 N N . LEU A 1 362 ? 4.555 7.485 14.739 1.00 83.94 362 LEU A N 1
ATOM 2855 C CA . LEU A 1 362 ? 3.289 7.379 14.007 1.00 83.94 362 LEU A CA 1
ATOM 2856 C C . LEU A 1 362 ? 2.460 6.174 14.475 1.00 83.94 362 LEU A C 1
ATOM 2858 O O . LEU A 1 362 ? 1.293 6.324 14.827 1.00 83.94 362 LEU A O 1
ATOM 2862 N N . LEU A 1 363 ? 3.056 4.979 14.483 1.00 86.50 363 LEU A N 1
ATOM 2863 C CA . LEU A 1 363 ? 2.350 3.745 14.840 1.00 86.50 363 LEU A CA 1
ATOM 2864 C C . LEU A 1 363 ? 1.924 3.739 16.312 1.00 86.50 363 LEU A C 1
ATOM 2866 O O . LEU A 1 363 ? 0.822 3.297 16.625 1.00 86.50 363 LEU A O 1
ATOM 2870 N N . PHE A 1 364 ? 2.769 4.253 17.206 1.00 89.25 364 PHE A N 1
ATOM 2871 C CA . PHE A 1 364 ? 2.468 4.351 18.630 1.00 89.25 364 PHE A CA 1
ATOM 2872 C C . PHE A 1 364 ? 1.339 5.353 18.910 1.00 89.25 364 PHE A C 1
ATOM 2874 O O . PHE A 1 364 ? 0.411 5.035 19.654 1.00 89.25 364 PHE A O 1
ATOM 2881 N N . ALA A 1 365 ? 1.368 6.534 18.278 1.00 87.19 365 ALA A N 1
ATOM 2882 C CA . ALA A 1 365 ? 0.284 7.511 18.389 1.00 87.19 365 ALA A CA 1
ATOM 2883 C C . ALA A 1 365 ? -1.046 6.926 17.889 1.00 87.19 365 ALA A C 1
ATOM 2885 O O . ALA A 1 365 ? -2.047 6.982 18.601 1.00 87.19 365 ALA A O 1
ATOM 2886 N N . ALA A 1 366 ? -1.035 6.276 16.721 1.00 88.50 366 ALA A N 1
ATOM 2887 C CA . ALA A 1 366 ? -2.210 5.599 16.185 1.00 88.50 366 ALA A CA 1
ATOM 2888 C C . ALA A 1 366 ? -2.739 4.510 17.134 1.00 88.50 366 ALA A C 1
ATOM 2890 O O . ALA A 1 366 ? -3.939 4.452 17.397 1.00 88.50 366 ALA A O 1
ATOM 2891 N N . ALA A 1 367 ? -1.858 3.669 17.692 1.00 93.62 367 ALA A N 1
ATOM 2892 C CA . ALA A 1 367 ? -2.235 2.629 18.650 1.00 93.62 367 ALA A CA 1
ATOM 2893 C C . ALA A 1 367 ? -2.910 3.202 19.901 1.00 93.62 367 ALA A C 1
ATOM 2895 O O . ALA A 1 367 ? -3.938 2.683 20.335 1.00 93.62 367 ALA A O 1
ATOM 2896 N N . ARG A 1 368 ? -2.391 4.312 20.434 1.00 92.06 368 ARG A N 1
ATOM 2897 C CA . ARG A 1 368 ? -2.997 5.008 21.572 1.00 92.06 368 ARG A CA 1
ATOM 2898 C C . ARG A 1 368 ? -4.395 5.538 21.242 1.00 92.06 368 ARG A C 1
ATOM 2900 O O . ARG A 1 368 ? -5.318 5.348 22.032 1.00 92.06 368 ARG A O 1
ATOM 2907 N N . THR A 1 369 ? -4.574 6.155 20.075 1.00 89.62 369 THR A N 1
ATOM 2908 C CA . THR A 1 369 ? -5.887 6.643 19.624 1.00 89.62 369 THR A CA 1
ATOM 2909 C C . THR A 1 369 ? -6.883 5.495 19.450 1.00 89.62 369 THR A C 1
ATOM 2911 O O . THR A 1 369 ? -8.009 5.570 19.943 1.00 89.62 369 THR A O 1
ATOM 2914 N N . MET A 1 370 ? -6.457 4.398 18.811 1.00 93.94 370 MET A N 1
ATOM 2915 C CA . MET A 1 370 ? -7.269 3.187 18.648 1.00 93.94 370 MET A CA 1
ATOM 2916 C C . MET A 1 370 ? -7.691 2.611 20.003 1.00 93.94 370 MET A C 1
ATOM 2918 O O . MET A 1 370 ? -8.865 2.307 20.195 1.00 93.94 370 MET A O 1
ATOM 2922 N N . LYS A 1 371 ? -6.764 2.510 20.961 1.00 94.25 371 LYS A N 1
ATOM 2923 C CA . LYS A 1 371 ? -7.044 2.033 22.319 1.00 94.25 371 LYS A CA 1
ATOM 2924 C C . LYS A 1 371 ? -8.114 2.863 23.019 1.00 94.25 371 LYS A C 1
ATOM 2926 O O . LYS A 1 371 ? -9.118 2.306 23.450 1.00 94.25 371 LYS A O 1
ATOM 2931 N N . ASN A 1 372 ? -7.942 4.186 23.056 1.00 92.62 372 ASN A N 1
ATOM 2932 C CA . ASN A 1 372 ? -8.894 5.091 23.704 1.00 92.62 372 ASN A CA 1
ATOM 2933 C C . ASN A 1 372 ? -10.305 4.948 23.114 1.00 92.62 372 ASN A C 1
ATOM 2935 O O . ASN A 1 372 ? -11.291 4.920 23.851 1.00 92.62 372 ASN A O 1
ATOM 2939 N N . LEU A 1 373 ? -10.406 4.815 21.786 1.00 91.56 373 LEU A N 1
ATOM 2940 C CA . LEU A 1 373 ? -11.679 4.577 21.109 1.00 91.56 373 LEU A CA 1
ATOM 2941 C C . LEU A 1 373 ? -12.313 3.257 21.549 1.00 91.56 373 LEU A C 1
ATOM 2943 O O . LEU A 1 373 ? -13.495 3.229 21.892 1.00 91.56 373 LEU A O 1
ATOM 2947 N N . LEU A 1 374 ? -11.542 2.170 21.545 1.00 91.81 374 LEU A N 1
ATOM 2948 C CA . LEU A 1 374 ? -12.031 0.850 21.934 1.00 91.81 374 LEU A CA 1
ATOM 2949 C C . LEU A 1 374 ? -12.488 0.826 23.397 1.00 91.81 374 LEU A C 1
ATOM 2951 O O . LEU A 1 374 ? -13.594 0.360 23.668 1.00 91.81 374 LEU A O 1
ATOM 2955 N N . ASP A 1 375 ? -11.705 1.393 24.314 1.00 91.06 375 ASP A N 1
ATOM 2956 C CA . ASP A 1 375 ? -12.033 1.452 25.741 1.00 91.06 375 ASP A CA 1
ATOM 2957 C C . ASP A 1 375 ? -13.337 2.224 25.985 1.00 91.06 375 ASP A C 1
ATOM 2959 O O . ASP A 1 375 ? -14.209 1.764 26.728 1.00 91.06 375 ASP A O 1
ATOM 2963 N N . ARG A 1 376 ? -13.534 3.360 25.300 1.00 87.38 376 ARG A N 1
ATOM 2964 C CA . ARG A 1 376 ? -14.774 4.153 25.373 1.00 87.38 376 ARG A CA 1
ATOM 2965 C C . ARG A 1 376 ? -15.976 3.402 24.813 1.00 87.38 376 ARG A C 1
ATOM 2967 O O . ARG A 1 376 ? -17.031 3.385 25.444 1.00 87.38 376 ARG A O 1
ATOM 2974 N N . LEU A 1 377 ? -15.830 2.761 23.653 1.00 86.31 377 LEU A N 1
ATOM 2975 C CA . LEU A 1 377 ? -16.907 1.984 23.034 1.00 86.31 377 LEU A CA 1
ATOM 2976 C C . LEU A 1 377 ? -17.331 0.804 23.911 1.00 86.31 377 LEU A C 1
ATOM 2978 O O . LEU A 1 377 ? -18.526 0.541 24.050 1.00 86.31 377 LEU A O 1
ATOM 2982 N N . ILE A 1 378 ? -16.365 0.104 24.505 1.00 83.50 378 ILE A N 1
ATOM 2983 C CA . ILE A 1 378 ? -16.617 -1.019 25.407 1.00 83.50 378 ILE A CA 1
ATOM 2984 C C . ILE A 1 378 ? -17.293 -0.517 26.691 1.00 83.50 378 ILE A C 1
ATOM 2986 O O . ILE A 1 378 ? -18.345 -1.034 27.065 1.00 83.50 378 ILE A O 1
ATOM 2990 N N . THR A 1 379 ? -16.754 0.533 27.317 1.00 84.69 379 THR A N 1
ATOM 2991 C CA . THR A 1 379 ? -17.297 1.115 28.559 1.00 84.69 379 THR A CA 1
ATOM 2992 C C . THR A 1 379 ? -18.732 1.612 28.376 1.00 84.69 379 THR A C 1
ATOM 2994 O O . THR A 1 379 ? -19.605 1.262 29.167 1.00 84.69 379 THR A O 1
ATOM 2997 N N . ASN A 1 380 ? -19.014 2.356 27.301 1.00 80.06 380 ASN A N 1
ATOM 2998 C CA . ASN A 1 380 ? -20.358 2.867 27.018 1.00 80.06 380 ASN A CA 1
ATOM 2999 C C . ASN A 1 380 ? -21.371 1.743 26.762 1.00 80.06 380 ASN A C 1
ATOM 3001 O O . ASN A 1 380 ? -22.528 1.858 27.163 1.00 80.06 380 ASN A O 1
ATOM 3005 N N . ARG A 1 381 ? -20.954 0.637 26.127 1.00 76.12 381 ARG A N 1
ATOM 3006 C CA . ARG A 1 381 ? -21.822 -0.536 25.939 1.00 76.12 381 ARG A CA 1
ATOM 3007 C C . ARG A 1 381 ? -22.175 -1.207 27.262 1.00 76.12 381 ARG A C 1
ATOM 3009 O O . ARG A 1 381 ? -23.328 -1.585 27.437 1.00 76.12 381 ARG A O 1
ATOM 3016 N N . PHE A 1 382 ? -21.219 -1.334 28.181 1.00 70.50 382 PHE A N 1
ATOM 3017 C CA . PHE A 1 382 ? -21.483 -1.891 29.509 1.00 70.50 382 PHE A CA 1
ATOM 3018 C C . PHE A 1 382 ? -22.345 -0.960 30.371 1.00 70.50 382 PHE A C 1
ATOM 3020 O O . PHE A 1 382 ? -23.260 -1.436 31.036 1.00 70.50 382 PHE A O 1
ATOM 3027 N N . ALA A 1 383 ? -22.121 0.357 30.313 1.00 72.19 383 ALA A N 1
ATOM 3028 C CA . ALA A 1 383 ? -22.951 1.338 31.015 1.00 72.19 383 ALA A CA 1
ATOM 3029 C C . ALA A 1 383 ? -24.415 1.297 30.537 1.00 72.19 383 ALA A C 1
ATOM 3031 O O . ALA A 1 383 ? -25.327 1.211 31.352 1.00 72.19 383 ALA A O 1
ATOM 3032 N N . ALA A 1 384 ? -24.643 1.235 29.220 1.00 63.91 384 ALA A N 1
ATOM 3033 C CA . ALA A 1 384 ? -25.984 1.124 28.640 1.00 63.91 384 ALA A CA 1
ATOM 3034 C C . ALA A 1 384 ? -26.712 -0.196 28.977 1.00 63.91 384 ALA A C 1
ATOM 3036 O O . ALA A 1 384 ? -27.927 -0.278 28.828 1.00 63.91 384 ALA A O 1
ATOM 3037 N N . GLN A 1 385 ? -25.990 -1.241 29.401 1.00 59.34 385 GLN A N 1
ATOM 3038 C CA . GLN A 1 385 ? -26.574 -2.522 29.819 1.00 59.34 385 GLN A CA 1
ATOM 3039 C C . GLN A 1 385 ? -26.941 -2.570 31.309 1.00 59.34 385 GLN A C 1
ATOM 3041 O O . GLN A 1 385 ? -27.732 -3.427 31.698 1.00 59.34 385 GLN A O 1
ATOM 3046 N N . LEU A 1 386 ? -26.376 -1.685 32.137 1.00 60.97 386 LEU A N 1
ATOM 3047 C CA . LEU A 1 386 ? -26.642 -1.624 33.579 1.00 60.97 386 LEU A CA 1
ATOM 3048 C C . LEU A 1 386 ? -27.892 -0.787 33.919 1.00 60.97 386 LEU A C 1
ATOM 3050 O O . LEU A 1 386 ? -28.494 -1.015 34.966 1.00 60.97 386 LEU A O 1
ATOM 3054 N N . ASP A 1 387 ? -28.327 0.104 33.022 1.00 52.84 387 ASP A N 1
ATOM 3055 C CA . ASP A 1 387 ? -29.542 0.917 33.176 1.00 52.84 387 ASP A CA 1
ATOM 3056 C C . ASP A 1 387 ? -30.777 0.274 32.505 1.00 52.84 387 ASP A C 1
ATOM 3058 O O . ASP A 1 387 ? -31.102 0.618 31.372 1.00 52.84 387 ASP A O 1
ATOM 3062 N N . VAL A 1 388 ? -31.516 -0.613 33.200 1.00 43.00 388 VAL A N 1
ATOM 3063 C CA . VAL A 1 388 ? -32.987 -0.783 33.018 1.00 43.00 388 VAL A CA 1
ATOM 3064 C C . VAL A 1 388 ? -33.640 -1.255 34.341 1.00 43.00 388 VAL A C 1
ATOM 3066 O O . VAL A 1 388 ? -33.187 -2.238 34.929 1.00 43.00 388 VAL A O 1
ATOM 3069 N N . PRO A 1 389 ? -34.738 -0.615 34.803 1.00 45.47 389 PRO A N 1
ATOM 3070 C CA . PRO A 1 389 ? -36.064 -1.135 34.466 1.00 45.47 389 PRO A CA 1
ATOM 3071 C C . PRO A 1 389 ? -36.997 -0.096 33.823 1.00 45.47 389 PRO A C 1
ATOM 3073 O O . PRO A 1 389 ? -36.978 1.088 34.136 1.00 45.47 389 PRO A O 1
ATOM 3076 N N . ALA A 1 390 ? -37.831 -0.610 32.920 1.00 47.34 390 ALA A N 1
ATOM 3077 C CA . ALA A 1 390 ? -38.901 0.027 32.160 1.00 47.34 390 ALA A CA 1
ATOM 3078 C C . ALA A 1 390 ? -39.557 1.284 32.774 1.00 47.34 390 ALA A C 1
ATOM 3080 O O . ALA A 1 390 ? -40.363 1.188 33.696 1.00 47.34 390 ALA A O 1
ATOM 3081 N N . THR A 1 391 ? -39.387 2.419 32.096 1.00 35.31 391 THR A N 1
ATOM 3082 C CA . THR A 1 391 ? -40.470 3.383 31.867 1.00 35.31 391 THR A CA 1
ATOM 3083 C C . THR A 1 391 ? -40.452 3.806 30.404 1.00 35.31 391 THR A C 1
ATOM 3085 O O . THR A 1 391 ? -39.440 4.211 29.830 1.00 35.31 391 THR A O 1
ATOM 3088 N N . VAL A 1 392 ? -41.608 3.630 29.774 1.00 42.66 392 VAL A N 1
ATOM 3089 C CA . VAL A 1 392 ? -41.903 4.008 28.396 1.00 42.66 392 VAL A CA 1
ATOM 3090 C C . VAL A 1 392 ? -41.950 5.532 28.338 1.00 42.66 392 VAL A C 1
ATOM 3092 O O . VAL A 1 392 ? -43.024 6.094 28.444 1.00 42.66 392 VAL A O 1
ATOM 3095 N N . GLU A 1 393 ? -40.797 6.200 28.249 1.00 34.66 393 GLU A N 1
ATOM 3096 C CA . GLU A 1 393 ? -40.726 7.622 27.855 1.00 34.66 393 GLU A CA 1
ATOM 3097 C C . GLU A 1 393 ? -39.328 8.127 27.436 1.00 34.66 393 GLU A C 1
ATOM 3099 O O . GLU A 1 393 ? -39.190 9.274 27.027 1.00 34.66 393 GLU A O 1
ATOM 3104 N N . ALA A 1 394 ? -38.293 7.277 27.403 1.00 34.91 394 ALA A N 1
ATOM 3105 C CA . ALA A 1 394 ? -36.941 7.669 26.972 1.00 34.91 394 ALA A CA 1
ATOM 3106 C C . ALA A 1 394 ? -36.552 7.169 25.562 1.00 34.91 394 ALA A C 1
ATOM 3108 O O . ALA A 1 394 ? -35.380 6.938 25.273 1.00 34.91 394 ALA A O 1
ATOM 3109 N N . ALA A 1 395 ? -37.506 7.024 24.635 1.00 33.59 395 ALA A N 1
ATOM 3110 C CA . ALA A 1 395 ? -37.236 6.611 23.246 1.00 33.59 395 ALA A CA 1
ATOM 3111 C C . ALA A 1 395 ? -36.556 7.701 22.372 1.00 33.59 395 ALA A C 1
ATOM 3113 O O . ALA A 1 395 ? -36.621 7.642 21.144 1.00 33.59 395 ALA A O 1
ATOM 3114 N N . GLY A 1 396 ? -35.920 8.708 22.980 1.00 33.28 396 GLY A N 1
ATOM 3115 C CA . GLY A 1 396 ? -35.407 9.895 22.289 1.00 33.28 396 GLY A CA 1
ATOM 3116 C C . GLY A 1 396 ? -33.889 9.987 22.128 1.00 33.28 396 GLY A C 1
ATOM 3117 O O . GLY A 1 396 ? -33.432 10.680 21.224 1.00 33.28 396 GLY A O 1
ATOM 3118 N N . GLN A 1 397 ? -33.084 9.301 22.940 1.00 35.34 397 GLN A N 1
ATOM 3119 C CA . GLN A 1 397 ? -31.626 9.476 22.899 1.00 35.34 397 GLN A CA 1
ATOM 3120 C C . GLN A 1 397 ? -30.948 8.265 22.261 1.00 35.34 397 GLN A C 1
ATOM 3122 O O . GLN A 1 397 ? -30.317 7.434 22.905 1.00 35.34 397 GLN A O 1
ATOM 3127 N N . ARG A 1 398 ? -31.078 8.188 20.930 1.00 34.38 398 ARG A N 1
ATOM 3128 C CA . ARG A 1 398 ? -30.065 7.517 20.102 1.00 34.38 398 ARG A CA 1
ATOM 3129 C C . ARG A 1 398 ? -28.698 8.159 20.397 1.00 34.38 398 ARG A C 1
ATOM 3131 O O . ARG A 1 398 ? -28.676 9.366 20.647 1.00 34.38 398 ARG A O 1
ATOM 3138 N N . PRO A 1 399 ? -27.576 7.414 20.328 1.00 37.81 399 PRO A N 1
ATOM 3139 C CA . PRO A 1 399 ? -26.252 8.012 20.467 1.00 37.81 399 PRO A CA 1
ATOM 3140 C C . PRO A 1 399 ? -26.152 9.179 19.487 1.00 37.81 399 PRO A C 1
ATOM 3142 O O . PRO A 1 399 ? -26.555 9.031 18.330 1.00 37.81 399 PRO A O 1
ATOM 3145 N N . LEU A 1 400 ? -25.713 10.330 19.998 1.00 41.09 400 LEU A N 1
ATOM 3146 C CA . LEU A 1 400 ? -25.659 11.624 19.323 1.00 41.09 400 LEU A CA 1
ATOM 3147 C C . LEU A 1 400 ? -25.321 11.468 17.830 1.00 41.09 400 LEU A C 1
ATOM 3149 O O . LEU A 1 400 ? -24.177 11.214 17.458 1.00 41.09 400 LEU A O 1
ATOM 3153 N N . ARG A 1 401 ? -26.325 11.639 16.957 1.00 41.97 401 ARG A N 1
ATOM 3154 C CA . ARG A 1 401 ? -26.066 12.085 15.585 1.00 41.97 401 ARG A CA 1
ATOM 3155 C C . ARG A 1 401 ? -25.535 13.507 15.732 1.00 41.97 401 ARG A C 1
ATOM 3157 O O . ARG A 1 401 ? -26.333 14.428 15.885 1.00 41.97 401 ARG A O 1
ATOM 3164 N N . TYR A 1 402 ? -24.215 13.659 15.765 1.00 44.09 402 TYR A N 1
ATOM 3165 C CA . TYR A 1 402 ? -23.580 14.966 15.618 1.00 44.09 402 TYR A CA 1
ATOM 3166 C C . TYR A 1 402 ? -24.143 15.647 14.365 1.00 44.09 402 TYR A C 1
ATOM 3168 O O . TYR A 1 402 ? -24.441 14.975 13.371 1.00 44.09 402 TYR A O 1
ATOM 3176 N N . SER A 1 403 ? -24.379 16.957 14.445 1.00 38.72 403 SER A N 1
ATOM 3177 C CA . SER A 1 403 ? -24.886 17.724 13.312 1.00 38.72 403 SER A CA 1
ATOM 3178 C C . SER A 1 403 ? -23.885 17.638 12.158 1.00 38.72 403 SER A C 1
ATOM 3180 O O . SER A 1 403 ? -22.672 17.663 12.363 1.00 38.72 403 SER A O 1
ATOM 3182 N N . ASP A 1 404 ? -24.397 17.550 10.929 1.00 39.12 404 ASP A N 1
ATOM 3183 C CA . ASP A 1 404 ? -23.589 17.482 9.704 1.00 39.12 404 ASP A CA 1
ATOM 3184 C C . ASP A 1 404 ? -22.610 18.668 9.543 1.00 39.12 404 ASP A C 1
ATOM 3186 O O . ASP A 1 404 ? -21.757 18.605 8.663 1.00 39.12 404 ASP A O 1
ATOM 3190 N N . GLU A 1 405 ? -22.720 19.722 10.368 1.00 37.59 405 GLU A N 1
ATOM 3191 C CA . GLU A 1 405 ? -21.897 20.940 10.346 1.00 37.59 405 GLU A CA 1
ATOM 3192 C C . GLU A 1 405 ? -20.574 20.836 11.132 1.00 37.59 405 GLU A C 1
ATOM 3194 O O . GLU A 1 405 ? -19.578 21.402 10.689 1.00 37.59 405 GLU A O 1
ATOM 3199 N N . GLU A 1 406 ? -20.500 20.062 12.225 1.00 42.03 406 GLU A N 1
ATOM 3200 C CA . GLU A 1 406 ? -19.218 19.756 12.908 1.00 42.03 406 GLU A CA 1
ATOM 3201 C C . GLU A 1 406 ? -18.446 18.618 12.209 1.00 42.03 406 GLU A C 1
ATOM 3203 O O . GLU A 1 406 ? -17.233 18.487 12.349 1.00 42.03 406 GLU A O 1
ATOM 3208 N N . LEU A 1 407 ? -19.149 17.827 11.392 1.00 43.91 407 LEU A N 1
ATOM 3209 C CA . LEU A 1 407 ? -18.643 16.726 10.560 1.00 43.91 407 LEU A CA 1
ATOM 3210 C C . LEU A 1 407 ? -17.903 17.181 9.280 1.00 43.91 407 LEU A C 1
ATOM 3212 O O . LEU A 1 407 ? -17.468 16.331 8.500 1.00 43.91 407 LEU A O 1
ATOM 3216 N N . ILE A 1 408 ? -17.791 18.494 9.035 1.00 41.16 408 ILE A N 1
ATOM 3217 C CA . ILE A 1 408 ? -17.308 19.092 7.771 1.00 41.16 408 ILE A CA 1
ATOM 3218 C C . ILE A 1 408 ? -15.773 19.047 7.617 1.00 41.16 408 ILE A C 1
ATOM 3220 O O . ILE A 1 408 ? -15.262 19.265 6.527 1.00 41.16 408 ILE A O 1
ATOM 3224 N N . THR A 1 409 ? -14.995 18.734 8.654 1.00 45.47 409 THR A N 1
ATOM 3225 C CA . THR A 1 409 ? -13.534 18.952 8.603 1.00 45.47 409 THR A CA 1
ATOM 3226 C C . THR A 1 409 ? -12.707 17.813 8.003 1.00 45.47 409 THR A C 1
ATOM 3228 O O . THR A 1 409 ? -11.542 18.036 7.682 1.00 45.47 409 THR A O 1
ATOM 3231 N N . TRP A 1 410 ? -13.265 16.614 7.801 1.00 50.91 410 TRP A N 1
ATOM 3232 C CA . TRP A 1 410 ? -12.555 15.493 7.157 1.00 50.91 410 TRP A CA 1
ATOM 3233 C C . TRP A 1 410 ? -12.966 15.340 5.696 1.00 50.91 410 TRP A C 1
ATOM 3235 O O . TRP A 1 410 ? -13.479 14.302 5.261 1.00 50.91 410 TRP A O 1
ATOM 3245 N N . ASP A 1 411 ? -12.786 16.421 4.945 1.00 45.38 411 ASP A N 1
ATOM 3246 C CA . ASP A 1 411 ? -12.959 16.400 3.505 1.00 45.38 411 ASP A CA 1
ATOM 3247 C C . ASP A 1 411 ? -11.863 15.543 2.847 1.00 45.38 411 ASP A C 1
ATOM 3249 O O . ASP A 1 411 ? -10.672 15.801 2.995 1.00 45.38 411 ASP A O 1
ATOM 3253 N N . THR A 1 412 ? -12.288 14.569 2.039 1.00 47.97 412 THR A N 1
ATOM 3254 C CA . THR A 1 412 ? -11.482 13.562 1.314 1.00 47.97 412 THR A CA 1
ATOM 3255 C C . THR A 1 412 ? -10.544 14.123 0.225 1.00 47.97 412 THR A C 1
ATOM 3257 O O . THR A 1 412 ? -10.199 13.429 -0.739 1.00 47.97 412 THR A O 1
ATOM 3260 N N . TYR A 1 413 ? -10.170 15.406 0.288 1.00 44.19 413 TYR A N 1
ATOM 3261 C CA . TYR A 1 413 ? -9.374 16.060 -0.757 1.00 44.19 413 TYR A CA 1
ATOM 3262 C C . TYR A 1 413 ? -7.941 15.506 -0.844 1.00 44.19 413 TYR A C 1
ATOM 3264 O O . TYR A 1 413 ? -7.298 15.647 -1.888 1.00 44.19 413 TYR A O 1
ATOM 3272 N N . GLY A 1 414 ? -7.459 14.798 0.181 1.00 49.69 414 GLY A N 1
ATOM 3273 C CA . GLY A 1 414 ? -6.221 14.032 0.141 1.00 49.69 414 GLY A CA 1
ATOM 3274 C C . GLY A 1 414 ? -6.478 12.526 0.192 1.00 49.69 414 GLY A C 1
ATOM 3275 O O . GLY A 1 414 ? -7.129 12.021 1.085 1.00 49.69 414 GLY A O 1
ATOM 3276 N N . LEU A 1 415 ? -5.815 11.737 -0.655 1.00 49.84 415 LEU A N 1
ATOM 3277 C CA . LEU A 1 415 ? -5.554 10.312 -0.362 1.00 49.84 415 LEU A CA 1
ATOM 3278 C C . LEU A 1 415 ? -4.591 10.135 0.845 1.00 49.84 415 LEU A C 1
ATOM 3280 O O . LEU A 1 415 ? -3.991 9.077 1.014 1.00 49.84 415 LEU A O 1
ATOM 3284 N N . GLN A 1 416 ? -4.399 11.206 1.624 1.00 52.34 416 GLN A N 1
ATOM 3285 C CA . GLN A 1 416 ? -3.344 11.472 2.602 1.00 52.34 416 GLN A CA 1
ATOM 3286 C C . GLN A 1 416 ? -3.889 11.460 4.039 1.00 52.34 416 GLN A C 1
ATOM 3288 O O . GLN A 1 416 ? -3.142 11.697 4.979 1.00 52.34 416 GLN A O 1
ATOM 3293 N N . ASP A 1 417 ? -5.168 11.128 4.212 1.00 55.66 417 ASP A N 1
ATOM 3294 C CA . ASP A 1 417 ? -5.931 11.331 5.446 1.00 55.66 417 ASP A CA 1
ATOM 3295 C C . ASP A 1 417 ? -5.598 10.334 6.575 1.00 55.66 417 ASP A C 1
ATOM 3297 O O . ASP A 1 417 ? -6.423 10.117 7.446 1.00 55.66 417 ASP A O 1
ATOM 3301 N N . PHE A 1 418 ? -4.428 9.684 6.583 1.00 63.28 418 PHE A N 1
ATOM 3302 C CA . PHE A 1 418 ? -4.018 8.748 7.652 1.00 63.28 418 PHE A CA 1
ATOM 3303 C C . PHE A 1 418 ? -2.579 8.979 8.129 1.00 63.28 418 PHE A C 1
ATOM 3305 O O . PHE A 1 418 ? -1.895 8.053 8.577 1.00 63.28 418 PHE A O 1
ATOM 3312 N N . ASP A 1 419 ? -2.110 10.213 7.985 1.00 65.94 419 ASP A N 1
ATOM 3313 C CA . ASP A 1 419 ? -0.804 10.683 8.427 1.00 65.94 419 ASP A CA 1
ATOM 3314 C C . ASP A 1 419 ? -0.792 10.982 9.951 1.00 65.94 419 ASP A C 1
ATOM 3316 O O . ASP A 1 419 ? -1.786 10.741 10.646 1.00 65.94 419 ASP A O 1
ATOM 3320 N N . PRO A 1 420 ? 0.328 11.455 10.535 1.00 64.44 420 PRO A N 1
ATOM 3321 C CA . PRO A 1 420 ? 0.358 11.813 11.952 1.00 64.44 420 PRO A CA 1
ATOM 3322 C C . PRO A 1 420 ? -0.697 12.856 12.357 1.00 64.44 420 PRO A C 1
ATOM 3324 O O . PRO A 1 420 ? -1.175 12.806 13.488 1.00 64.44 420 PRO A O 1
ATOM 3327 N N . GLU A 1 421 ? -1.058 13.779 11.460 1.00 66.94 421 GLU A N 1
ATOM 3328 C CA . GLU A 1 421 ? -2.033 14.839 11.724 1.00 66.94 421 GLU A CA 1
ATOM 3329 C C . GLU A 1 421 ? -3.449 14.264 11.820 1.00 66.94 421 GLU A C 1
ATOM 3331 O O . GLU A 1 421 ? -4.176 14.598 12.751 1.00 66.94 421 GLU A O 1
ATOM 3336 N N . PHE A 1 422 ? -3.811 13.304 10.963 1.00 76.69 422 PHE A N 1
ATOM 3337 C CA . PHE A 1 422 ? -5.063 12.558 11.108 1.00 76.69 422 PHE A CA 1
ATOM 3338 C C . PHE A 1 422 ? -5.190 11.900 12.485 1.00 76.69 422 PHE A C 1
ATOM 3340 O O . PHE A 1 422 ? -6.215 12.043 13.151 1.00 76.69 422 PHE A O 1
ATOM 3347 N N . TRP A 1 423 ? -4.162 11.168 12.926 1.00 77.25 423 TRP A N 1
ATOM 3348 C CA . TRP A 1 423 ? -4.222 10.448 14.202 1.00 77.25 423 TRP A CA 1
ATOM 3349 C C . TRP A 1 423 ? -4.237 11.389 15.405 1.00 77.25 423 TRP A C 1
ATOM 3351 O O . TRP A 1 423 ? -4.863 11.053 16.414 1.00 77.25 423 TRP A O 1
ATOM 3361 N N . LEU A 1 424 ? -3.591 12.552 15.284 1.00 72.25 424 LEU A N 1
ATOM 3362 C CA . LEU A 1 424 ? -3.669 13.636 16.257 1.00 72.25 424 LEU A CA 1
ATOM 3363 C C . LEU A 1 424 ? -5.092 14.212 16.310 1.00 72.25 424 LEU A C 1
ATOM 3365 O O . LEU A 1 424 ? -5.712 14.175 17.370 1.00 72.25 424 LEU A O 1
ATOM 3369 N N . ASN A 1 425 ? -5.654 14.613 15.170 1.00 74.88 425 ASN A N 1
ATOM 3370 C CA . ASN A 1 425 ? -7.012 15.157 15.070 1.00 74.88 425 ASN A CA 1
ATOM 3371 C C . ASN A 1 425 ? -8.066 14.166 15.581 1.00 74.88 425 ASN A C 1
ATOM 3373 O O . ASN A 1 425 ? -8.995 14.538 16.294 1.00 74.88 425 ASN A O 1
ATOM 3377 N N . LEU A 1 426 ? -7.916 12.880 15.252 1.00 73.06 426 LEU A N 1
ATOM 3378 C CA . LEU A 1 426 ? -8.789 11.834 15.771 1.00 73.06 426 LEU A CA 1
ATOM 3379 C C . LEU A 1 426 ? -8.638 11.706 17.291 1.00 73.06 426 LEU A C 1
ATOM 3381 O O . LEU A 1 426 ? -9.639 11.559 17.978 1.00 73.06 426 LEU A O 1
ATOM 3385 N N . SER A 1 427 ? -7.419 11.791 17.833 1.00 74.88 427 SER A N 1
ATOM 3386 C CA . SER A 1 427 ? -7.198 11.731 19.285 1.00 74.88 427 SER A CA 1
ATOM 3387 C C . SER A 1 427 ? -7.831 12.897 20.050 1.00 74.88 427 SER A C 1
ATOM 3389 O O . SER A 1 427 ? -8.251 12.708 21.189 1.00 74.88 427 SER A O 1
ATOM 3391 N N . GLU A 1 428 ? -7.948 14.061 19.407 1.00 75.94 428 GLU A N 1
ATOM 3392 C CA . GLU A 1 428 ? -8.564 15.277 19.949 1.00 75.94 428 GLU A CA 1
ATOM 3393 C C . GLU A 1 428 ? -10.094 15.300 19.796 1.00 75.94 428 GLU A C 1
ATOM 3395 O O . GLU A 1 428 ? -10.760 16.212 20.288 1.00 75.94 428 GLU A O 1
ATOM 3400 N N . HIS A 1 429 ? -10.685 14.293 19.143 1.00 73.31 429 HIS A N 1
ATOM 3401 C CA . HIS A 1 429 ? -12.130 14.220 18.961 1.00 73.31 429 HIS A CA 1
ATOM 3402 C C . HIS A 1 429 ? -12.855 14.238 20.328 1.00 73.31 429 HIS A C 1
ATOM 3404 O O . HIS A 1 429 ? -12.482 13.462 21.212 1.00 73.31 429 HIS A O 1
ATOM 3410 N N . PRO A 1 430 ? -13.941 15.021 20.518 1.00 75.62 430 PRO A N 1
ATOM 3411 C CA . PRO A 1 430 ? -14.597 15.190 21.824 1.00 75.62 430 PRO A CA 1
ATOM 3412 C C . PRO A 1 430 ? -15.022 13.883 22.508 1.00 75.62 430 PRO A C 1
ATOM 3414 O O . PRO A 1 430 ? -14.934 13.752 23.722 1.00 75.62 430 PRO A O 1
ATOM 3417 N N . PHE A 1 431 ? -15.435 12.880 21.726 1.00 73.94 431 PHE A N 1
ATOM 3418 C CA . PHE A 1 431 ? -15.744 11.533 22.234 1.00 73.94 431 PHE A CA 1
ATOM 3419 C C . PHE A 1 431 ? -14.539 10.810 22.874 1.00 73.94 431 PHE A C 1
ATOM 3421 O O . PHE A 1 431 ? -14.713 9.947 23.735 1.00 73.94 431 PHE A O 1
ATOM 3428 N N . LEU A 1 432 ? -13.323 11.120 22.419 1.00 73.62 432 LEU A N 1
ATOM 3429 C CA . LEU A 1 432 ? -12.067 10.506 22.856 1.00 73.62 432 LEU A CA 1
ATOM 3430 C C . LEU A 1 432 ? -11.360 11.322 23.942 1.00 73.62 432 LEU A C 1
ATOM 3432 O O . LEU A 1 432 ? -10.631 10.742 24.751 1.00 73.62 432 LEU A O 1
ATOM 3436 N N . MET A 1 433 ? -11.629 12.626 24.014 1.00 68.19 433 MET A N 1
ATOM 3437 C CA . MET A 1 433 ? -11.145 13.508 25.072 1.00 68.19 433 MET A CA 1
ATOM 3438 C C . MET A 1 433 ? -11.733 13.107 26.435 1.00 68.19 433 MET A C 1
ATOM 3440 O O . MET A 1 433 ? -12.920 12.813 26.582 1.00 68.19 433 MET A O 1
ATOM 3444 N N . SER A 1 434 ? -10.890 13.046 27.467 1.00 53.94 434 SER A N 1
ATOM 3445 C CA . SER A 1 434 ? -11.346 12.813 28.840 1.00 53.94 434 SER A CA 1
ATOM 3446 C C . SER A 1 434 ? -12.025 14.064 29.413 1.00 53.94 434 SER A C 1
ATOM 3448 O O . SER A 1 434 ? -11.463 15.146 29.248 1.00 53.94 434 SER A O 1
ATOM 3450 N N . PRO A 1 435 ? -13.099 13.937 30.216 1.00 48.34 435 PRO A N 1
ATOM 3451 C CA . PRO A 1 435 ? -13.612 15.051 31.025 1.00 48.34 435 PRO A CA 1
ATOM 3452 C C . PRO A 1 435 ? -12.593 15.602 32.041 1.00 48.34 435 PRO A C 1
ATOM 3454 O O . PRO A 1 435 ? -12.783 16.676 32.594 1.00 48.34 435 PRO A O 1
ATOM 3457 N N . GLU A 1 436 ? -11.499 14.884 32.304 1.00 41.22 436 GLU A N 1
ATOM 3458 C CA . GLU A 1 436 ? -10.483 15.272 33.293 1.00 41.22 436 GLU A CA 1
ATOM 3459 C C . GLU A 1 436 ? -9.517 16.369 32.799 1.00 41.22 436 GLU A C 1
ATOM 3461 O O . GLU A 1 436 ? -8.704 16.861 33.577 1.00 41.22 436 GLU A O 1
ATOM 3466 N N . GLY A 1 437 ? -9.614 16.792 31.531 1.00 35.38 437 GLY A N 1
ATOM 3467 C CA . GLY A 1 437 ? -8.758 17.835 30.946 1.00 35.38 437 GLY A CA 1
ATOM 3468 C C . GLY A 1 437 ? -9.240 19.279 31.144 1.00 35.38 437 GLY A C 1
ATOM 3469 O O . GLY A 1 437 ? -8.464 20.200 30.913 1.00 35.38 437 GLY A O 1
ATOM 3470 N N . GLU A 1 438 ? -10.483 19.499 31.585 1.00 34.22 438 GLU A N 1
ATOM 3471 C CA . GLU A 1 438 ? -11.042 20.850 31.799 1.00 34.22 438 GLU A CA 1
ATOM 3472 C C . GLU A 1 438 ? -10.835 21.390 33.227 1.00 34.22 438 GLU A C 1
ATOM 3474 O O . GLU A 1 438 ? -11.183 22.532 33.510 1.00 34.22 438 GLU A O 1
ATOM 3479 N N . LEU A 1 439 ? -10.234 20.609 34.134 1.00 30.98 439 LEU A N 1
ATOM 3480 C CA . LEU A 1 439 ? -10.031 20.999 35.540 1.00 30.98 439 LEU A CA 1
ATOM 3481 C C . LEU A 1 439 ? -8.598 21.435 35.888 1.00 30.98 439 LEU A C 1
ATOM 3483 O O . LEU A 1 439 ? -8.279 21.612 37.063 1.00 30.98 439 LEU A O 1
ATOM 3487 N N . LEU A 1 440 ? -7.740 21.647 34.890 1.00 32.50 440 LEU A N 1
ATOM 3488 C CA . LEU A 1 440 ? -6.419 22.256 35.073 1.00 32.50 440 LEU A CA 1
ATOM 3489 C C . LEU A 1 440 ? -6.210 23.394 34.063 1.00 32.50 440 LEU A C 1
ATOM 3491 O O . LEU A 1 440 ? -5.344 23.321 33.192 1.00 32.50 440 LEU A O 1
ATOM 3495 N N . GLN A 1 441 ? -7.018 24.447 34.201 1.00 31.95 441 GLN A N 1
ATOM 3496 C CA . GLN A 1 441 ? -6.627 25.813 33.843 1.00 31.95 441 GLN A CA 1
ATOM 3497 C C . GLN A 1 441 ? -6.552 26.671 35.100 1.00 31.95 441 GLN A C 1
ATOM 3499 O O . GLN A 1 441 ? -7.452 26.527 35.960 1.00 31.95 441 GLN A O 1
#

Sequence (441 aa):
MSRVRLPAKSRRYPNPGYLGPSSHTTFFNHLAGNDQHQVSNGLQGGTTERSGASGCAVTEDKIEQGAAFLNQIRRSAQLTAWKSLTETWIGYHSWRKLGDVVSSLFALGYHEQLGHPSVTPTFLRELRFVAYSRTYSADKNCSIFLGRPPRMLKRYCPTADLPEVWEPDEHFSYRADTRVHGICASLKEDVLDLQRDNQDIRMQKAAHIRFATETAWAAIPKTLRLDKPLSSYNQRHVEIDFLVSTKLNFAHVKFLLELTITPRVSNPRVELLRTSADMLSLVVEAIVLKQRLANSGTSLVWKVAYYGLAAAGVLCLALLYNTFDRATPDATPSRSIRDLSVLVAEIETGALLQPEDPNYALLFAAARTMKNLLDRLITNRFAAQLDVPATVEAAGQRPLRYSDEELITWDTYGLQDFDPEFWLNLSEHPFLMSPEGELLQ

Organism: NCBI:txid1769908

pLDDT: mean 74.75, std 22.61, range [27.09, 98.0]

Radius of gyration: 29.05 Å; chains: 1; bounding box: 86×82×80 Å